Protein 9FVL (pdb70)

Structure (mmCIF, N/CA/C/O backbone):
data_9FVL
#
_entry.id   9FVL
#
_cell.length_a   74.310
_cell.length_b   69.108
_cell.length_c   82.619
_cell.angle_alpha   90.00
_cell.angle_beta   112.09
_cell.angle_gamma   90.00
#
_symmetry.space_group_name_H-M   'P 1 21 1'
#
loop_
_entity.id
_entity.type
_entity.pdbx_description
1 polymer '14-3-3 protein zeta/delta'
2 polymer 'Isoform 3 of Microtubule-associated protein 2'
3 non-polymer 'CADMIUM ION'
4 water water
#
loop_
_atom_site.group_PDB
_atom_site.id
_atom_site.type_symbol
_atom_site.label_atom_id
_atom_site.label_alt_id
_atom_site.label_comp_id
_atom_site.label_asym_id
_atom_site.label_entity_id
_atom_site.label_seq_id
_atom_site.pdbx_PDB_ins_code
_atom_site.Cartn_x
_atom_site.Cartn_y
_atom_site.Cartn_z
_atom_site.occupancy
_atom_site.B_iso_or_equiv
_atom_site.auth_seq_id
_atom_site.auth_comp_id
_atom_site.auth_asym_id
_atom_site.auth_atom_id
_atom_site.pdbx_PDB_model_num
ATOM 1 N N . ASP A 1 5 ? -68.289 -12.188 18.363 1.00 60.64 5 ASP A N 1
ATOM 2 C CA . ASP A 1 5 ? -67.513 -13.408 18.002 1.00 59.58 5 ASP A CA 1
ATOM 3 C C . ASP A 1 5 ? -66.025 -13.044 18.059 1.00 53.47 5 ASP A C 1
ATOM 4 O O . ASP A 1 5 ? -65.607 -11.967 17.655 1.00 42.92 5 ASP A O 1
ATOM 9 N N . LYS A 1 6 ? -65.211 -13.960 18.557 1.00 46.81 6 LYS A N 1
ATOM 10 C CA . LYS A 1 6 ? -63.833 -13.635 18.836 1.00 44.48 6 LYS A CA 1
ATOM 11 C C . LYS A 1 6 ? -63.117 -13.462 17.503 1.00 43.99 6 LYS A C 1
ATOM 12 O O . LYS A 1 6 ? -62.411 -12.481 17.302 1.00 38.84 6 LYS A O 1
ATOM 18 N N . ASN A 1 7 ? -63.305 -14.426 16.600 1.00 42.34 7 ASN A N 1
ATOM 19 C CA . ASN A 1 7 ? -62.742 -14.358 15.257 1.00 49.30 7 ASN A CA 1
ATOM 20 C C . ASN A 1 7 ? -63.007 -12.993 14.616 1.00 39.73 7 ASN A C 1
ATOM 21 O O . ASN A 1 7 ? -62.126 -12.398 14.001 1.00 42.46 7 ASN A O 1
ATOM 26 N N . GLU A 1 8 ? -64.248 -12.527 14.735 1.00 38.78 8 GLU A N 1
ATOM 27 C CA . GLU A 1 8 ? -64.706 -11.313 14.076 1.00 42.96 8 GLU A CA 1
ATOM 28 C C . GLU A 1 8 ? -64.040 -10.078 14.708 1.00 45.63 8 GLU A C 1
ATOM 29 O O . GLU A 1 8 ? -63.611 -9.176 13.991 1.00 42.10 8 GLU A O 1
ATOM 35 N N . LEU A 1 9 ? -63.934 -10.049 16.042 1.00 37.51 9 LEU A N 1
ATOM 36 C CA . LEU A 1 9 ? -63.390 -8.894 16.739 1.00 36.73 9 LEU A CA 1
ATOM 37 C C . LEU A 1 9 ? -61.946 -8.758 16.299 1.00 33.48 9 LEU A C 1
ATOM 38 O O . LEU A 1 9 ? -61.487 -7.639 16.037 1.00 30.44 9 LEU A O 1
ATOM 43 N N . VAL A 1 10 ? -61.306 -9.905 16.079 1.00 35.06 10 VAL A N 1
ATOM 44 C CA . VAL A 1 10 ? -59.871 -9.929 15.786 1.00 32.83 10 VAL A CA 1
ATOM 45 C C . VAL A 1 10 ? -59.608 -9.439 14.371 1.00 32.18 10 VAL A C 1
ATOM 46 O O . VAL A 1 10 ? -58.640 -8.720 14.147 1.00 33.16 10 VAL A O 1
ATOM 50 N N . GLN A 1 11 ? -60.454 -9.860 13.413 1.00 32.25 11 GLN A N 1
ATOM 51 C CA . GLN A 1 11 ? -60.459 -9.354 12.045 1.00 28.31 11 GLN A CA 1
ATOM 52 C C . GLN A 1 11 ? -60.674 -7.838 11.961 1.00 27.98 11 GLN A C 1
ATOM 53 O O . GLN A 1 11 ? -59.914 -7.164 11.262 1.00 32.65 11 GLN A O 1
ATOM 59 N N . LYS A 1 12 ? -61.744 -7.318 12.583 1.00 23.98 12 LYS A N 1
ATOM 60 C CA . LYS A 1 12 ? -61.941 -5.884 12.777 1.00 28.17 12 LYS A CA 1
ATOM 61 C C . LYS A 1 12 ? -60.701 -5.126 13.285 1.00 26.89 12 LYS A C 1
ATOM 62 O O . LYS A 1 12 ? -60.352 -4.059 12.768 1.00 22.46 12 LYS A O 1
ATOM 68 N N . ALA A 1 13 ? -60.085 -5.637 14.372 1.00 30.19 13 ALA A N 1
ATOM 69 C CA . ALA A 1 13 ? -58.852 -5.075 14.923 1.00 27.34 13 ALA A CA 1
ATOM 70 C C . ALA A 1 13 ? -57.802 -4.964 13.830 1.00 26.71 13 ALA A C 1
ATOM 71 O O . ALA A 1 13 ? -57.146 -3.939 13.695 1.00 26.57 13 ALA A O 1
ATOM 73 N N . LYS A 1 14 ? -57.695 -6.003 12.992 1.00 29.64 14 LYS A N 1
ATOM 74 C CA . LYS A 1 14 ? -56.691 -6.011 11.933 1.00 29.78 14 LYS A CA 1
ATOM 75 C C . LYS A 1 14 ? -57.042 -4.991 10.849 1.00 27.58 14 LYS A C 1
ATOM 76 O O . LYS A 1 14 ? -56.163 -4.358 10.271 1.00 23.72 14 LYS A O 1
ATOM 82 N N . LEU A 1 15 ? -58.332 -4.846 10.552 1.00 27.47 15 LEU A N 1
ATOM 83 C CA . LEU A 1 15 ? -58.748 -3.922 9.505 1.00 25.60 15 LEU A CA 1
ATOM 84 C C . LEU A 1 15 ? -58.470 -2.502 10.013 1.00 24.89 15 LEU A C 1
ATOM 85 O O . LEU A 1 15 ? -57.984 -1.631 9.302 1.00 23.35 15 LEU A O 1
ATOM 90 N N . ALA A 1 16 ? -58.852 -2.271 11.274 1.00 28.19 16 ALA A N 1
ATOM 91 C CA . ALA A 1 16 ? -58.683 -0.985 11.920 1.00 23.86 16 ALA A CA 1
ATOM 92 C C . ALA A 1 16 ? -57.226 -0.642 11.937 1.00 23.76 16 ALA A C 1
ATOM 93 O O . ALA A 1 16 ? -56.889 0.528 11.717 1.00 28.13 16 ALA A O 1
ATOM 95 N N . GLU A 1 17 ? -56.382 -1.649 12.228 1.00 27.98 17 GLU A N 1
ATOM 96 C CA . GLU A 1 17 ? -54.940 -1.443 12.177 1.00 26.29 17 GLU A CA 1
ATOM 97 C C . GLU A 1 17 ? -54.537 -0.997 10.779 1.00 28.44 17 GLU A C 1
ATOM 98 O O . GLU A 1 17 ? -53.800 -0.027 10.632 1.00 27.27 17 GLU A O 1
ATOM 104 N N . GLN A 1 18 ? -55.002 -1.700 9.741 1.00 31.20 18 GLN A N 1
ATOM 105 C CA . GLN A 1 18 ? -54.644 -1.297 8.381 1.00 31.77 18 GLN A CA 1
ATOM 106 C C . GLN A 1 18 ? -55.125 0.125 8.067 1.00 29.28 18 GLN A C 1
ATOM 107 O O . GLN A 1 18 ? -54.387 0.894 7.448 1.00 26.54 18 GLN A O 1
ATOM 113 N N . ALA A 1 19 ? -56.322 0.491 8.554 1.00 25.45 19 ALA A N 1
ATOM 114 C CA . ALA A 1 19 ? -56.895 1.807 8.335 1.00 25.59 19 ALA A CA 1
ATOM 115 C C . ALA A 1 19 ? -56.300 2.891 9.242 1.00 27.38 19 ALA A C 1
ATOM 116 O O . ALA A 1 19 ? -56.724 4.043 9.192 1.00 22.03 19 ALA A O 1
ATOM 118 N N . GLU A 1 20 ? -55.397 2.519 10.162 1.00 28.45 20 GLU A N 1
ATOM 119 C CA . GLU A 1 20 ? -54.813 3.443 11.129 1.00 27.46 20 GLU A CA 1
ATOM 120 C C . GLU A 1 20 ? -55.871 4.139 11.982 1.00 25.30 20 GLU A C 1
ATOM 121 O O . GLU A 1 20 ? -55.761 5.330 12.226 1.00 24.62 20 GLU A O 1
ATOM 127 N N . ARG A 1 21 ? -56.862 3.365 12.456 1.00 26.02 21 ARG A N 1
ATOM 128 C CA . ARG A 1 21 ? -57.932 3.780 13.355 1.00 25.27 21 ARG A CA 1
ATOM 129 C C . ARG A 1 21 ? -57.792 2.993 14.668 1.00 25.35 21 ARG A C 1
ATOM 130 O O . ARG A 1 21 ? -58.350 1.901 14.854 1.00 23.36 21 ARG A O 1
ATOM 138 N N . TYR A 1 22 ? -56.874 3.481 15.499 1.00 26.02 22 TYR A N 1
ATOM 139 C CA . TYR A 1 22 ? -56.378 2.745 16.657 1.00 28.40 22 TYR A CA 1
ATOM 140 C C . TYR A 1 22 ? -57.406 2.713 17.789 1.00 29.00 22 TYR A C 1
ATOM 141 O O . TYR A 1 22 ? -57.423 1.741 18.536 1.00 25.11 22 TYR A O 1
ATOM 150 N N . ASP A 1 23 ? -58.279 3.729 17.875 1.00 27.02 23 ASP A N 1
ATOM 151 C CA . ASP A 1 23 ? -59.357 3.703 18.854 1.00 29.86 23 ASP A CA 1
ATOM 152 C C . ASP A 1 23 ? -60.243 2.504 18.574 1.00 26.86 23 ASP A C 1
ATOM 153 O O . ASP A 1 23 ? -60.618 1.813 19.505 1.00 30.30 23 ASP A O 1
ATOM 158 N N . ASP A 1 24 ? -60.605 2.265 17.302 1.00 28.23 24 ASP A N 1
ATOM 159 C CA . ASP A 1 24 ? -61.423 1.104 16.963 1.00 28.62 24 ASP A CA 1
ATOM 160 C C . ASP A 1 24 ? -60.656 -0.187 17.231 1.00 27.78 24 ASP A C 1
ATOM 161 O O . ASP A 1 24 ? -61.268 -1.215 17.582 1.00 25.71 24 ASP A O 1
ATOM 166 N N . MET A 1 25 ? -59.342 -0.151 16.941 1.00 24.68 25 MET A N 1
ATOM 167 C CA . MET A 1 25 ? -58.561 -1.367 17.055 1.00 27.73 25 MET A CA 1
ATOM 168 C C . MET A 1 25 ? -58.589 -1.816 18.524 1.00 25.01 25 MET A C 1
ATOM 169 O O . MET A 1 25 ? -58.761 -2.996 18.796 1.00 20.22 25 MET A O 1
ATOM 174 N N . ALA A 1 26 ? -58.440 -0.836 19.432 1.00 25.43 26 ALA A N 1
ATOM 175 C CA . ALA A 1 26 ? -58.411 -1.025 20.881 1.00 31.31 26 ALA A CA 1
ATOM 176 C C . ALA A 1 26 ? -59.741 -1.504 21.455 1.00 28.58 26 ALA A C 1
ATOM 177 O O . ALA A 1 26 ? -59.785 -2.429 22.276 1.00 25.30 26 ALA A O 1
ATOM 179 N N . ALA A 1 27 ? -60.823 -0.821 21.061 1.00 29.17 27 ALA A N 1
ATOM 180 C CA . ALA A 1 27 ? -62.172 -1.223 21.401 1.00 27.21 27 ALA A CA 1
ATOM 181 C C . ALA A 1 27 ? -62.429 -2.701 21.065 1.00 29.83 27 ALA A C 1
ATOM 182 O O . ALA A 1 27 ? -62.970 -3.470 21.871 1.00 21.23 27 ALA A O 1
ATOM 184 N N . CYS A 1 28 ? -62.060 -3.184 19.886 1.00 31.69 28 CYS A N 1
ATOM 185 C CA . CYS A 1 28 ? -62.454 -4.571 19.662 1.00 40.65 28 CYS A CA 1
ATOM 186 C C . CYS A 1 28 ? -61.556 -5.555 20.425 1.00 32.03 28 CYS A C 1
ATOM 187 O O . CYS A 1 28 ? -62.011 -6.608 20.866 1.00 27.50 28 CYS A O 1
ATOM 190 N N . MET A 1 29 ? -60.294 -5.186 20.633 1.00 34.03 29 MET A N 1
ATOM 191 C CA . MET A 1 29 ? -59.413 -6.024 21.440 1.00 28.85 29 MET A CA 1
ATOM 192 C C . MET A 1 29 ? -59.803 -5.940 22.923 1.00 29.83 29 MET A C 1
ATOM 193 O O . MET A 1 29 ? -59.647 -6.929 23.658 1.00 28.16 29 MET A O 1
ATOM 198 N N . LYS A 1 30 ? -60.346 -4.787 23.348 1.00 27.80 30 LYS A N 1
ATOM 199 C CA . LYS A 1 30 ? -60.966 -4.666 24.660 1.00 30.97 30 LYS A CA 1
ATOM 200 C C . LYS A 1 30 ? -62.083 -5.715 24.789 1.00 31.68 30 LYS A C 1
ATOM 201 O O . LYS A 1 30 ? -62.036 -6.521 25.720 1.00 27.94 30 LYS A O 1
ATOM 207 N N . SER A 1 31 ? -63.035 -5.755 23.831 1.00 28.81 31 SER A N 1
ATOM 208 C CA . SER A 1 31 ? -64.143 -6.701 23.826 1.00 26.80 31 SER A CA 1
ATOM 209 C C . SER A 1 31 ? -63.653 -8.131 23.852 1.00 25.32 31 SER 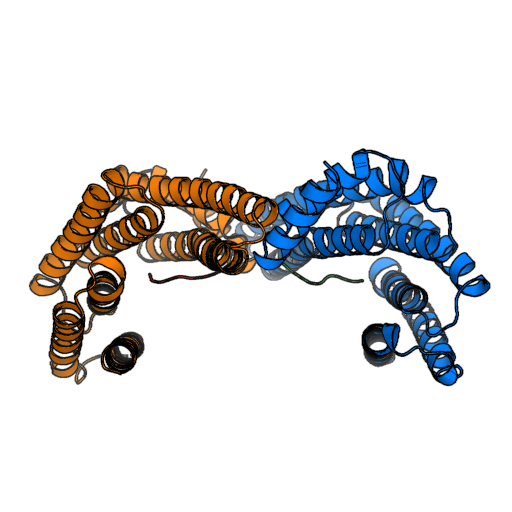A C 1
ATOM 210 O O . SER A 1 31 ? -64.245 -8.897 24.590 1.00 22.95 31 SER A O 1
ATOM 213 N N . VAL A 1 32 ? -62.681 -8.470 22.975 1.00 24.92 32 VAL A N 1
ATOM 214 C CA . VAL A 1 32 ? -62.028 -9.774 22.969 1.00 26.92 32 VAL A CA 1
ATOM 215 C C . VAL A 1 32 ? -61.545 -10.109 24.384 1.00 28.99 32 VAL A C 1
ATOM 216 O O . VAL A 1 32 ? -61.698 -11.249 24.822 1.00 35.31 32 VAL A O 1
ATOM 220 N N . THR A 1 33 ? -60.984 -9.142 25.106 1.00 26.09 33 THR A N 1
ATOM 221 C CA . THR A 1 33 ? -60.433 -9.409 26.434 1.00 30.82 33 THR A CA 1
ATOM 222 C C . THR A 1 33 ? -61.551 -9.673 27.453 1.00 28.99 33 THR A C 1
ATOM 223 O O . THR A 1 33 ? -61.459 -10.561 28.285 1.00 28.75 33 THR A O 1
ATOM 227 N N . GLU A 1 34 ? -62.628 -8.910 27.372 1.00 28.27 34 GLU A N 1
ATOM 228 C CA . GLU A 1 34 ? -63.697 -8.977 28.355 1.00 28.91 34 GLU A CA 1
ATOM 229 C C . GLU A 1 34 ? -64.527 -10.254 28.196 1.00 33.41 34 GLU A C 1
ATOM 230 O O . GLU A 1 34 ? -65.371 -10.537 29.043 1.00 38.52 34 GLU A O 1
ATOM 236 N N . GLN A 1 35 ? -64.272 -11.037 27.136 1.00 34.29 35 GLN A N 1
ATOM 237 C CA . GLN A 1 35 ? -64.842 -12.373 27.027 1.00 35.62 35 GLN A CA 1
ATOM 238 C C . GLN A 1 35 ? -64.207 -13.359 28.000 1.00 41.10 35 GLN A C 1
ATOM 239 O O . GLN A 1 35 ? -64.822 -14.390 28.277 1.00 37.60 35 GLN A O 1
ATOM 245 N N . GLY A 1 36 ? -62.987 -13.057 28.492 1.00 37.54 36 GLY A N 1
ATOM 246 C CA . GLY A 1 36 ? -62.519 -13.639 29.741 1.00 33.88 36 GLY A CA 1
ATOM 247 C C . GLY A 1 36 ? -61.561 -14.801 29.519 1.00 37.85 36 GLY A C 1
ATOM 248 O O . GLY A 1 36 ? -61.051 -15.370 30.469 1.00 42.56 36 GLY A O 1
ATOM 249 N N . ALA A 1 37 ? -61.293 -15.163 28.267 1.00 38.51 37 ALA A N 1
ATOM 250 C CA . ALA A 1 37 ? -60.403 -16.279 28.018 1.00 39.77 37 ALA A CA 1
ATOM 251 C C . ALA A 1 37 ? -58.993 -15.759 27.751 1.00 40.11 37 ALA A C 1
ATOM 252 O O . ALA A 1 37 ? -58.826 -14.635 27.289 1.00 40.37 37 ALA A O 1
ATOM 254 N N . GLU A 1 38 ? -57.990 -16.598 28.036 1.00 40.78 38 GLU A N 1
ATOM 255 C CA . GLU A 1 38 ? -56.593 -16.254 27.817 1.00 35.31 38 GLU A CA 1
ATOM 256 C C . GLU A 1 38 ? -56.340 -15.909 26.350 1.00 31.10 38 GLU A C 1
ATOM 257 O O . GLU A 1 38 ? -56.668 -16.662 25.439 1.00 29.45 38 GLU A O 1
ATOM 263 N N . LEU A 1 39 ? -55.775 -14.726 26.120 1.00 32.03 39 LEU A N 1
ATOM 264 C CA . LEU A 1 39 ? -55.430 -14.290 24.776 1.00 28.88 39 LEU A CA 1
ATOM 265 C C . LEU A 1 39 ? -54.289 -15.143 24.222 1.00 28.42 39 LEU A C 1
ATOM 266 O O . LEU A 1 39 ? -53.366 -15.497 24.953 1.00 25.20 39 LEU A O 1
ATOM 271 N N . SER A 1 40 ? -54.409 -15.484 22.933 1.00 30.09 40 SER A N 1
ATOM 272 C CA . SER A 1 40 ? -53.314 -15.981 22.116 1.00 28.99 40 SER A CA 1
ATOM 273 C C . SER A 1 40 ? -52.275 -14.884 21.936 1.00 30.46 40 SER A C 1
ATOM 274 O O . SER A 1 40 ? -52.540 -13.684 22.155 1.00 24.98 40 SER A O 1
ATOM 277 N N . ASN A 1 41 ? -51.123 -15.311 21.428 1.00 29.58 41 ASN A N 1
ATOM 278 C CA . ASN A 1 41 ? -49.998 -14.426 21.218 1.00 34.06 41 ASN A CA 1
ATOM 279 C C . ASN A 1 41 ? -50.367 -13.349 20.208 1.00 34.22 41 ASN A C 1
ATOM 280 O O . ASN A 1 41 ? -49.955 -12.184 20.339 1.00 27.16 41 ASN A O 1
ATOM 285 N N . GLU A 1 42 ? -51.131 -13.758 1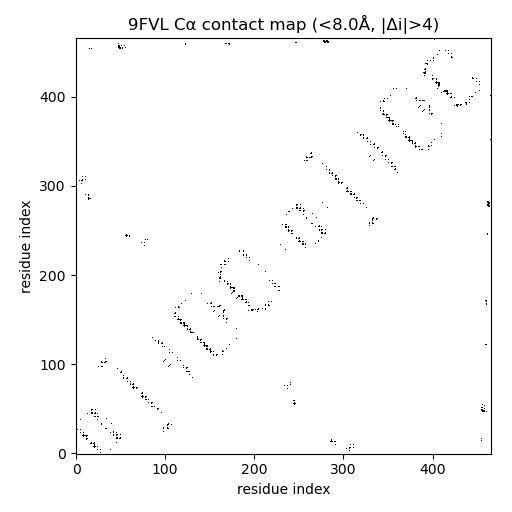9.183 1.00 32.68 42 GLU A N 1
ATOM 286 C CA . GLU A 1 42 ? -51.513 -12.811 18.152 1.00 32.85 42 GLU A CA 1
ATOM 287 C C . GLU A 1 42 ? -52.403 -11.755 18.799 1.00 29.21 42 GLU A C 1
ATOM 288 O O . GLU A 1 42 ? -52.153 -10.561 18.623 1.00 25.61 42 GLU A O 1
ATOM 294 N N . GLU A 1 43 ? -53.430 -12.203 19.523 1.00 24.60 43 GLU A N 1
ATOM 295 C CA . GLU A 1 43 ? -54.404 -11.288 20.163 1.00 27.08 43 GLU A CA 1
ATOM 296 C C . GLU A 1 43 ? -53.705 -10.338 21.145 1.00 26.01 43 GLU A C 1
ATOM 297 O O . GLU A 1 43 ? -53.927 -9.132 21.024 1.00 31.48 43 GLU A O 1
ATOM 303 N N . ARG A 1 44 ? -52.954 -10.869 22.092 1.00 25.26 44 ARG A N 1
ATOM 304 C CA . ARG A 1 44 ? -52.149 -10.031 23.006 1.00 28.55 44 ARG A CA 1
ATOM 305 C C . ARG A 1 44 ? -51.389 -8.941 22.241 1.00 27.35 44 ARG A C 1
ATOM 306 O O . ARG A 1 44 ? -51.443 -7.793 22.668 1.00 28.53 44 ARG A O 1
ATOM 314 N N . ASN A 1 45 ? -50.707 -9.308 21.158 1.00 31.41 45 ASN A N 1
ATOM 315 C CA . ASN A 1 45 ? -49.906 -8.359 20.409 1.00 28.84 45 ASN A CA 1
ATOM 316 C C . ASN A 1 45 ? -50.798 -7.342 19.718 1.00 28.43 45 ASN A C 1
ATOM 317 O O . ASN A 1 45 ? -50.483 -6.143 19.644 1.00 26.63 45 ASN A O 1
ATOM 322 N N . LEU A 1 46 ? -51.936 -7.800 19.203 1.00 25.19 46 LEU A N 1
ATOM 323 C CA . LEU A 1 46 ? -52.854 -6.819 18.656 1.00 25.68 46 LEU A CA 1
ATOM 324 C C . LEU A 1 46 ? -53.241 -5.804 19.734 1.00 25.34 46 LEU A C 1
ATOM 325 O O . LEU A 1 46 ? -53.369 -4.614 19.434 1.00 24.60 46 LEU A O 1
ATOM 330 N N . LEU A 1 47 ? -53.564 -6.302 20.929 1.00 25.56 47 LEU A N 1
ATOM 331 C CA . LEU A 1 47 ? -54.164 -5.464 21.949 1.00 26.38 47 LEU A CA 1
ATOM 332 C C . LEU A 1 47 ? -53.145 -4.405 22.319 1.00 25.03 47 LEU A C 1
ATOM 333 O O . LEU A 1 47 ? -53.450 -3.222 22.443 1.00 25.66 47 LEU A O 1
ATOM 338 N N . SER A 1 48 ? -51.910 -4.867 22.477 1.00 25.75 48 SER A N 1
ATOM 339 C CA . SER A 1 48 ? -50.858 -4.017 22.987 1.00 28.57 48 SER A CA 1
ATOM 340 C C . SER A 1 48 ? -50.488 -2.952 21.942 1.00 27.44 48 SER A C 1
ATOM 341 O O . SER A 1 48 ? -50.303 -1.777 22.265 1.00 21.93 48 SER A O 1
ATOM 344 N N . VAL A 1 49 ? -50.425 -3.355 20.674 1.00 26.27 49 VAL A N 1
ATOM 345 C CA . VAL A 1 49 ? -50.152 -2.434 19.580 1.00 31.44 49 VAL A CA 1
ATOM 346 C C . VAL A 1 49 ? -51.268 -1.386 19.529 1.00 30.20 49 VAL A C 1
ATOM 347 O O . VAL A 1 49 ? -51.002 -0.195 19.358 1.00 33.45 49 VAL A O 1
ATOM 351 N N . ALA A 1 50 ? -52.520 -1.811 19.715 1.00 30.16 50 ALA A N 1
ATOM 352 C CA . ALA A 1 50 ? -53.619 -0.863 19.650 1.00 29.43 50 ALA A CA 1
ATOM 353 C C . ALA A 1 50 ? -53.456 0.196 20.741 1.00 28.64 50 ALA A C 1
ATOM 354 O O . ALA A 1 50 ? -53.478 1.381 20.495 1.00 27.37 50 ALA A O 1
ATOM 356 N N . TYR A 1 51 ? -53.262 -0.212 21.978 1.00 30.74 51 TYR A N 1
ATOM 357 C CA . TYR A 1 51 ? -53.257 0.773 23.037 1.00 31.28 51 TYR A CA 1
ATOM 358 C C . TYR A 1 51 ? -51.947 1.564 23.074 1.00 26.81 51 TYR A C 1
ATOM 359 O O . TYR A 1 51 ? -51.923 2.675 23.590 1.00 25.31 51 TYR A O 1
ATOM 368 N N . LYS A 1 52 ? -50.874 0.980 22.527 1.00 27.31 52 LYS A N 1
ATOM 369 C CA . LYS A 1 52 ? -49.613 1.669 22.324 1.00 27.39 52 LYS A CA 1
ATOM 370 C C . LYS A 1 52 ? -49.881 2.940 21.536 1.00 27.32 52 LYS A C 1
ATOM 371 O O . LYS A 1 52 ? -49.479 4.030 21.959 1.00 22.02 52 LYS A O 1
ATOM 377 N N . ASN A 1 53 ? -50.633 2.782 20.434 1.00 23.71 53 ASN A N 1
ATOM 378 C CA . ASN A 1 53 ? -50.950 3.883 19.531 1.00 24.40 53 ASN A CA 1
ATOM 379 C C . ASN A 1 53 ? -51.911 4.836 20.217 1.00 22.30 53 ASN A C 1
ATOM 380 O O . ASN A 1 53 ? -51.714 6.021 20.154 1.00 26.75 53 ASN A O 1
ATOM 385 N N . VAL A 1 54 ? -52.977 4.328 20.851 1.00 24.87 54 VAL A N 1
ATOM 386 C CA . VAL A 1 54 ? -53.959 5.190 21.492 1.00 24.87 54 VAL A CA 1
ATOM 387 C C . VAL A 1 54 ? -53.293 6.102 22.540 1.00 25.40 54 VAL A C 1
ATOM 388 O O . VAL A 1 54 ? -53.478 7.337 22.556 1.00 20.26 54 VAL A O 1
ATOM 392 N N . VAL A 1 55 ? -52.521 5.465 23.442 1.00 25.55 55 VAL A N 1
ATOM 393 C CA . VAL A 1 55 ? -51.894 6.168 24.544 1.00 23.97 55 VAL A CA 1
ATOM 394 C C . VAL A 1 55 ? -50.788 7.057 23.960 1.00 24.49 55 VAL A C 1
ATOM 395 O O . VAL A 1 55 ? -50.570 8.173 24.452 1.00 25.10 55 VAL A O 1
ATOM 399 N N . GLY A 1 56 ? -50.078 6.543 22.931 1.00 24.56 56 GLY A N 1
ATOM 400 C CA . GLY A 1 56 ? -48.906 7.231 22.374 1.00 23.49 56 GLY A CA 1
ATOM 401 C C . GLY A 1 56 ? -49.289 8.591 21.815 1.00 24.69 56 GLY A C 1
ATOM 402 O O . GLY A 1 56 ? -48.631 9.585 22.077 1.00 27.56 56 GLY A O 1
ATOM 403 N N . ALA A 1 57 ? -50.397 8.645 21.066 1.00 26.59 57 ALA A N 1
ATOM 404 C CA . ALA A 1 57 ? -50.868 9.894 20.490 1.00 25.76 57 ALA A CA 1
ATOM 405 C C . ALA A 1 57 ? -51.054 10.959 21.568 1.00 24.43 57 ALA A C 1
ATOM 406 O O . ALA A 1 57 ? -50.778 12.131 21.340 1.00 29.09 57 ALA A O 1
ATOM 408 N N . ARG A 1 58 ? -51.640 10.563 22.696 1.00 23.62 58 ARG A N 1
ATOM 409 C CA . ARG A 1 58 ? -52.004 11.481 23.747 1.00 26.32 58 ARG A CA 1
ATOM 410 C C . ARG A 1 58 ? -50.743 11.950 24.469 1.00 26.42 58 ARG A C 1
ATOM 411 O O . ARG A 1 58 ? -50.646 13.136 24.802 1.00 27.74 58 ARG A O 1
ATOM 419 N N . ARG A 1 59 ? -49.796 11.018 24.661 1.00 25.71 59 ARG A N 1
ATOM 420 C CA . ARG A 1 59 ? -48.535 11.339 25.311 1.00 28.18 59 ARG A CA 1
ATOM 421 C C . ARG A 1 59 ? -47.767 12.343 24.461 1.00 27.02 59 ARG A C 1
ATOM 422 O O . ARG A 1 59 ? -47.151 13.245 24.992 1.00 26.43 59 ARG A O 1
ATOM 430 N N . SER A 1 60 ? -47.799 12.157 23.143 1.00 26.41 60 SER A N 1
ATOM 431 C CA . SER A 1 60 ? -47.194 13.091 22.204 1.00 29.18 60 SER A CA 1
ATOM 432 C C . SER A 1 60 ? -47.895 14.461 22.287 1.00 26.94 60 SER A C 1
ATOM 433 O O . SER A 1 60 ? -47.268 15.507 22.438 1.00 24.77 60 SER A O 1
ATOM 436 N N . SER A 1 61 ? -49.232 14.468 22.226 1.00 27.86 61 SER A N 1
ATOM 437 C CA . SER A 1 61 ? -49.951 15.735 22.290 1.00 29.95 61 SER A CA 1
ATOM 438 C C . SER A 1 61 ? -49.650 16.429 23.618 1.00 30.61 61 SER A C 1
ATOM 439 O O . SER A 1 61 ? -49.365 17.624 23.622 1.00 28.83 61 SER A O 1
ATOM 442 N N . TRP A 1 62 ? -49.682 15.667 24.719 1.00 26.38 62 TRP A N 1
ATOM 443 C CA . TRP A 1 62 ? -49.368 16.237 26.020 1.00 25.80 62 TRP A CA 1
ATOM 444 C C . TRP A 1 62 ? -48.035 16.989 25.977 1.00 24.38 62 TRP A C 1
ATOM 445 O O . TRP A 1 62 ? -47.937 18.067 26.523 1.00 28.87 62 TRP A O 1
ATOM 456 N N . ARG A 1 63 ? -46.997 16.400 25.391 1.00 27.07 63 ARG A N 1
ATOM 457 C CA . ARG A 1 63 ? -45.647 16.949 25.468 1.00 31.90 63 ARG A CA 1
ATOM 458 C C . ARG A 1 63 ? -45.580 18.270 24.717 1.00 26.04 63 ARG A C 1
ATOM 459 O O . ARG A 1 63 ? -44.945 19.223 25.148 1.00 28.34 63 ARG A O 1
ATOM 467 N N . VAL A 1 64 ? -46.186 18.290 23.543 1.00 27.03 64 VAL A N 1
ATOM 468 C CA . VAL A 1 64 ? -46.244 19.490 22.736 1.00 27.45 64 VAL A CA 1
ATOM 469 C C . VAL A 1 64 ? -46.895 20.623 23.526 1.00 27.54 64 VAL A C 1
ATOM 470 O O . VAL A 1 64 ? -46.384 21.739 23.591 1.00 28.39 64 VAL A O 1
ATOM 474 N N . VAL A 1 65 ? -48.057 20.334 24.113 1.00 29.22 65 VAL A N 1
ATOM 475 C CA . VAL A 1 65 ? -48.842 21.348 24.788 1.00 28.71 65 VAL A CA 1
ATOM 476 C C . VAL A 1 65 ? -48.149 21.783 26.084 1.00 30.57 65 VAL A C 1
ATOM 477 O O . VAL A 1 65 ? -48.157 22.968 26.406 1.00 25.02 65 VAL A O 1
ATOM 481 N N . SER A 1 66 ? -47.542 20.829 26.814 1.00 25.33 66 SER A N 1
ATOM 482 C CA . SER A 1 66 ? -46.782 21.130 28.020 1.00 28.08 66 SER A CA 1
ATOM 483 C C . SER A 1 66 ? -45.612 22.049 27.690 1.00 30.39 66 SER A C 1
ATOM 484 O O . SER A 1 66 ? -45.390 23.033 28.376 1.00 30.34 66 SER A O 1
ATOM 487 N N . SER A 1 67 ? -44.914 21.748 26.591 1.00 30.63 67 SER A N 1
ATOM 488 C CA . SER A 1 67 ? -43.845 22.589 26.103 1.00 32.27 67 SER A CA 1
ATOM 489 C C . SER A 1 67 ? -44.338 24.006 25.784 1.00 29.70 67 SER A C 1
ATOM 490 O O . SER A 1 67 ? -43.722 25.007 26.138 1.00 27.90 67 SER A O 1
ATOM 493 N N . ILE A 1 68 ? -45.430 24.133 25.070 1.00 26.92 68 ILE A N 1
ATOM 494 C CA . ILE A 1 68 ? -45.993 25.460 24.847 1.00 31.51 68 ILE A CA 1
ATOM 495 C C . ILE A 1 68 ? -46.356 26.160 26.166 1.00 30.77 68 ILE A C 1
ATOM 496 O O . ILE A 1 68 ? -46.080 27.348 26.315 1.00 35.54 68 ILE A O 1
ATOM 501 N N . GLU A 1 69 ? -46.978 25.457 27.117 1.00 30.62 69 GLU A N 1
ATOM 502 C CA . GLU A 1 69 ? -47.347 26.046 28.397 1.00 33.69 69 GLU A CA 1
ATOM 503 C C . GLU A 1 69 ? -46.105 26.633 29.090 1.00 36.44 69 GLU A C 1
ATOM 504 O O . GLU A 1 69 ? -46.129 27.770 29.586 1.00 34.93 69 GLU A O 1
ATOM 510 N N . GLN A 1 70 ? -45.013 25.859 29.105 1.00 35.53 70 GLN A N 1
ATOM 511 C CA . GLN A 1 70 ? -43.720 26.331 29.588 1.00 44.00 70 GLN A CA 1
ATOM 512 C C . GLN A 1 70 ? -43.295 27.629 28.898 1.00 43.44 70 GLN A C 1
ATOM 513 O O . GLN A 1 70 ? -43.067 28.628 29.559 1.00 38.52 70 GLN A O 1
ATOM 519 N N . LYS A 1 71 ? -43.193 27.609 27.562 1.00 41.87 71 LYS A N 1
ATOM 520 C CA . LYS A 1 71 ? -42.576 28.695 26.822 1.00 38.17 71 LYS A CA 1
ATOM 521 C C . LYS A 1 71 ? -43.415 29.966 26.846 1.00 34.62 71 LYS A C 1
ATOM 522 O O . LYS A 1 71 ? -42.951 31.001 26.383 1.00 36.53 71 LYS A O 1
ATOM 528 N N . THR A 1 72 ? -44.664 29.880 27.306 1.00 35.57 72 THR A N 1
ATOM 529 C CA . THR A 1 72 ? -45.574 31.026 27.340 1.00 33.14 72 THR A CA 1
ATOM 530 C C . THR A 1 72 ? -45.617 31.661 28.731 1.00 30.02 72 THR A C 1
ATOM 531 O O . THR A 1 72 ? -46.479 32.481 29.017 1.00 34.30 72 THR A O 1
ATOM 535 N N . GLU A 1 73 ? -44.718 31.251 29.630 1.00 31.34 73 GLU A N 1
ATOM 536 C CA . GLU A 1 73 ? -44.586 31.912 30.915 1.00 35.97 73 GLU A CA 1
ATOM 537 C C . GLU A 1 73 ? -44.296 33.394 30.669 1.00 38.64 73 GLU A C 1
ATOM 538 O O . GLU A 1 73 ? -43.382 33.742 29.918 1.00 36.78 73 GLU A O 1
ATOM 544 N N . GLY A 1 74 ? -45.075 34.249 31.325 1.00 34.92 74 GLY A N 1
ATOM 545 C CA . GLY A 1 74 ? -45.020 35.674 31.079 1.00 36.78 74 GLY A CA 1
ATOM 546 C C . GLY A 1 74 ? -46.258 36.137 30.314 1.00 40.00 74 GLY A C 1
ATOM 547 O O . GLY A 1 74 ? -46.682 37.262 30.514 1.00 40.01 74 GLY A O 1
ATOM 548 N N . ALA A 1 75 ? -46.807 35.288 29.423 1.00 33.15 75 ALA A N 1
ATOM 549 C CA . ALA A 1 75 ? -48.051 35.596 28.747 1.00 31.79 75 ALA A CA 1
ATOM 550 C C . ALA A 1 75 ? -49.173 34.762 29.375 1.00 36.94 75 ALA A C 1
ATOM 551 O O . ALA A 1 75 ? -49.532 33.679 28.886 1.00 33.14 75 ALA A O 1
ATOM 553 N N . GLU A 1 76 ? -49.760 35.304 30.444 1.00 30.30 76 GLU A N 1
ATOM 554 C CA . GLU A 1 76 ? -50.357 34.471 31.463 1.00 32.26 76 GLU A CA 1
ATOM 555 C C . GLU A 1 76 ? -51.672 33.906 30.899 1.00 34.49 76 GLU A C 1
ATOM 556 O O . GLU A 1 76 ? -52.024 32.755 31.171 1.00 34.67 76 GLU A O 1
ATOM 562 N N . LYS A 1 77 ? -52.319 34.627 29.975 1.00 33.89 77 LYS A N 1
ATOM 563 C CA . LYS A 1 77 ? -53.591 34.174 29.413 1.00 41.93 77 LYS A CA 1
ATOM 564 C C . LYS A 1 77 ? -53.349 33.072 28.382 1.00 38.31 77 LYS A C 1
ATOM 565 O O . LYS A 1 77 ? -54.137 32.125 28.289 1.00 36.68 77 LYS A O 1
ATOM 571 N N . LYS A 1 78 ? -52.281 33.212 27.601 1.00 34.48 78 LYS A N 1
ATOM 572 C CA . LYS A 1 78 ? -51.945 32.186 26.637 1.00 36.48 78 LYS A CA 1
ATOM 573 C C . LYS A 1 78 ? -51.614 30.904 27.389 1.00 32.69 78 LYS A C 1
ATOM 574 O O . LYS A 1 78 ? -51.954 29.816 26.929 1.00 29.16 78 LYS A O 1
ATOM 580 N N . GLN A 1 79 ? -50.911 31.047 28.517 1.00 30.78 79 GLN A N 1
ATOM 581 C CA . GLN A 1 79 ? -50.426 29.898 29.249 1.00 27.50 79 GLN A CA 1
ATOM 582 C C . GLN A 1 79 ? -51.594 29.154 29.869 1.00 29.57 79 GLN A C 1
ATOM 583 O O . GLN A 1 79 ? -51.652 27.926 29.820 1.00 32.44 79 GLN A O 1
ATOM 589 N N . GLN A 1 80 ? -52.521 29.916 30.454 1.00 33.90 80 GLN A N 1
ATOM 590 C CA . GLN A 1 80 ? -53.759 29.367 30.998 1.00 35.05 80 GLN A CA 1
ATOM 591 C C . GLN A 1 80 ? -54.503 28.514 29.960 1.00 31.41 80 GLN A C 1
ATOM 592 O O . GLN A 1 80 ? -55.062 27.476 30.304 1.00 24.39 80 GLN A O 1
ATOM 598 N N . MET A 1 81 ? -54.571 28.982 28.713 1.00 27.91 81 MET A N 1
ATOM 599 C CA . MET A 1 81 ? -55.326 28.262 27.695 1.00 33.28 81 MET A CA 1
ATOM 600 C C . MET A 1 81 ? -54.619 26.955 27.351 1.00 29.33 81 MET A C 1
ATOM 601 O O . MET A 1 81 ? -55.279 25.950 27.103 1.00 23.49 81 MET A O 1
ATOM 606 N N . ALA A 1 82 ? -53.287 26.992 27.319 1.00 26.07 82 ALA A N 1
ATOM 607 C CA . ALA A 1 82 ? -52.483 25.789 27.167 1.00 28.12 82 ALA A CA 1
ATOM 608 C C . ALA A 1 82 ? -52.695 24.818 28.330 1.00 28.31 82 ALA A C 1
ATOM 609 O O . ALA A 1 82 ? -52.788 23.596 28.151 1.00 24.84 82 ALA A O 1
ATOM 611 N N . ARG A 1 83 ? -52.714 25.370 29.542 1.00 29.76 83 ARG A N 1
ATOM 612 C CA . ARG A 1 83 ? -52.881 24.593 30.755 1.00 29.71 83 ARG A CA 1
ATOM 613 C C . ARG A 1 83 ? -54.195 23.827 30.769 1.00 28.33 83 ARG A C 1
ATOM 614 O O . ARG A 1 83 ? -54.249 22.626 31.075 1.00 29.16 83 ARG A O 1
ATOM 622 N N . GLU A 1 84 ? -55.259 24.524 30.443 1.00 25.28 84 GLU A N 1
ATOM 623 C CA . GLU A 1 84 ? -56.557 23.873 30.371 1.00 29.83 84 GLU A CA 1
ATOM 624 C C . GLU A 1 84 ? -56.595 22.785 29.285 1.00 28.40 84 GLU A C 1
ATOM 625 O O . GLU A 1 84 ? -57.206 21.725 29.464 1.00 28.50 84 GLU A O 1
ATOM 631 N N . TYR A 1 85 ? -56.013 23.081 28.119 1.00 27.71 85 TYR A N 1
ATOM 632 C CA . TYR A 1 85 ? -55.934 22.108 27.048 1.00 29.12 85 TYR A CA 1
ATOM 633 C C . TYR A 1 85 ? -55.120 20.898 27.516 1.00 27.06 85 TYR A C 1
ATOM 634 O O . TYR A 1 85 ? -55.506 19.767 27.259 1.00 25.62 85 TYR A O 1
ATOM 643 N N . ARG A 1 86 ? -53.981 21.118 28.188 1.00 27.94 86 ARG A N 1
ATOM 644 C CA . ARG A 1 86 ? -53.189 19.989 28.697 1.00 29.47 86 ARG A CA 1
ATOM 645 C C . ARG A 1 86 ? -54.018 19.093 29.643 1.00 29.12 86 ARG A C 1
ATOM 646 O O . ARG A 1 86 ? -53.885 17.879 29.614 1.00 27.45 86 ARG A O 1
ATOM 654 N N . GLU A 1 87 ? -54.884 19.688 30.472 1.00 29.50 87 GLU A N 1
ATOM 655 C CA . GLU A 1 87 ? -55.712 18.955 31.425 1.00 27.52 87 GLU A CA 1
ATOM 656 C C . GLU A 1 87 ? -56.769 18.129 30.711 1.00 25.94 87 GLU A C 1
ATOM 657 O O . GLU A 1 87 ? -57.079 17.018 31.148 1.00 24.82 87 GLU A O 1
ATOM 663 N N . LYS A 1 88 ? -57.301 18.672 29.617 1.00 27.36 88 LYS A N 1
ATOM 664 C CA . LYS A 1 88 ? -58.185 17.907 28.754 1.00 28.83 88 LYS A CA 1
ATOM 665 C C . LYS A 1 88 ? -57.512 16.609 28.302 1.00 31.73 88 LYS A C 1
ATOM 666 O O . LYS A 1 88 ? -58.108 15.522 28.385 1.00 29.19 88 LYS A O 1
ATOM 672 N N . ILE A 1 89 ? -56.286 16.757 27.771 1.00 28.48 89 ILE A N 1
ATOM 673 C CA . ILE A 1 89 ? -55.497 15.655 27.247 1.00 25.62 89 ILE A CA 1
ATOM 674 C C . ILE A 1 89 ? -55.151 14.685 28.376 1.00 28.17 89 ILE A C 1
ATOM 675 O O . ILE A 1 89 ? -55.171 13.460 28.193 1.00 23.83 89 ILE A O 1
ATOM 680 N N . GLU A 1 90 ? -54.864 15.241 29.550 1.00 24.30 90 GLU A N 1
ATOM 681 C CA . GLU A 1 90 ? -54.574 14.413 30.708 1.00 30.85 90 GLU A CA 1
ATOM 682 C C . GLU A 1 90 ? -55.773 13.560 31.122 1.00 29.32 90 GLU A C 1
ATOM 683 O O . GLU A 1 90 ? -55.579 12.400 31.477 1.00 29.76 90 GLU A O 1
ATOM 689 N N . THR A 1 91 ? -56.985 14.134 31.076 1.00 29.36 91 THR A N 1
ATOM 690 C CA . THR A 1 91 ? -58.206 13.399 31.371 1.00 33.61 91 THR A CA 1
ATOM 691 C C . THR A 1 91 ? -58.332 12.197 30.424 1.00 31.66 91 THR A C 1
ATOM 692 O O . THR A 1 91 ? -58.636 11.077 30.860 1.00 30.61 91 THR A O 1
ATOM 696 N N . GLU A 1 92 ? -58.041 12.382 29.131 1.00 28.71 92 GLU A N 1
ATOM 697 C CA . GLU A 1 92 ? -58.091 11.244 28.219 1.00 29.17 92 GLU A CA 1
ATOM 698 C C . GLU A 1 92 ? -57.025 10.201 28.583 1.00 27.91 92 GLU A C 1
ATOM 699 O O . GLU A 1 92 ? -57.291 8.986 28.573 1.00 22.10 92 GLU A O 1
ATOM 705 N N . LEU A 1 93 ? -55.823 10.689 28.909 1.00 27.11 93 LEU A N 1
ATOM 706 C CA . LEU A 1 93 ? -54.712 9.817 29.286 1.00 32.30 93 LEU A CA 1
ATOM 707 C C . LEU A 1 93 ? -55.092 8.890 30.442 1.00 27.63 93 LEU A C 1
ATOM 708 O O . LEU A 1 93 ? -54.934 7.685 30.363 1.00 27.42 93 LEU A O 1
ATOM 713 N N . ARG A 1 94 ? -55.546 9.484 31.544 1.00 30.95 94 ARG A N 1
ATOM 714 C CA . ARG A 1 94 ? -55.978 8.759 32.722 1.00 27.64 94 ARG A CA 1
ATOM 715 C C . ARG A 1 94 ? -56.973 7.672 32.367 1.00 27.64 94 ARG A C 1
ATOM 716 O O . ARG A 1 94 ? -56.802 6.535 32.785 1.00 25.45 94 ARG A O 1
ATOM 724 N N . ASP A 1 95 ? -58.007 8.031 31.591 1.00 27.33 95 ASP A N 1
ATOM 725 C CA . ASP A 1 95 ? -59.045 7.102 31.181 1.00 27.40 95 ASP A CA 1
ATOM 726 C C . ASP A 1 95 ? -58.471 5.894 30.435 1.00 27.71 95 ASP A C 1
ATOM 727 O O . ASP A 1 95 ? -58.939 4.760 30.617 1.00 22.76 95 ASP A O 1
ATOM 732 N N . ILE A 1 96 ? -57.582 6.155 29.461 1.00 25.62 96 ILE A N 1
ATOM 733 C CA . ILE A 1 96 ? -56.965 5.091 28.683 1.00 23.28 96 ILE A CA 1
ATOM 734 C C . ILE A 1 96 ? -56.153 4.207 29.636 1.00 25.69 96 ILE A C 1
ATOM 735 O O . ILE A 1 96 ? -56.286 2.987 29.646 1.00 23.81 96 ILE A O 1
ATOM 740 N N . CYS A 1 97 ? -55.298 4.823 30.460 1.00 21.42 97 CYS A N 1
ATOM 741 C CA . CYS A 1 97 ? -54.504 4.028 31.378 1.00 21.15 97 CYS A CA 1
ATOM 742 C C . CYS A 1 97 ? -55.369 3.160 32.296 1.00 22.51 97 CYS A C 1
ATOM 743 O O . CYS A 1 97 ? -55.116 1.953 32.462 1.00 26.54 97 CYS A O 1
ATOM 746 N N . ASN A 1 98 ? -56.346 3.801 32.937 1.00 21.36 98 ASN A N 1
ATOM 747 C CA . ASN A 1 98 ? -57.290 3.129 33.812 1.00 22.25 98 ASN A CA 1
ATOM 748 C C . ASN A 1 98 ? -58.005 2.001 33.085 1.00 22.02 98 ASN A C 1
ATOM 749 O O . ASN A 1 98 ? -58.218 0.965 33.683 1.00 25.36 98 ASN A O 1
ATOM 754 N N . ASP A 1 99 ? -58.347 2.176 31.807 1.00 24.10 99 ASP A N 1
ATOM 755 C CA . ASP A 1 99 ? -58.954 1.107 31.019 1.00 23.43 99 ASP A CA 1
ATOM 756 C C . ASP A 1 99 ? -57.989 -0.067 30.905 1.00 21.93 99 ASP A C 1
ATOM 757 O O . ASP A 1 99 ? -58.316 -1.195 31.199 1.00 19.28 99 ASP A O 1
ATOM 762 N N . VAL A 1 100 ? -56.750 0.192 30.483 1.00 22.73 100 VAL A N 1
ATOM 763 C CA . VAL A 1 100 ? -55.820 -0.912 30.307 1.00 23.60 100 VAL A CA 1
ATOM 764 C C . VAL A 1 100 ? -55.453 -1.616 31.616 1.00 21.32 100 VAL A C 1
ATOM 765 O O . VAL A 1 100 ? -55.286 -2.830 31.637 1.00 19.83 100 VAL A O 1
ATOM 769 N N . LEU A 1 101 ? -55.265 -0.841 32.701 1.00 23.36 101 LEU A N 1
ATOM 770 C CA . LEU A 1 101 ? -54.903 -1.391 34.005 1.00 22.56 101 LEU A CA 1
ATOM 771 C C . LEU A 1 101 ? -56.024 -2.275 34.591 1.00 26.39 101 LEU A C 1
ATOM 772 O O . LEU A 1 101 ? -55.776 -3.363 35.165 1.00 18.40 101 LEU A O 1
ATOM 777 N N . SER A 1 102 ? -57.276 -1.838 34.371 1.00 23.75 102 SER A N 1
ATOM 778 C CA . SER A 1 102 ? -58.429 -2.653 34.723 1.00 27.53 102 SER A CA 1
ATOM 779 C C . SER A 1 102 ? -58.444 -3.972 33.922 1.00 24.76 102 SER A C 1
ATOM 780 O O . SER A 1 102 ? -58.616 -5.067 34.489 1.00 24.83 102 SER A O 1
ATOM 783 N N . LEU A 1 103 ? -58.250 -3.888 32.599 1.00 25.57 103 LEU A N 1
ATOM 784 C CA . LEU A 1 103 ? -58.095 -5.074 31.768 1.00 25.53 103 LEU A CA 1
ATOM 785 C C . LEU A 1 103 ? -57.012 -5.987 32.339 1.00 27.36 103 LEU A C 1
ATOM 786 O O . LEU A 1 103 ? -57.215 -7.196 32.502 1.00 22.94 103 LEU A O 1
ATOM 791 N N . LEU A 1 104 ? -55.843 -5.407 32.641 1.00 28.61 104 LEU A N 1
ATOM 792 C CA . LEU A 1 104 ? -54.725 -6.166 33.187 1.00 23.65 104 LEU A CA 1
ATOM 793 C C . LEU A 1 104 ? -55.121 -6.813 34.523 1.00 26.37 104 LEU A C 1
ATOM 794 O O . LEU A 1 104 ? -55.048 -8.017 34.676 1.00 30.81 104 LEU A O 1
ATOM 799 N N . GLU A 1 105 ? -55.627 -6.037 35.477 1.00 29.10 105 GLU A N 1
ATOM 800 C CA . GLU A 1 105 ? -56.054 -6.563 36.767 1.00 27.40 105 GLU A CA 1
ATOM 801 C C . GLU A 1 105 ? -57.128 -7.657 36.654 1.00 26.61 105 GLU A C 1
ATOM 802 O O . GLU A 1 105 ? -57.048 -8.640 37.367 1.00 21.16 105 GLU A O 1
ATOM 808 N N . LYS A 1 106 ? -58.162 -7.484 35.820 1.00 29.61 106 LYS A N 1
ATOM 809 C CA . LYS A 1 106 ? -59.318 -8.378 35.853 1.00 32.47 106 LYS A CA 1
ATOM 810 C C . LYS A 1 106 ? -59.156 -9.606 34.957 1.00 30.26 106 LYS A C 1
ATOM 811 O O . LYS A 1 106 ? -59.679 -10.681 35.294 1.00 26.96 106 LYS A O 1
ATOM 817 N N . PHE A 1 107 ? -58.480 -9.440 33.807 1.00 25.77 107 PHE A N 1
ATOM 818 C CA . PHE A 1 107 ? -58.419 -10.475 32.802 1.00 25.38 107 PHE A CA 1
ATOM 819 C C . PHE A 1 107 ? -57.003 -10.960 32.560 1.00 24.73 107 PHE A C 1
ATOM 820 O O . PHE A 1 107 ? -56.743 -12.162 32.663 1.00 25.20 107 PHE A O 1
ATOM 828 N N . LEU A 1 108 ? -56.094 -10.059 32.163 1.00 25.65 108 LEU A N 1
ATOM 829 C CA . LEU A 1 108 ? -54.878 -10.524 31.508 1.00 23.14 108 LEU A CA 1
ATOM 830 C C . LEU A 1 108 ? -53.887 -11.108 32.516 1.00 25.19 108 LEU A C 1
ATOM 831 O O . LEU A 1 108 ? -53.307 -12.181 32.283 1.00 22.22 108 LEU A O 1
ATOM 836 N N . ILE A 1 109 ? -53.709 -10.435 33.643 1.00 23.62 109 ILE A N 1
ATOM 837 C CA . ILE A 1 109 ? -52.757 -10.983 34.602 1.00 26.67 109 ILE A CA 1
ATOM 838 C C . ILE A 1 109 ? -53.311 -12.272 35.222 1.00 28.98 109 ILE A C 1
ATOM 839 O O . ILE A 1 109 ? -52.632 -13.302 35.168 1.00 30.19 109 ILE A O 1
ATOM 844 N N . PRO A 1 110 ? -54.572 -12.341 35.720 1.00 29.51 110 PRO A N 1
ATOM 845 C CA . PRO A 1 110 ? -55.111 -13.621 36.204 1.00 29.77 110 PRO A CA 1
ATOM 846 C C . PRO A 1 110 ? -55.032 -14.808 35.243 1.00 29.40 110 PRO A C 1
ATOM 847 O O . PRO A 1 110 ? -54.787 -15.930 35.667 1.00 27.99 110 PRO A O 1
ATOM 851 N N . ASN A 1 111 ? -55.250 -14.569 33.942 1.00 27.62 111 ASN A N 1
ATOM 852 C CA . ASN A 1 111 ? -55.339 -15.638 32.963 1.00 31.39 111 ASN A CA 1
ATOM 853 C C . ASN A 1 111 ? -53.975 -16.012 32.352 1.00 31.56 111 ASN A C 1
ATOM 854 O O . ASN A 1 111 ? -53.897 -16.961 31.566 1.00 29.93 111 ASN A O 1
ATOM 859 N N . ALA A 1 112 ? -52.891 -15.332 32.745 1.00 26.74 112 ALA A N 1
ATOM 860 C CA . ALA A 1 112 ? -51.583 -15.604 32.176 1.00 30.06 112 ALA A CA 1
ATOM 861 C C . ALA A 1 112 ? -50.998 -16.896 32.751 1.00 36.36 112 ALA A C 1
ATOM 862 O O . ALA A 1 112 ? -50.521 -16.892 33.879 1.00 32.38 112 ALA A O 1
ATOM 864 N N . SER A 1 113 ? -50.912 -17.945 31.912 1.00 38.12 113 SER A N 1
ATOM 865 C CA . SER A 1 113 ? -50.558 -19.287 32.362 1.00 40.42 113 SER A CA 1
ATOM 866 C C . SER A 1 113 ? -49.129 -19.696 31.982 1.00 40.83 113 SER A C 1
ATOM 867 O O . SER A 1 113 ? -48.717 -20.792 32.342 1.00 47.80 113 SER A O 1
ATOM 870 N N . GLN A 1 114 ? -48.391 -18.880 31.217 1.00 39.23 114 GLN A N 1
ATOM 871 C CA . GLN A 1 114 ? -46.972 -19.134 30.963 1.00 36.58 114 GLN A CA 1
ATOM 872 C C . GLN A 1 114 ? -46.153 -17.917 31.379 1.00 33.35 114 GLN A C 1
ATOM 873 O O . GLN A 1 114 ? -46.633 -16.805 31.266 1.00 31.08 114 GLN A O 1
ATOM 879 N N . ALA A 1 115 ? -44.889 -18.150 31.736 1.00 34.94 115 ALA A N 1
ATOM 880 C CA . ALA A 1 115 ? -43.993 -17.135 32.270 1.00 36.46 115 ALA A CA 1
ATOM 881 C C . ALA A 1 115 ? -43.859 -15.951 31.314 1.00 36.17 115 ALA A C 1
ATOM 882 O O . ALA A 1 115 ? -43.869 -14.806 31.751 1.00 34.26 115 ALA A O 1
ATOM 884 N N . GLU A 1 116 ? -43.823 -16.241 30.011 1.00 35.60 116 GLU A N 1
ATOM 885 C CA . GLU A 1 116 ? -43.600 -15.236 28.998 1.00 40.10 116 GLU A CA 1
ATOM 886 C C . GLU A 1 116 ? -44.711 -14.198 29.047 1.00 37.36 116 GLU A C 1
ATOM 887 O O . GLU A 1 116 ? -44.467 -13.001 28.944 1.00 34.72 116 GLU A O 1
ATOM 893 N N . SER A 1 117 ? -45.940 -14.676 29.159 1.00 38.17 117 SER A N 1
ATOM 894 C CA . SER A 1 117 ? -47.094 -13.813 29.028 1.00 38.22 117 SER A CA 1
ATOM 895 C C . SER A 1 117 ? -47.325 -13.098 30.355 1.00 33.63 117 SER A C 1
ATOM 896 O O . SER A 1 117 ? -47.783 -11.972 30.362 1.00 29.90 117 SER A O 1
ATOM 899 N N . LYS A 1 118 ? -46.933 -13.720 31.471 1.00 34.04 118 LYS A N 1
ATOM 900 C CA . LYS A 1 118 ? -46.953 -13.055 32.766 1.00 32.45 118 LYS A CA 1
ATOM 901 C C . LYS A 1 118 ? -46.033 -11.834 32.763 1.00 26.22 118 LYS A C 1
ATOM 902 O O . LYS A 1 118 ? -46.308 -10.802 33.369 1.00 22.80 118 LYS A O 1
ATOM 908 N N . VAL A 1 119 ? -44.870 -11.996 32.155 1.00 27.89 119 VAL A N 1
ATOM 909 C CA . VAL A 1 119 ? -43.884 -10.940 32.151 1.00 25.96 119 VAL A CA 1
ATOM 910 C C . VAL A 1 119 ? -44.358 -9.842 31.216 1.00 24.84 119 VAL A C 1
ATOM 911 O O . VAL A 1 119 ? -44.281 -8.660 31.562 1.00 23.42 119 VAL A O 1
ATOM 915 N N . PHE A 1 120 ? -44.881 -10.256 30.053 1.00 24.76 120 PHE A N 1
ATOM 916 C CA . PHE A 1 120 ? -45.448 -9.317 29.094 1.00 27.24 120 PHE A CA 1
ATOM 917 C C . PHE A 1 120 ? -46.490 -8.431 29.786 1.00 24.36 120 PHE A C 1
ATOM 918 O O . PHE A 1 120 ? -46.468 -7.216 29.673 1.00 24.41 120 PHE A O 1
ATOM 926 N N . TYR A 1 121 ? -47.419 -9.042 30.514 1.00 23.01 121 TYR A N 1
ATOM 927 C CA . TYR A 1 121 ? -48.497 -8.275 31.118 1.00 22.91 121 TYR A CA 1
ATOM 928 C C . TYR A 1 121 ? -48.006 -7.482 32.333 1.00 22.29 121 TYR A C 1
ATOM 929 O O . TYR A 1 121 ? -48.445 -6.352 32.543 1.00 22.53 121 TYR A O 1
ATOM 938 N N . LEU A 1 122 ? -47.116 -8.030 33.169 1.00 23.20 122 LEU A N 1
ATOM 939 C CA . LEU A 1 122 ? -46.622 -7.196 34.260 1.00 24.38 122 LEU A CA 1
ATOM 940 C C . LEU A 1 122 ? -45.870 -5.984 33.732 1.00 23.35 122 LEU A C 1
ATOM 941 O O . LEU A 1 122 ? -45.928 -4.920 34.343 1.00 24.23 122 LEU A O 1
ATOM 946 N N . LYS A 1 123 ? -45.082 -6.180 32.662 1.00 25.94 123 LYS A N 1
ATOM 947 C CA . LYS A 1 123 ? -44.393 -5.078 31.998 1.00 26.40 123 LYS A CA 1
ATOM 948 C C . LYS A 1 123 ? -45.383 -4.009 31.545 1.00 24.40 123 LYS A C 1
ATOM 949 O O . LYS A 1 123 ? -45.168 -2.825 31.792 1.00 24.89 123 LYS A O 1
ATOM 955 N N . MET A 1 124 ? -46.449 -4.440 30.860 1.00 26.61 124 MET A N 1
ATOM 956 C CA . MET A 1 124 ? -47.514 -3.561 30.372 1.00 27.57 124 MET A CA 1
ATOM 957 C C . MET A 1 124 ? -48.121 -2.774 31.550 1.00 23.38 124 MET A C 1
ATOM 958 O O . MET A 1 124 ? -48.348 -1.569 31.472 1.00 22.17 124 MET A O 1
ATOM 963 N N . LYS A 1 125 ? -48.316 -3.441 32.689 1.00 24.90 125 LYS A N 1
ATOM 964 C CA . LYS A 1 125 ? -48.841 -2.798 33.895 1.00 29.00 125 LYS A CA 1
ATOM 965 C C . LYS A 1 125 ? -47.874 -1.714 34.383 1.00 25.65 125 LYS A C 1
ATOM 966 O O . LYS A 1 125 ? -48.282 -0.596 34.687 1.00 19.72 125 LYS A O 1
ATOM 972 N N . GLY A 1 126 ? -46.591 -2.075 34.541 1.00 22.92 126 GLY A N 1
ATOM 973 C CA . GLY A 1 126 ? -45.595 -1.046 34.836 1.00 23.96 126 GLY A CA 1
ATOM 974 C C . GLY A 1 126 ? -45.694 0.151 33.872 1.00 23.89 126 GLY A C 1
ATOM 975 O O . GLY A 1 126 ? -45.633 1.297 34.292 1.00 26.52 126 GLY A O 1
ATOM 976 N N . ASP A 1 127 ? -45.812 -0.121 32.561 1.00 24.22 127 ASP A N 1
ATOM 977 C CA . ASP A 1 127 ? -45.884 0.929 31.552 1.00 22.53 127 ASP A CA 1
ATOM 978 C C . ASP A 1 127 ? -47.032 1.905 31.830 1.00 20.97 127 ASP A C 1
ATOM 979 O O . ASP A 1 127 ? -46.830 3.119 31.851 1.00 21.85 127 ASP A O 1
ATOM 984 N N . TYR A 1 128 ? -48.254 1.379 31.980 1.00 23.31 128 TYR A N 1
ATOM 985 C CA . TYR A 1 128 ? -49.450 2.201 32.042 1.00 23.97 128 TYR A CA 1
ATOM 986 C C . TYR A 1 128 ? -49.481 2.920 33.386 1.00 22.84 128 TYR A C 1
ATOM 987 O O . TYR A 1 128 ? -49.966 4.029 33.465 1.00 26.25 128 TYR A O 1
ATOM 996 N N . TYR A 1 129 ? -48.953 2.311 34.435 1.00 22.57 129 TYR A N 1
ATOM 997 C CA . TYR A 1 129 ? -48.778 2.994 35.703 1.00 23.71 129 TYR A CA 1
ATOM 998 C C . TYR A 1 129 ? -47.790 4.146 35.578 1.00 21.36 129 TYR A C 1
ATOM 999 O O . TYR A 1 129 ? -48.005 5.173 36.222 1.00 21.56 129 TYR A O 1
ATOM 1008 N N . ARG A 1 130 ? -46.749 3.967 34.753 1.00 21.50 130 ARG A N 1
ATOM 1009 C CA . ARG A 1 130 ? -45.733 4.983 34.517 1.00 23.05 130 ARG A CA 1
ATOM 1010 C C . ARG A 1 130 ? -46.353 6.198 33.847 1.00 26.74 130 ARG A C 1
ATOM 1011 O O . ARG A 1 130 ? -46.141 7.330 34.304 1.00 23.24 130 ARG A O 1
ATOM 1019 N N . TYR A 1 131 ? -47.168 5.923 32.813 1.00 27.01 131 TYR A N 1
ATOM 1020 C CA . TYR A 1 131 ? -47.858 6.955 32.055 1.00 25.32 131 TYR A CA 1
ATOM 1021 C C . TYR A 1 131 ? -48.803 7.704 32.992 1.00 25.90 131 TYR A C 1
ATOM 1022 O O . TYR A 1 131 ? -48.844 8.932 33.001 1.00 25.48 131 TYR A O 1
ATOM 1031 N N . LEU A 1 132 ? -49.556 6.959 33.798 1.00 28.17 132 LEU A N 1
ATOM 1032 C CA . LEU A 1 132 ? -50.407 7.567 34.810 1.00 32.99 132 LEU A CA 1
ATOM 1033 C C . LEU A 1 132 ? -49.595 8.481 35.715 1.00 34.04 132 LEU A C 1
ATOM 1034 O O . LEU A 1 132 ? -50.029 9.568 36.051 1.00 38.31 132 LEU A O 1
ATOM 1039 N N . ALA A 1 133 ? -48.454 7.998 36.185 1.00 37.65 133 ALA A N 1
ATOM 1040 C CA . ALA A 1 133 ? -47.697 8.739 37.179 1.00 36.23 133 ALA A CA 1
ATOM 1041 C C . ALA A 1 133 ? -47.228 10.057 36.563 1.00 38.27 133 ALA A C 1
ATOM 1042 O O . ALA A 1 133 ? -47.029 11.061 37.260 1.00 37.40 133 ALA A O 1
ATOM 1044 N N . GLU A 1 134 ? -47.088 10.055 35.235 1.00 33.99 134 GLU A N 1
ATOM 1045 C CA . GLU A 1 134 ? -46.429 11.154 34.547 1.00 37.99 134 GLU A CA 1
ATOM 1046 C C . GLU A 1 134 ? -47.305 12.397 34.604 1.00 36.33 134 GLU A C 1
ATOM 1047 O O . GLU A 1 134 ? -46.788 13.489 34.399 1.00 30.98 134 GLU A O 1
ATOM 1053 N N . VAL A 1 135 ? -48.607 12.162 34.843 1.00 34.54 135 VAL A N 1
ATOM 1054 C CA . VAL A 1 135 ? -49.644 13.173 34.862 1.00 34.97 135 VAL A CA 1
ATOM 1055 C C . VAL A 1 135 ? -50.464 13.128 36.156 1.00 30.67 135 VAL A C 1
ATOM 1056 O O . VAL A 1 135 ? -51.552 13.682 36.196 1.00 33.49 135 VAL A O 1
ATOM 1060 N N . ALA A 1 136 ? -49.948 12.547 37.236 1.00 27.62 136 ALA A N 1
ATOM 1061 C CA . ALA A 1 136 ? -50.696 12.540 38.491 1.00 35.20 136 ALA A CA 1
ATOM 1062 C C . ALA A 1 136 ? -50.168 13.641 39.401 1.00 31.26 136 ALA A C 1
ATOM 1063 O O . ALA A 1 136 ? -49.093 14.170 39.178 1.00 30.97 136 ALA A O 1
ATOM 1065 N N . ALA A 1 137 ? -50.950 13.951 40.431 1.00 28.93 137 ALA A N 1
ATOM 1066 C CA . ALA A 1 137 ? -50.723 15.104 41.293 1.00 31.05 137 ALA A CA 1
ATOM 1067 C C . ALA A 1 137 ? -50.280 14.636 42.679 1.00 31.47 137 ALA A C 1
ATOM 1068 O O . ALA A 1 137 ? -50.813 13.660 43.203 1.00 33.55 137 ALA A O 1
ATOM 1070 N N . GLY A 1 138 ? -49.296 15.346 43.230 1.00 33.25 138 GLY A N 1
ATOM 1071 C CA . GLY A 1 138 ? -48.914 15.285 44.630 1.00 38.02 138 GLY A CA 1
ATOM 1072 C C . GLY A 1 138 ? -48.871 13.868 45.186 1.00 35.55 138 GLY A C 1
ATOM 1073 O O . GLY A 1 138 ? -48.169 13.003 44.652 1.00 35.54 138 GLY A O 1
ATOM 1074 N N . ASP A 1 139 ? -49.631 13.656 46.269 1.00 32.78 139 ASP A N 1
ATOM 1075 C CA . ASP A 1 139 ? -49.564 12.420 47.040 1.00 32.97 139 ASP A CA 1
ATOM 1076 C C . ASP A 1 139 ? -50.027 11.212 46.224 1.00 31.51 139 ASP A C 1
ATOM 1077 O O . ASP A 1 139 ? -49.538 10.106 46.441 1.00 34.73 139 ASP A O 1
ATOM 1082 N N . ASP A 1 140 ? -50.933 11.425 45.263 1.00 32.55 140 ASP A N 1
ATOM 1083 C CA . ASP A 1 140 ? -51.404 10.375 44.364 1.00 33.26 140 ASP A CA 1
ATOM 1084 C C . ASP A 1 140 ? -50.275 9.863 43.469 1.00 39.55 140 ASP A C 1
ATOM 1085 O O . ASP A 1 140 ? -50.290 8.687 43.079 1.00 36.78 140 ASP A O 1
ATOM 1090 N N . LYS A 1 141 ? -49.296 10.744 43.167 1.00 44.24 141 LYS A N 1
ATOM 1091 C CA . LYS A 1 141 ? -48.219 10.440 42.229 1.00 38.99 141 LYS A CA 1
ATOM 1092 C C . LYS A 1 141 ? -47.281 9.403 42.848 1.00 39.60 141 LYS A C 1
ATOM 1093 O O . LYS A 1 141 ? -47.032 8.354 42.251 1.00 31.48 141 LYS A O 1
ATOM 1099 N N . LYS A 1 142 ? -46.876 9.652 44.100 1.00 43.15 142 LYS A N 1
ATOM 1100 C CA . LYS A 1 142 ? -45.968 8.786 44.833 1.00 39.67 142 LYS A CA 1
ATOM 1101 C C . LYS A 1 142 ? -46.452 7.325 44.802 1.00 35.96 142 LYS A C 1
ATOM 1102 O O . LYS A 1 142 ? -45.688 6.362 44.551 1.00 26.80 142 LYS A O 1
ATOM 1108 N N . GLY A 1 143 ? -47.748 7.161 45.120 1.00 33.00 143 GLY A N 1
ATOM 1109 C CA . GLY A 1 143 ? -48.351 5.841 45.180 1.00 32.18 143 GLY A CA 1
ATOM 1110 C C . GLY A 1 143 ? -48.328 5.164 43.802 1.00 29.36 143 GLY A C 1
ATOM 1111 O O . GLY A 1 143 ? -48.160 3.968 43.684 1.00 25.83 143 GLY A O 1
ATOM 1112 N N . ILE A 1 144 ? -48.522 5.934 42.736 1.00 27.71 144 ILE A N 1
ATOM 1113 C CA . ILE A 1 144 ? -48.635 5.338 41.413 1.00 26.44 144 ILE A CA 1
ATOM 1114 C C . ILE A 1 144 ? -47.239 4.963 40.894 1.00 24.37 144 ILE A C 1
ATOM 1115 O O . ILE A 1 144 ? -47.083 3.935 40.260 1.00 21.88 144 ILE A O 1
ATOM 1120 N N . VAL A 1 145 ? -46.220 5.759 41.217 1.00 23.31 145 VAL A N 1
ATOM 1121 C CA . VAL A 1 145 ? -44.834 5.470 40.871 1.00 31.49 145 VAL A CA 1
ATOM 1122 C C . VAL A 1 145 ? -44.398 4.118 41.469 1.00 31.97 145 VAL A C 1
ATOM 1123 O O . VAL A 1 145 ? -43.767 3.240 40.826 1.00 24.58 145 VAL A O 1
ATOM 1127 N N . ASP A 1 146 ? -44.771 3.961 42.735 1.00 33.16 146 ASP A N 1
ATOM 1128 C CA . ASP A 1 146 ? -44.554 2.719 43.449 1.00 30.25 146 ASP A CA 1
ATOM 1129 C C . ASP A 1 146 ? -45.276 1.546 42.789 1.00 28.75 146 ASP A C 1
ATOM 1130 O O . ASP A 1 146 ? -44.711 0.447 42.653 1.00 25.89 146 ASP A O 1
ATOM 1135 N N . GLN A 1 147 ? -46.516 1.740 42.335 1.00 29.48 147 GLN A N 1
ATOM 1136 C CA . GLN A 1 147 ? -47.158 0.621 41.638 1.00 27.03 147 GLN A CA 1
ATOM 1137 C C . GLN A 1 147 ? -46.395 0.309 40.347 1.00 24.24 147 GLN A C 1
ATOM 1138 O O . GLN A 1 147 ? -46.239 -0.835 39.960 1.00 26.56 147 GLN A O 1
ATOM 1144 N N . SER A 1 148 ? -45.913 1.324 39.640 1.00 25.85 148 SER A N 1
ATOM 1145 C CA . SER A 1 148 ? -45.153 1.076 38.431 1.00 24.10 148 SER A CA 1
ATOM 1146 C C . SER A 1 148 ? -43.943 0.227 38.790 1.00 24.25 148 SER A C 1
ATOM 1147 O O . SER A 1 148 ? -43.724 -0.857 38.224 1.00 24.54 148 SER A O 1
ATOM 1150 N N . GLN A 1 149 ? -43.232 0.672 39.833 1.00 26.18 149 GLN A N 1
ATOM 1151 C CA . GLN A 1 149 ? -41.990 0.020 40.208 1.00 26.15 149 GLN A CA 1
ATOM 1152 C C . GLN A 1 149 ? -42.207 -1.450 40.564 1.00 26.37 149 GLN A C 1
ATOM 1153 O O . GLN A 1 149 ? -41.398 -2.285 40.181 1.00 28.01 149 GLN A O 1
ATOM 1159 N N . GLN A 1 150 ? -43.247 -1.759 41.345 1.00 28.02 150 GLN A N 1
ATOM 1160 C CA . GLN A 1 150 ? -43.512 -3.116 41.794 1.00 29.15 150 GLN A CA 1
ATOM 1161 C C . GLN A 1 150 ? -43.834 -4.024 40.612 1.00 26.65 150 GLN A C 1
ATOM 1162 O O . GLN A 1 150 ? -43.434 -5.186 40.630 1.00 21.13 150 GLN A O 1
ATOM 1168 N N . ALA A 1 151 ? -44.630 -3.522 39.639 1.00 26.52 151 ALA A N 1
ATOM 1169 C CA . ALA A 1 151 ? -45.009 -4.349 38.505 1.00 23.82 151 ALA A CA 1
ATOM 1170 C C . ALA A 1 151 ? -43.771 -4.657 37.644 1.00 24.69 151 ALA A C 1
ATOM 1171 O O . ALA A 1 151 ? -43.554 -5.810 37.293 1.00 24.96 151 ALA A O 1
ATOM 1173 N N . TYR A 1 152 ? -42.907 -3.668 37.381 1.00 23.34 152 TYR A N 1
ATOM 1174 C CA . TYR A 1 152 ? -41.650 -3.887 36.655 1.00 22.94 152 TYR A CA 1
ATOM 1175 C C . TYR A 1 152 ? -40.706 -4.833 37.416 1.00 26.02 152 TYR A C 1
ATOM 1176 O O . TYR A 1 152 ? -40.032 -5.671 36.814 1.00 26.74 152 TYR A O 1
ATOM 1185 N N . GLN A 1 153 ? -40.604 -4.703 38.740 1.00 27.23 153 GLN A N 1
ATOM 1186 C CA . GLN A 1 153 ? -39.659 -5.529 39.502 1.00 31.18 153 GLN A CA 1
ATOM 1187 C C . GLN A 1 153 ? -40.089 -7.001 39.447 1.00 33.80 153 GLN A C 1
ATOM 1188 O O . GLN A 1 153 ? -39.291 -7.907 39.235 1.00 36.68 153 GLN A O 1
ATOM 1194 N N . GLU A 1 154 ? -41.387 -7.243 39.652 1.00 32.36 154 GLU A N 1
ATOM 1195 C CA . GLU A 1 154 ? -41.918 -8.585 39.593 1.00 30.97 154 GLU A CA 1
ATOM 1196 C C . GLU A 1 154 ? -41.699 -9.155 38.194 1.00 31.58 154 GLU A C 1
ATOM 1197 O O . GLU A 1 154 ? -41.325 -10.319 38.055 1.00 31.42 154 GLU A O 1
ATOM 1203 N N . ALA A 1 155 ? -41.939 -8.337 37.167 1.00 27.43 155 ALA A N 1
ATOM 1204 C CA . ALA A 1 155 ? -41.686 -8.773 35.799 1.00 30.62 155 ALA A CA 1
ATOM 1205 C C . ALA A 1 155 ? -40.222 -9.155 35.646 1.00 29.61 155 ALA A C 1
ATOM 1206 O O . ALA A 1 155 ? -39.892 -10.121 34.976 1.00 31.33 155 ALA A O 1
ATOM 1208 N N . PHE A 1 156 ? -39.363 -8.305 36.201 1.00 32.64 156 PHE A N 1
ATOM 1209 C CA . PHE A 1 156 ? -37.926 -8.388 36.001 1.00 33.88 156 PHE A CA 1
ATOM 1210 C C . PHE A 1 156 ? -37.420 -9.686 36.620 1.00 32.41 156 PHE A C 1
ATOM 1211 O O . PHE A 1 156 ? -36.652 -10.407 36.000 1.00 32.69 156 PHE A O 1
ATOM 1219 N N . GLU A 1 157 ? -37.899 -9.997 37.825 1.00 36.18 157 GLU A N 1
ATOM 1220 C CA . GLU A 1 157 ? -37.517 -11.227 38.509 1.00 39.12 157 GLU A CA 1
ATOM 1221 C C . GLU A 1 157 ? -37.976 -12.465 37.734 1.00 35.44 157 GLU A C 1
ATOM 1222 O O . GLU A 1 157 ? -37.200 -13.410 37.568 1.00 35.73 157 GLU A O 1
ATOM 1228 N N . ILE A 1 158 ? -39.225 -12.487 37.245 1.00 34.68 158 ILE A N 1
ATOM 1229 C CA . ILE A 1 158 ? -39.697 -13.663 36.529 1.00 32.29 158 ILE A CA 1
ATOM 1230 C C . ILE A 1 158 ? -38.824 -13.834 35.282 1.00 38.90 158 ILE A C 1
ATOM 1231 O O . ILE A 1 158 ? -38.328 -14.931 35.032 1.00 37.04 158 ILE A O 1
ATOM 1236 N N . SER A 1 159 ? -38.558 -12.733 34.553 1.00 40.77 159 SER A N 1
ATOM 1237 C CA . SER A 1 159 ? -37.816 -12.785 33.295 1.00 39.00 159 SER A CA 1
ATOM 1238 C C . SER A 1 159 ? -36.385 -13.286 33.502 1.00 38.02 159 SER A C 1
ATOM 1239 O O . SER A 1 159 ? -35.854 -14.029 32.666 1.00 35.53 159 SER A O 1
ATOM 1242 N N . LYS A 1 160 ? -35.764 -12.866 34.608 1.00 39.47 160 LYS A N 1
ATOM 1243 C CA . LYS A 1 160 ? -34.414 -13.298 34.931 1.00 44.09 160 LYS A CA 1
ATOM 1244 C C . LYS A 1 160 ? -34.358 -14.819 35.075 1.00 47.10 160 LYS A C 1
ATOM 1245 O O . LYS A 1 160 ? -33.351 -15.420 34.728 1.00 43.05 160 LYS A O 1
ATOM 1251 N N . LYS A 1 161 ? -35.448 -15.442 35.529 1.00 44.28 161 LYS A N 1
ATOM 1252 C CA . LYS A 1 161 ? -35.441 -16.857 35.840 1.00 48.51 161 LYS A CA 1
ATOM 1253 C C . LYS A 1 161 ? -35.917 -17.704 34.655 1.00 48.28 161 LYS A C 1
ATOM 1254 O O . LYS A 1 161 ? -35.527 -18.860 34.545 1.00 51.77 161 LYS A O 1
ATOM 1260 N N . GLU A 1 162 ? -36.744 -17.151 33.759 1.00 43.36 162 GLU A N 1
ATOM 1261 C CA . GLU A 1 162 ? -37.535 -17.971 32.855 1.00 42.85 162 GLU A CA 1
ATOM 1262 C C . GLU A 1 162 ? -37.222 -17.666 31.397 1.00 41.03 162 GLU A C 1
ATOM 1263 O O . GLU A 1 162 ? -37.747 -18.338 30.515 1.00 44.36 162 GLU A O 1
ATOM 1269 N N . MET A 1 163 ? -36.428 -16.631 31.134 1.00 39.29 163 MET A N 1
ATOM 1270 C CA . MET A 1 163 ? -36.250 -16.153 29.771 1.00 41.46 163 MET A CA 1
ATOM 1271 C C . MET A 1 163 ? -34.778 -15.868 29.492 1.00 40.44 163 MET A C 1
ATOM 1272 O O . MET A 1 163 ? -34.053 -15.382 30.359 1.00 39.61 163 MET A O 1
ATOM 1277 N N . GLN A 1 164 ? -34.357 -16.124 28.253 1.00 45.27 164 GLN A N 1
ATOM 1278 C CA . GLN A 1 164 ? -32.994 -15.858 27.832 1.00 43.73 164 GLN A CA 1
ATOM 1279 C C . GLN A 1 164 ? -32.801 -14.344 27.762 1.00 44.83 164 GLN A C 1
ATOM 1280 O O . GLN A 1 164 ? -33.759 -13.612 27.535 1.00 45.15 164 GLN A O 1
ATOM 1286 N N . PRO A 1 165 ? -31.559 -13.834 27.938 1.00 45.90 165 PRO A N 1
ATOM 1287 C CA . PRO A 1 165 ? -31.290 -12.402 27.843 1.00 41.04 165 PRO A CA 1
ATOM 1288 C C . PRO A 1 165 ? -31.567 -11.793 26.476 1.00 37.59 165 PRO A C 1
ATOM 1289 O O . PRO A 1 165 ? -31.622 -10.559 26.371 1.00 37.00 165 PRO A O 1
ATOM 1293 N N . THR A 1 166 ? -31.711 -12.649 25.447 1.00 35.97 166 THR A N 1
ATOM 1294 C CA . THR A 1 166 ? -31.996 -12.219 24.078 1.00 38.39 166 THR A CA 1
ATOM 1295 C C . THR A 1 166 ? -33.489 -12.156 23.770 1.00 35.52 166 THR A C 1
ATOM 1296 O O . THR A 1 166 ? -33.868 -11.741 22.657 1.00 32.47 166 THR A O 1
ATOM 1300 N N . HIS A 1 167 ? -34.325 -12.571 24.730 1.00 34.53 167 HIS A N 1
ATOM 1301 C CA . HIS A 1 167 ? -35.763 -12.635 24.499 1.00 33.10 167 HIS A CA 1
ATOM 1302 C C . HIS A 1 167 ? -36.277 -11.201 24.399 1.00 32.53 167 HIS A C 1
ATOM 1303 O O . HIS A 1 167 ? -36.006 -10.389 25.289 1.00 34.43 167 HIS A O 1
ATOM 1310 N N . PRO A 1 168 ? -36.996 -10.809 23.313 1.00 29.55 168 PRO A N 1
ATOM 1311 C CA . PRO A 1 168 ? -37.439 -9.425 23.157 1.00 30.80 168 PRO A CA 1
ATOM 1312 C C . PRO A 1 168 ? -38.305 -8.871 24.294 1.00 31.96 168 PRO A C 1
ATOM 1313 O O . PRO A 1 168 ? -38.245 -7.681 24.591 1.00 34.01 168 PRO A O 1
ATOM 1317 N N . ILE A 1 169 ? -39.084 -9.725 24.963 1.00 33.04 169 ILE A N 1
ATOM 1318 C CA . ILE A 1 169 ? -39.888 -9.255 26.080 1.00 32.54 169 ILE A CA 1
ATOM 1319 C C . ILE A 1 169 ? -38.983 -8.891 27.253 1.00 31.34 169 ILE A C 1
ATOM 1320 O O . ILE A 1 169 ? -39.145 -7.827 27.841 1.00 33.73 169 ILE A O 1
ATOM 1325 N N . ARG A 1 170 ? -38.023 -9.758 27.586 1.00 31.86 170 ARG A N 1
ATOM 1326 C CA . ARG A 1 170 ? -37.092 -9.465 28.674 1.00 31.62 170 ARG A CA 1
ATOM 1327 C C . ARG A 1 170 ? -36.255 -8.222 28.360 1.00 33.19 170 ARG A C 1
ATOM 1328 O O . ARG A 1 170 ? -36.114 -7.359 29.214 1.00 32.61 170 ARG A O 1
ATOM 1336 N N . LEU A 1 171 ? -35.735 -8.101 27.128 1.00 32.37 171 LEU A N 1
ATOM 1337 C CA . LEU A 1 171 ? -35.069 -6.875 26.711 1.00 33.80 171 LEU A CA 1
ATOM 1338 C C . LEU A 1 171 ? -35.995 -5.654 26.765 1.00 30.56 171 LEU A C 1
ATOM 1339 O O . LEU A 1 171 ? -35.581 -4.601 27.223 1.00 27.68 171 LEU A O 1
ATOM 1344 N N . GLY A 1 172 ? -37.208 -5.750 26.209 1.00 28.87 172 GLY A N 1
ATOM 1345 C CA . GLY A 1 172 ? -38.116 -4.611 26.241 1.00 31.31 172 GLY A CA 1
ATOM 1346 C C . GLY A 1 172 ? -38.410 -4.173 27.683 1.00 29.62 172 GLY A C 1
ATOM 1347 O O . GLY A 1 172 ? -38.495 -2.984 27.976 1.00 30.32 172 GLY A O 1
ATOM 1348 N N . LEU A 1 173 ? -38.585 -5.158 28.572 1.00 30.02 173 LEU A N 1
ATOM 1349 C CA . LEU A 1 173 ? -38.746 -4.905 29.995 1.00 32.13 173 LEU A CA 1
ATOM 1350 C C . LEU A 1 173 ? -37.524 -4.173 30.554 1.00 32.72 173 LEU A C 1
ATOM 1351 O O . LEU A 1 173 ? -37.689 -3.209 31.290 1.00 29.42 173 LEU A O 1
ATOM 1356 N N . ALA A 1 174 ? -36.301 -4.628 30.222 1.00 31.04 174 ALA A N 1
ATOM 1357 C CA . ALA A 1 174 ? -35.109 -3.954 30.717 1.00 30.62 174 ALA A CA 1
ATOM 1358 C C . ALA A 1 174 ? -35.062 -2.519 30.209 1.00 29.63 174 ALA A C 1
ATOM 1359 O O . ALA A 1 174 ? -34.746 -1.616 30.968 1.00 33.30 174 ALA A O 1
ATOM 1361 N N . LEU A 1 175 ? -35.427 -2.290 28.946 1.00 26.82 175 LEU A N 1
ATOM 1362 C CA . LEU A 1 175 ? -35.399 -0.943 28.397 1.00 27.81 175 LEU A CA 1
ATOM 1363 C C . LEU A 1 175 ? -36.344 -0.028 29.184 1.00 29.38 175 LEU A C 1
ATOM 1364 O O . LEU A 1 175 ? -35.946 1.045 29.632 1.00 29.20 175 LEU A O 1
ATOM 1369 N N . ASN A 1 176 ? -37.615 -0.439 29.317 1.00 29.83 176 ASN A N 1
ATOM 1370 C CA . ASN A 1 176 ? -38.637 0.416 29.911 1.00 29.01 176 ASN A CA 1
ATOM 1371 C C . ASN A 1 176 ? -38.412 0.595 31.410 1.00 25.85 176 ASN A C 1
ATOM 1372 O O . ASN A 1 176 ? -38.614 1.690 31.921 1.00 25.13 176 ASN A O 1
ATOM 1377 N N . PHE A 1 177 ? -37.975 -0.456 32.112 1.00 26.90 177 PHE A N 1
ATOM 1378 C CA . PHE A 1 177 ? -37.654 -0.305 33.534 1.00 30.19 177 PHE A CA 1
ATOM 1379 C C . PHE A 1 177 ? -36.486 0.677 33.703 1.00 30.66 177 PHE A C 1
ATOM 1380 O O . PHE A 1 177 ? -36.524 1.536 34.588 1.00 30.97 177 PHE A O 1
ATOM 1388 N N . SER A 1 178 ? -35.472 0.603 32.828 1.00 31.56 178 SER A N 1
ATOM 1389 C CA . SER A 1 178 ? -34.347 1.528 32.905 1.00 31.33 178 SER A CA 1
ATOM 1390 C C . SER A 1 178 ? -34.836 2.951 32.662 1.00 30.27 178 SER A C 1
ATOM 1391 O O . SER A 1 178 ? -34.442 3.871 33.369 1.00 33.44 178 SER A O 1
ATOM 1394 N N . VAL A 1 179 ? -35.720 3.137 31.673 1.00 31.28 179 VAL A N 1
ATOM 1395 C CA . VAL A 1 179 ? -36.337 4.429 31.421 1.00 30.37 179 VAL A CA 1
ATOM 1396 C C . VAL A 1 179 ? -37.135 4.914 32.643 1.00 30.39 179 VAL A C 1
ATOM 1397 O O . VAL A 1 179 ? -37.129 6.104 32.967 1.00 28.48 179 VAL A O 1
ATOM 1401 N N . PHE A 1 180 ? -37.839 4.014 33.333 1.00 27.48 180 PHE A N 1
ATOM 1402 C CA . PHE A 1 180 ? -38.546 4.433 34.532 1.00 29.22 180 PHE A CA 1
ATOM 1403 C C . PHE A 1 180 ? -37.527 5.002 35.530 1.00 31.03 180 PHE A C 1
ATOM 1404 O O . PHE A 1 180 ? -37.716 6.076 36.083 1.00 31.07 180 PHE A O 1
ATOM 1412 N N . TYR A 1 181 ? -36.454 4.262 35.800 1.00 30.90 181 TYR A N 1
ATOM 1413 C CA . TYR A 1 181 ? -35.464 4.703 36.766 1.00 34.31 181 TYR A CA 1
ATOM 1414 C C . TYR A 1 181 ? -34.967 6.100 36.403 1.00 38.58 181 TYR A C 1
ATOM 1415 O O . TYR A 1 181 ? -34.852 6.958 37.285 1.00 35.20 181 TYR A O 1
ATOM 1424 N N . TYR A 1 182 ? -34.741 6.331 35.100 1.00 37.55 182 TYR A N 1
ATOM 1425 C CA . TYR A 1 182 ? -34.124 7.570 34.659 1.00 38.95 182 TYR A CA 1
ATOM 1426 C C . TYR A 1 182 ? -35.146 8.706 34.733 1.00 38.79 182 TYR A C 1
ATOM 1427 O O . TYR A 1 182 ? -34.923 9.716 35.395 1.00 38.28 182 TYR A O 1
ATOM 1436 N N . GLU A 1 183 ? -36.270 8.547 34.044 1.00 35.66 183 GLU A N 1
ATOM 1437 C CA . GLU A 1 183 ? -37.194 9.644 33.838 1.00 37.62 183 GLU A CA 1
ATOM 1438 C C . GLU A 1 183 ? -38.138 9.856 35.015 1.00 36.05 183 GLU A C 1
ATOM 1439 O O . GLU A 1 183 ? -38.681 10.959 35.145 1.00 33.36 183 GLU A O 1
ATOM 1445 N N . ILE A 1 184 ? -38.416 8.803 35.802 1.00 32.80 184 ILE A N 1
A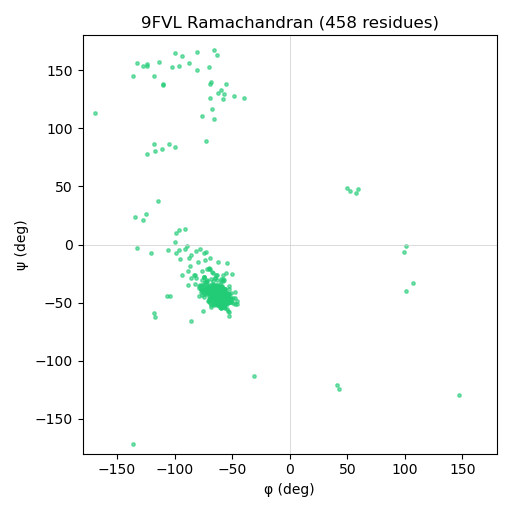TOM 1446 C CA . ILE A 1 184 ? -39.432 8.916 36.844 1.00 35.81 184 ILE A CA 1
ATOM 1447 C C . ILE A 1 184 ? -38.748 9.038 38.203 1.00 36.54 184 ILE A C 1
ATOM 1448 O O . ILE A 1 184 ? -39.158 9.870 38.993 1.00 36.65 184 ILE A O 1
ATOM 1453 N N . LEU A 1 185 ? -37.719 8.225 38.480 1.00 37.12 185 LEU A N 1
ATOM 1454 C CA . LEU A 1 185 ? -37.074 8.276 39.781 1.00 39.37 185 LEU A CA 1
ATOM 1455 C C . LEU A 1 185 ? -35.780 9.100 39.737 1.00 41.46 185 LEU A C 1
ATOM 1456 O O . LEU A 1 185 ? -35.094 9.204 40.744 1.00 42.45 185 LEU A O 1
ATOM 1461 N N . ASN A 1 186 ? -35.430 9.689 38.589 1.00 47.42 186 ASN A N 1
ATOM 1462 C CA . ASN A 1 186 ? -34.224 10.506 38.504 1.00 56.41 186 ASN A CA 1
ATOM 1463 C C . ASN A 1 186 ? -33.023 9.745 39.088 1.00 58.27 186 ASN A C 1
ATOM 1464 O O . ASN A 1 186 ? -32.295 10.270 39.930 1.00 62.52 186 ASN A O 1
ATOM 1469 N N . SER A 1 187 ? -32.834 8.486 38.667 1.00 51.39 187 SER A N 1
ATOM 1470 C CA . SER A 1 187 ? -31.629 7.730 38.971 1.00 46.91 187 SER A CA 1
ATOM 1471 C C . SER A 1 187 ? -30.926 7.380 37.668 1.00 52.08 187 SER A C 1
ATOM 1472 O O . SER A 1 187 ? -31.154 6.294 37.141 1.00 62.51 187 SER A O 1
ATOM 1475 N N . PRO A 1 188 ? -30.053 8.258 37.120 1.00 52.24 188 PRO A N 1
ATOM 1476 C CA . PRO A 1 188 ? -29.301 7.923 35.917 1.00 51.39 188 PRO A CA 1
ATOM 1477 C C . PRO A 1 188 ? -28.401 6.721 36.181 1.00 51.91 188 PRO A C 1
ATOM 1478 O O . PRO A 1 188 ? -28.253 5.868 35.306 1.00 51.10 188 PRO A O 1
ATOM 1482 N N . GLU A 1 189 ? -27.818 6.650 37.390 1.00 51.42 189 GLU A N 1
ATOM 1483 C CA . GLU A 1 189 ? -26.893 5.579 37.725 1.00 53.76 189 GLU A CA 1
ATOM 1484 C C . GLU A 1 189 ? -27.629 4.256 37.584 1.00 51.62 189 GLU A C 1
ATOM 1485 O O . GLU A 1 189 ? -27.167 3.369 36.870 1.00 52.58 189 GLU A O 1
ATOM 1491 N N . LYS A 1 190 ? -28.769 4.138 38.280 1.00 46.48 190 LYS A N 1
ATOM 1492 C CA . LYS A 1 190 ? -29.494 2.881 38.312 1.00 47.62 190 LYS A CA 1
ATOM 1493 C C . LYS A 1 190 ? -30.044 2.581 36.918 1.00 40.09 190 LYS A C 1
ATOM 1494 O O . LYS A 1 190 ? -30.009 1.439 36.483 1.00 43.26 190 LYS A O 1
ATOM 1500 N N . ALA A 1 191 ? -30.506 3.604 36.201 1.00 37.86 191 ALA A N 1
ATOM 1501 C CA . ALA A 1 191 ? -31.013 3.410 34.850 1.00 39.45 191 ALA A CA 1
ATOM 1502 C C . ALA A 1 191 ? -29.928 2.822 33.945 1.00 46.63 191 ALA A C 1
ATOM 1503 O O . ALA A 1 191 ? -30.164 1.831 33.246 1.00 39.15 191 ALA A O 1
ATOM 1505 N N . CYS A 1 192 ? -28.725 3.421 34.018 1.00 50.68 192 CYS A N 1
ATOM 1506 C CA . CYS A 1 192 ? -27.606 3.099 33.140 1.00 51.53 192 CYS A CA 1
ATOM 1507 C C . CYS A 1 192 ? -27.077 1.687 33.393 1.00 44.65 192 CYS A C 1
ATOM 1508 O O . CYS A 1 192 ? -26.647 0.992 32.474 1.00 41.91 192 CYS A O 1
ATOM 1511 N N . SER A 1 193 ? -27.128 1.257 34.647 1.00 42.90 193 SER A N 1
ATOM 1512 C CA . SER A 1 193 ? -26.573 -0.029 35.031 1.00 41.95 193 SER A CA 1
ATOM 1513 C C . SER A 1 193 ? -27.500 -1.167 34.600 1.00 42.77 193 SER A C 1
ATOM 1514 O O . SER A 1 193 ? -27.037 -2.233 34.160 1.00 44.36 193 SER A O 1
ATOM 1517 N N . LEU A 1 194 ? -28.813 -0.940 34.750 1.00 39.19 194 LEU A N 1
ATOM 1518 C CA . LEU A 1 194 ? -29.830 -1.865 34.252 1.00 40.18 194 LEU A CA 1
ATOM 1519 C C . LEU A 1 194 ? -29.720 -2.013 32.729 1.00 33.14 194 LEU A C 1
ATOM 1520 O O . LEU A 1 194 ? -29.760 -3.120 32.202 1.00 41.01 194 LEU A O 1
ATOM 1525 N N . ALA A 1 195 ? -29.626 -0.896 32.025 1.00 31.33 195 ALA A N 1
ATOM 1526 C CA . ALA A 1 195 ? -29.535 -0.908 30.571 1.00 34.28 195 ALA A CA 1
ATOM 1527 C C . ALA A 1 195 ? -28.256 -1.610 30.108 1.00 37.26 195 ALA A C 1
ATOM 1528 O O . ALA A 1 195 ? -28.300 -2.465 29.222 1.00 37.93 195 ALA A O 1
ATOM 1530 N N . LYS A 1 196 ? -27.129 -1.252 30.736 1.00 37.42 196 LYS A N 1
ATOM 1531 C CA . LYS A 1 196 ? -25.833 -1.850 30.442 1.00 41.20 196 LYS A CA 1
ATOM 1532 C C . LYS A 1 196 ? -25.869 -3.367 30.636 1.00 38.77 196 LYS A C 1
ATOM 1533 O O . LYS A 1 196 ? -25.411 -4.128 29.776 1.00 37.05 196 LYS A O 1
ATOM 1539 N N . THR A 1 197 ? -26.402 -3.809 31.777 1.00 35.87 197 THR A N 1
ATOM 1540 C CA . THR A 1 197 ? -26.406 -5.232 32.083 1.00 39.26 197 THR A CA 1
ATOM 1541 C C . THR A 1 197 ? -27.256 -5.986 31.062 1.00 40.52 197 THR A C 1
ATOM 1542 O O . THR A 1 197 ? -26.861 -7.046 30.592 1.00 36.97 197 THR A O 1
ATOM 1546 N N . ALA A 1 198 ? -28.446 -5.462 30.734 1.00 40.35 198 ALA A N 1
ATOM 1547 C CA . ALA A 1 198 ? -29.317 -6.173 29.807 1.00 37.87 198 ALA A CA 1
ATOM 1548 C C . ALA A 1 198 ? -28.626 -6.244 28.450 1.00 32.52 198 ALA A C 1
ATOM 1549 O O . ALA A 1 198 ? -28.594 -7.283 27.814 1.00 34.51 198 ALA A O 1
ATOM 1551 N N . PHE A 1 199 ? -28.060 -5.124 28.015 1.00 38.40 199 PHE A N 1
ATOM 1552 C CA . PHE A 1 199 ? -27.388 -5.089 26.725 1.00 37.71 199 PHE A CA 1
ATOM 1553 C C . PHE A 1 199 ? -26.235 -6.095 26.665 1.00 36.44 199 PHE A C 1
ATOM 1554 O O . PHE A 1 199 ? -26.133 -6.858 25.708 1.00 35.14 199 PHE A O 1
ATOM 1562 N N . ASP A 1 200 ? -25.367 -6.081 27.683 1.00 40.53 200 ASP A N 1
ATOM 1563 C CA . ASP A 1 200 ? -24.167 -6.913 27.708 1.00 40.78 200 ASP A CA 1
ATOM 1564 C C . ASP A 1 200 ? -24.531 -8.388 27.792 1.00 44.07 200 ASP A C 1
ATOM 1565 O O . ASP A 1 200 ? -23.842 -9.243 27.225 1.00 43.10 200 ASP A O 1
ATOM 1570 N N . GLU A 1 201 ? -25.611 -8.695 28.514 1.00 42.10 201 GLU A N 1
ATOM 1571 C CA . GLU A 1 201 ? -25.994 -10.083 28.675 1.00 39.76 201 GLU A CA 1
ATOM 1572 C C . GLU A 1 201 ? -26.564 -10.613 27.362 1.00 36.69 201 GLU A C 1
ATOM 1573 O O . GLU A 1 201 ? -26.328 -11.782 27.021 1.00 36.42 201 GLU A O 1
ATOM 1579 N N . ALA A 1 202 ? -27.293 -9.762 26.620 1.00 33.94 202 ALA A N 1
ATOM 1580 C CA . ALA A 1 202 ? -27.828 -10.176 25.329 1.00 33.98 202 ALA A CA 1
ATOM 1581 C C . ALA A 1 202 ? -26.671 -10.473 24.356 1.00 38.70 202 ALA A C 1
ATOM 1582 O O . ALA A 1 202 ? -26.697 -11.481 23.646 1.00 38.48 202 ALA A O 1
ATOM 1584 N N . ILE A 1 203 ? -25.647 -9.605 24.345 1.00 37.65 203 ILE A N 1
ATOM 1585 C CA . ILE A 1 203 ? -24.493 -9.785 23.477 1.00 41.49 203 ILE A CA 1
ATOM 1586 C C . ILE A 1 203 ? -23.800 -11.093 23.854 1.00 41.67 203 ILE A C 1
ATOM 1587 O O . ILE A 1 203 ? -23.526 -11.929 22.997 1.00 43.99 203 ILE A O 1
ATOM 1592 N N . ALA A 1 204 ? -23.556 -11.281 25.148 1.00 40.19 204 ALA A N 1
ATOM 1593 C CA . ALA A 1 204 ? -22.825 -12.442 25.620 1.00 42.24 204 ALA A CA 1
ATOM 1594 C C . ALA A 1 204 ? -23.585 -13.739 25.296 1.00 44.70 204 ALA A C 1
ATOM 1595 O O . ALA A 1 204 ? -22.956 -14.774 25.109 1.00 45.43 204 ALA A O 1
ATOM 1597 N N . GLU A 1 205 ? -24.916 -13.699 25.155 1.00 41.66 205 GLU A N 1
ATOM 1598 C CA . GLU A 1 205 ? -25.657 -14.892 24.756 1.00 45.77 205 GLU A CA 1
ATOM 1599 C C . GLU A 1 205 ? -26.297 -14.716 23.374 1.00 45.01 205 GLU A C 1
ATOM 1600 O O . GLU A 1 205 ? -27.364 -15.279 23.101 1.00 41.76 205 GLU A O 1
ATOM 1606 N N . LEU A 1 206 ? -25.582 -14.034 22.465 1.00 39.83 206 LEU A N 1
ATOM 1607 C CA . LEU A 1 206 ? -26.120 -13.703 21.152 1.00 39.03 206 LEU A CA 1
ATOM 1608 C C . LEU A 1 206 ? -26.498 -14.973 20.389 1.00 38.10 206 LEU A C 1
ATOM 1609 O O . LEU A 1 206 ? -27.394 -14.955 19.539 1.00 42.66 206 LEU A O 1
ATOM 1614 N N . ASP A 1 207 ? -25.782 -16.065 20.685 1.00 38.26 207 ASP A N 1
ATOM 1615 C CA . ASP A 1 207 ? -26.023 -17.383 20.117 1.00 45.72 207 ASP A CA 1
ATOM 1616 C C . ASP A 1 207 ? -27.455 -17.882 20.327 1.00 45.56 207 ASP A C 1
ATOM 1617 O O . ASP A 1 207 ? -27.880 -18.743 19.559 1.00 46.31 207 ASP A O 1
ATOM 1622 N N . THR A 1 208 ? -28.154 -17.384 21.372 1.00 44.65 208 THR A N 1
ATOM 1623 C CA . THR A 1 208 ? -29.523 -17.776 21.693 1.00 47.01 208 THR A CA 1
ATOM 1624 C C . THR A 1 208 ? -30.555 -16.929 20.940 1.00 46.19 208 THR A C 1
ATOM 1625 O O . THR A 1 208 ? -31.725 -17.264 20.951 1.00 45.05 208 THR A O 1
ATOM 1629 N N . LEU A 1 209 ? -30.164 -15.822 20.300 1.00 44.92 209 LEU A N 1
ATOM 1630 C CA . LEU A 1 209 ? -31.137 -14.969 19.621 1.00 44.74 209 LEU A CA 1
ATOM 1631 C C . LEU A 1 209 ? -31.721 -15.719 18.426 1.00 47.85 209 LEU A C 1
ATOM 1632 O O . LEU A 1 209 ? -30.997 -16.042 17.489 1.00 46.85 209 LEU A O 1
ATOM 1637 N N . SER A 1 210 ? -33.034 -15.978 18.459 1.00 47.12 210 SER A N 1
ATOM 1638 C CA . SER A 1 210 ? -33.686 -16.800 17.447 1.00 45.98 210 SER A CA 1
ATOM 1639 C C . SER A 1 210 ? -33.956 -15.964 16.204 1.00 41.18 210 SER A C 1
ATOM 1640 O O . SER A 1 210 ? -33.964 -14.738 16.286 1.00 39.69 210 SER A O 1
ATOM 1643 N N . GLU A 1 211 ? -34.272 -16.641 15.091 1.00 42.74 211 GLU A N 1
ATOM 1644 C CA . GLU A 1 211 ? -34.520 -15.993 13.813 1.00 51.24 211 GLU A CA 1
ATOM 1645 C C . GLU A 1 211 ? -35.758 -15.100 13.906 1.00 53.13 211 GLU A C 1
ATOM 1646 O O . GLU A 1 211 ? -35.730 -13.957 13.454 1.00 53.97 211 GLU A O 1
ATOM 1652 N N . GLU A 1 212 ? -36.826 -15.623 14.528 1.00 54.79 212 GLU A N 1
ATOM 1653 C CA . GLU A 1 212 ? -38.101 -14.930 14.633 1.00 57.53 212 GLU A CA 1
ATOM 1654 C C . GLU A 1 212 ? -37.995 -13.677 15.507 1.00 51.43 212 GLU A C 1
ATOM 1655 O O . GLU A 1 212 ? -38.692 -12.706 15.252 1.00 47.66 212 GLU A O 1
ATOM 1661 N N . SER A 1 213 ? -37.113 -13.674 16.514 1.00 52.98 213 SER A N 1
ATOM 1662 C CA . SER A 1 213 ? -37.038 -12.553 17.443 1.00 56.82 213 SER A CA 1
ATOM 1663 C C . SER A 1 213 ? -35.952 -11.550 17.054 1.00 53.78 213 SER A C 1
ATOM 1664 O O . SER A 1 213 ? -35.889 -10.473 17.652 1.00 48.59 213 SER A O 1
ATOM 1667 N N . TYR A 1 214 ? -35.167 -11.868 16.008 1.00 47.93 214 TYR A N 1
ATOM 1668 C CA . TYR A 1 214 ? -33.966 -11.120 15.665 1.00 42.49 214 TYR A CA 1
ATOM 1669 C C . TYR A 1 214 ? -34.248 -9.627 15.526 1.00 42.99 214 TYR A C 1
ATOM 1670 O O . TYR A 1 214 ? -33.507 -8.796 16.061 1.00 43.15 214 TYR A O 1
ATOM 1679 N N . LYS A 1 215 ? -35.286 -9.280 14.758 1.00 46.44 215 LYS A N 1
ATOM 1680 C CA . LYS A 1 215 ? -35.572 -7.881 14.445 1.00 51.79 215 LYS A CA 1
ATOM 1681 C C . LYS A 1 215 ? -35.953 -7.096 15.695 1.00 43.07 215 LYS A C 1
ATOM 1682 O O . LYS A 1 215 ? -35.428 -6.014 15.882 1.00 44.62 215 LYS A O 1
ATOM 1688 N N . ASP A 1 216 ? -36.854 -7.637 16.531 1.00 47.69 216 ASP A N 1
ATOM 1689 C CA . ASP A 1 216 ? -37.357 -6.922 17.704 1.00 48.45 216 ASP A CA 1
ATOM 1690 C C . ASP A 1 216 ? -36.259 -6.771 18.763 1.00 40.82 216 ASP A C 1
ATOM 1691 O O . ASP A 1 216 ? -36.116 -5.711 19.363 1.00 41.55 216 ASP A O 1
ATOM 1696 N N . SER A 1 217 ? -35.474 -7.827 18.990 1.00 39.10 217 SER A N 1
ATOM 1697 C CA . SER A 1 217 ? -34.442 -7.784 20.012 1.00 37.78 217 SER A CA 1
ATOM 1698 C C . SER A 1 217 ? -33.405 -6.716 19.660 1.00 42.91 217 SER A C 1
ATOM 1699 O O . SER A 1 217 ? -33.051 -5.897 20.518 1.00 36.93 217 SER A O 1
ATOM 1702 N N . THR A 1 218 ? -33.001 -6.670 18.373 1.00 38.55 218 THR A N 1
ATOM 1703 C CA . THR A 1 218 ? -31.888 -5.830 17.952 1.00 36.22 218 THR A CA 1
ATOM 1704 C C . THR A 1 218 ? -32.320 -4.371 17.999 1.00 35.45 218 THR A C 1
ATOM 1705 O O . THR A 1 218 ? -31.554 -3.518 18.425 1.00 39.41 218 THR A O 1
ATOM 1709 N N . LEU A 1 219 ? -33.559 -4.091 17.603 1.00 39.57 219 LEU A N 1
ATOM 1710 C CA . LEU A 1 219 ? -34.118 -2.752 17.750 1.00 44.23 219 LEU A CA 1
ATOM 1711 C C . LEU A 1 219 ? -34.070 -2.311 19.219 1.00 38.74 219 LEU A C 1
ATOM 1712 O O . LEU A 1 219 ? -33.672 -1.184 19.522 1.00 36.81 219 LEU A O 1
ATOM 1717 N N . ILE A 1 220 ? -34.463 -3.202 20.142 1.00 36.85 220 ILE A N 1
ATOM 1718 C CA . ILE A 1 220 ? -34.476 -2.845 21.558 1.00 34.75 220 ILE A CA 1
ATOM 1719 C C . ILE A 1 220 ? -33.041 -2.652 22.033 1.00 36.98 220 ILE A C 1
ATOM 1720 O O . ILE A 1 220 ? -32.767 -1.732 22.811 1.00 39.01 220 ILE A O 1
ATOM 1725 N N . MET A 1 221 ? -32.126 -3.499 21.534 1.00 42.38 221 MET A N 1
ATOM 1726 C CA . MET A 1 221 ? -30.725 -3.450 21.944 1.00 41.08 221 MET A CA 1
ATOM 1727 C C . MET A 1 221 ? -30.135 -2.125 21.478 1.00 36.74 221 MET A C 1
ATOM 1728 O O . MET A 1 221 ? -29.446 -1.439 22.214 1.00 41.22 221 MET A O 1
ATOM 1733 N N . GLN A 1 222 ? -30.529 -1.710 20.289 1.00 38.32 222 GLN A N 1
ATOM 1734 C CA . GLN A 1 222 ? -30.179 -0.394 19.788 1.00 46.18 222 GLN A CA 1
ATOM 1735 C C . GLN A 1 222 ? -30.708 0.708 20.728 1.00 47.74 222 GLN A C 1
ATOM 1736 O O . GLN A 1 222 ? -29.961 1.626 21.087 1.00 46.00 222 GLN A O 1
ATOM 1742 N N . LEU A 1 223 ? -31.983 0.618 21.157 1.00 46.10 223 LEU A N 1
ATOM 1743 C CA . LEU A 1 223 ? -32.581 1.644 22.015 1.00 44.41 223 LEU A CA 1
ATOM 1744 C C . LEU A 1 223 ? -31.859 1.666 23.362 1.00 36.86 223 LEU A C 1
ATOM 1745 O O . LEU A 1 223 ? -31.551 2.729 23.863 1.00 42.10 223 LEU A O 1
ATOM 1750 N N . LEU A 1 224 ? -31.511 0.490 23.897 1.00 38.69 224 LEU A N 1
ATOM 1751 C CA . LEU A 1 224 ? -30.730 0.378 25.123 1.00 36.65 224 LEU A CA 1
ATOM 1752 C C . LEU A 1 224 ? -29.380 1.083 24.987 1.00 42.32 224 LEU A C 1
ATOM 1753 O O . LEU A 1 224 ? -28.973 1.819 25.885 1.00 43.03 224 LEU A O 1
ATOM 1758 N N . ARG A 1 225 ? -28.647 0.824 23.895 1.00 46.03 225 ARG A N 1
ATOM 1759 C CA . ARG A 1 225 ? -27.273 1.294 23.833 1.00 48.42 225 ARG A CA 1
ATOM 1760 C C . ARG A 1 225 ? -27.272 2.798 23.575 1.00 40.24 225 ARG A C 1
ATOM 1761 O O . ARG A 1 225 ? -26.453 3.493 24.157 1.00 38.82 225 ARG A O 1
ATOM 1769 N N . ASP A 1 226 ? -28.235 3.296 22.787 1.00 42.33 226 ASP A N 1
ATOM 1770 C CA . ASP A 1 226 ? -28.444 4.728 22.604 1.00 44.89 226 ASP A CA 1
ATOM 1771 C C . ASP A 1 226 ? -28.782 5.422 23.918 1.00 51.16 226 ASP A C 1
ATOM 1772 O O . ASP A 1 226 ? -28.241 6.480 24.195 1.00 55.32 226 ASP A O 1
ATOM 1777 N N . ASN A 1 227 ? -29.707 4.843 24.701 1.00 50.54 227 ASN A N 1
ATOM 1778 C CA . ASN A 1 227 ? -30.098 5.421 25.978 1.00 49.43 227 ASN A CA 1
ATOM 1779 C C . ASN A 1 227 ? -28.866 5.543 26.863 1.00 47.27 227 ASN A C 1
ATOM 1780 O O . ASN A 1 227 ? -28.626 6.592 27.450 1.00 49.09 227 ASN A O 1
ATOM 1785 N N . LEU A 1 228 ? -28.096 4.460 26.908 1.00 48.32 228 LEU A N 1
ATOM 1786 C CA . LEU A 1 228 ? -26.865 4.369 27.677 1.00 55.80 228 LEU A CA 1
ATOM 1787 C C . LEU A 1 228 ? -25.842 5.432 27.252 1.00 57.68 228 LEU A C 1
ATOM 1788 O O . LEU A 1 228 ? -25.129 5.966 28.103 1.00 57.40 228 LEU A O 1
ATOM 1793 N N . THR A 1 229 ? -25.773 5.762 25.955 1.00 55.67 229 THR A N 1
ATOM 1794 C CA . THR A 1 229 ? -24.841 6.782 25.489 1.00 61.59 229 THR A CA 1
ATOM 1795 C C . THR A 1 229 ? -25.285 8.142 26.018 1.00 67.37 229 THR A C 1
ATOM 1796 O O . THR A 1 229 ? -24.490 8.863 26.614 1.00 69.40 229 THR A O 1
ATOM 1800 N N . LEU A 1 230 ? -26.563 8.469 25.788 1.00 75.58 230 LEU A N 1
ATOM 1801 C CA . LEU A 1 230 ? -27.161 9.732 26.204 1.00 74.82 230 LEU A CA 1
ATOM 1802 C C . LEU A 1 230 ? -26.967 9.974 27.703 1.00 68.09 230 LEU A C 1
ATOM 1803 O O . LEU A 1 230 ? -26.688 11.093 28.123 1.00 75.08 230 LEU A O 1
ATOM 1808 N N . TRP A 1 231 ? -27.140 8.933 28.518 1.00 64.94 231 TRP A N 1
ATOM 1809 C CA . TRP A 1 231 ? -27.196 9.120 29.957 1.00 67.37 231 TRP A CA 1
ATOM 1810 C C . TRP A 1 231 ? -25.798 9.362 30.527 1.00 76.35 231 TRP A C 1
ATOM 1811 O O . TRP A 1 231 ? -25.639 10.211 31.400 1.00 76.24 231 TRP A O 1
ATOM 1822 N N . THR A 1 232 ? -24.786 8.649 30.008 1.00 86.44 232 THR A N 1
ATOM 1823 C CA . THR A 1 232 ? -23.440 8.691 30.569 1.00 90.72 232 THR A CA 1
ATOM 1824 C C . THR A 1 232 ? -22.607 9.789 29.904 1.00 93.48 232 THR A C 1
ATOM 1825 O O . THR A 1 232 ? -21.387 9.818 30.064 1.00 94.17 232 THR A O 1
ATOM 1829 N N . SER A 1 233 ? -23.267 10.688 29.161 1.00 86.75 233 SER A N 1
ATOM 1830 C CA . SER A 1 233 ? -22.610 11.839 28.565 1.00 79.83 233 SER A CA 1
ATOM 1831 C C . SER A 1 233 ? -22.907 13.100 29.392 1.00 78.76 233 SER A C 1
ATOM 1832 O O . SER A 1 233 ? -23.088 12.959 30.621 1.00 75.30 233 SER A O 1
ATOM 1835 N N . MET B 1 4 ? -66.270 30.341 25.803 1.00 55.00 4 MET B N 1
ATOM 1836 C CA . MET B 1 4 ? -66.994 30.461 24.514 1.00 63.00 4 MET B CA 1
ATOM 1837 C C . MET B 1 4 ? -66.718 31.832 23.899 1.00 68.33 4 MET B C 1
ATOM 1838 O O . MET B 1 4 ? -67.652 32.546 23.528 1.00 83.39 4 MET B O 1
ATOM 1840 N N . ASP B 1 5 ? -65.426 32.181 23.795 1.00 60.22 5 ASP B N 1
ATOM 1841 C CA . ASP B 1 5 ? -64.982 33.482 23.317 1.00 59.84 5 ASP B CA 1
ATOM 1842 C C . ASP B 1 5 ? -64.158 33.293 22.033 1.00 56.17 5 ASP B C 1
ATOM 1843 O O . ASP B 1 5 ? -63.409 32.327 21.886 1.00 41.24 5 ASP B O 1
ATOM 1848 N N . LYS B 1 6 ? -64.264 34.235 21.095 1.00 46.69 6 LYS B N 1
ATOM 1849 C CA . LYS B 1 6 ? -63.728 33.976 19.769 1.00 50.75 6 LYS B CA 1
ATOM 1850 C C . LYS B 1 6 ? -62.206 33.898 19.842 1.00 44.66 6 LYS B C 1
ATOM 1851 O O . LYS B 1 6 ? -61.587 33.029 19.249 1.00 33.60 6 LYS B O 1
ATOM 1857 N N . ASN B 1 7 ? -61.600 34.823 20.576 1.00 48.28 7 ASN B N 1
ATOM 1858 C CA . ASN B 1 7 ? -60.158 34.843 20.750 1.00 51.05 7 ASN B CA 1
ATOM 1859 C C . ASN B 1 7 ? -59.659 33.519 21.339 1.00 41.34 7 ASN B C 1
ATOM 1860 O O . ASN B 1 7 ? -58.586 33.036 20.969 1.00 36.98 7 ASN B O 1
ATOM 1865 N N . GLU B 1 8 ? -60.447 32.961 22.265 1.00 40.27 8 GLU B N 1
ATOM 1866 C CA . GLU B 1 8 ? -60.074 31.780 23.028 1.00 40.69 8 GLU B CA 1
ATOM 1867 C C . GLU B 1 8 ? -60.282 30.525 22.168 1.00 38.73 8 GLU B C 1
ATOM 1868 O O . GLU B 1 8 ? -59.509 29.579 22.237 1.00 32.73 8 GLU B O 1
ATOM 1874 N N . LEU B 1 9 ? -61.318 30.533 21.329 1.00 37.74 9 LEU B N 1
ATOM 1875 C CA . LEU B 1 9 ? -61.604 29.418 20.449 1.00 36.42 9 LEU B CA 1
ATOM 1876 C C . LEU B 1 9 ? -60.487 29.324 19.421 1.00 35.86 9 LEU B C 1
ATOM 1877 O O . LEU B 1 9 ? -59.990 28.219 19.164 1.00 30.93 9 LEU B O 1
ATOM 1882 N N . VAL B 1 10 ? -60.011 30.483 18.948 1.00 35.70 10 VAL B N 1
ATOM 1883 C CA . VAL B 1 10 ? -58.980 30.518 17.906 1.00 34.09 10 VAL B CA 1
ATOM 1884 C C . VAL B 1 10 ? -57.620 30.039 18.412 1.00 34.72 10 VAL B C 1
ATOM 1885 O O . VAL B 1 10 ? -56.877 29.399 17.662 1.00 30.67 10 VAL B O 1
ATOM 1889 N N . GLN B 1 11 ? -57.274 30.375 19.669 1.00 36.14 11 GLN B N 1
ATOM 1890 C CA . GLN B 1 11 ? -56.005 29.982 20.284 1.00 33.82 11 GLN B CA 1
ATOM 1891 C C . GLN B 1 11 ? -56.040 28.466 20.554 1.00 29.59 11 GLN B C 1
ATOM 1892 O O . GLN B 1 11 ? -55.076 27.750 20.311 1.00 30.16 11 GLN B O 1
ATOM 1898 N N . LYS B 1 12 ? -57.182 27.952 21.009 1.00 25.09 12 LYS B N 1
ATOM 1899 C CA . LYS B 1 12 ? -57.404 26.535 21.180 1.00 29.81 12 LYS B CA 1
ATOM 1900 C C . LYS B 1 12 ? -57.187 25.774 19.862 1.00 30.66 12 LYS B C 1
ATOM 1901 O O . LYS B 1 12 ? -56.533 24.713 19.834 1.00 25.91 12 LYS B O 1
ATOM 1907 N N . ALA B 1 13 ? -57.753 26.339 18.779 1.00 28.00 13 ALA B N 1
ATOM 1908 C CA . ALA B 1 13 ? -57.647 25.757 17.448 1.00 28.55 13 ALA B CA 1
ATOM 1909 C C . ALA B 1 13 ? -56.184 25.611 17.092 1.00 25.75 13 ALA B C 1
ATOM 1910 O O . ALA B 1 13 ? -55.769 24.564 16.597 1.00 28.78 13 ALA B O 1
ATOM 1912 N N . LYS B 1 14 ? -55.396 26.638 17.429 1.00 27.38 14 LYS B N 1
ATOM 1913 C CA . LYS B 1 14 ? -53.957 26.654 17.156 1.00 26.75 14 LYS B CA 1
ATOM 1914 C C . LYS B 1 14 ? -53.180 25.650 18.013 1.00 24.46 14 LYS B C 1
ATOM 1915 O O . LYS B 1 14 ? -52.279 25.003 17.511 1.00 22.57 14 LYS B O 1
ATOM 1921 N N . LEU B 1 15 ? -53.526 25.540 19.293 1.00 26.80 15 LEU B N 1
ATOM 1922 C CA . LEU B 1 15 ? -52.950 24.558 20.211 1.00 29.06 15 LEU B CA 1
ATOM 1923 C C . LEU B 1 15 ? -53.268 23.125 19.711 1.00 32.07 15 LEU B C 1
ATOM 1924 O O . LEU B 1 15 ? -52.388 22.264 19.616 1.00 25.39 15 LEU B O 1
ATOM 1929 N N . ALA B 1 16 ? -54.543 22.879 19.340 1.00 27.33 16 ALA B N 1
ATOM 1930 C CA . ALA B 1 16 ? -54.977 21.594 18.835 1.00 26.14 16 ALA B CA 1
ATOM 1931 C C . ALA B 1 16 ? -54.190 21.224 17.585 1.00 24.07 16 ALA B C 1
ATOM 1932 O O . ALA B 1 16 ? -53.786 20.072 17.412 1.00 24.75 16 ALA B O 1
ATOM 1934 N N . GLU B 1 17 ? -54.015 22.200 16.693 1.00 25.27 17 GLU B N 1
ATOM 1935 C CA . GLU B 1 17 ? -53.225 21.990 15.491 1.00 26.00 17 GLU B CA 1
ATOM 1936 C C . GLU B 1 17 ? -51.809 21.579 15.862 1.00 28.11 17 GLU B C 1
ATOM 1937 O O . GLU B 1 17 ? -51.306 20.617 15.299 1.00 29.28 17 GLU B O 1
ATOM 1943 N N . GLN B 1 18 ? -51.166 22.287 16.800 1.00 30.61 18 GLN B N 1
ATOM 1944 C CA . GLN B 1 18 ? -49.821 21.899 17.217 1.00 31.38 18 GLN B CA 1
ATOM 1945 C C . GLN B 1 18 ? -49.798 20.470 17.777 1.00 30.23 18 GLN B C 1
ATOM 1946 O O . GLN B 1 18 ? -48.850 19.718 17.510 1.00 27.09 18 GLN B O 1
ATOM 1952 N N . ALA B 1 19 ? -50.866 20.110 18.504 1.00 26.59 19 ALA B N 1
ATOM 1953 C CA . ALA B 1 19 ? -50.994 18.832 19.178 1.00 29.73 19 ALA B CA 1
ATOM 1954 C C . ALA B 1 19 ? -51.444 17.730 18.214 1.00 29.75 19 ALA B C 1
ATOM 1955 O O . ALA B 1 19 ? -51.573 16.565 18.599 1.00 28.35 19 ALA B O 1
ATOM 1957 N N . GLU B 1 20 ? -51.748 18.118 16.967 1.00 30.25 20 GLU B N 1
ATOM 1958 C CA . GLU B 1 20 ? -52.335 17.247 15.949 1.00 31.09 20 GLU B CA 1
ATOM 1959 C C . GLU B 1 20 ? -53.598 16.518 16.435 1.00 26.30 20 GLU B C 1
ATOM 1960 O O . GLU B 1 20 ? -53.758 15.341 16.213 1.00 26.00 20 GLU B O 1
ATOM 1966 N N . ARG B 1 21 ? -54.498 17.242 17.087 1.00 25.25 21 ARG B N 1
ATOM 1967 C CA . ARG B 1 21 ? -55.832 16.802 17.453 1.00 27.00 21 ARG B CA 1
ATOM 1968 C C . ARG B 1 21 ? -56.840 17.589 16.598 1.00 25.92 21 ARG B C 1
ATOM 1969 O O . ARG B 1 21 ? -57.318 18.674 16.978 1.00 23.05 21 ARG B O 1
ATOM 1977 N N . TYR B 1 22 ? -57.040 17.096 15.369 1.00 27.21 22 TYR B N 1
ATOM 1978 C CA . TYR B 1 22 ? -57.724 17.852 14.322 1.00 28.19 22 TYR B CA 1
ATOM 1979 C C . TYR B 1 22 ? -59.221 17.913 14.599 1.00 29.56 22 TYR B C 1
ATOM 1980 O O . TYR B 1 22 ? -59.847 18.924 14.287 1.00 25.34 22 TYR B O 1
ATOM 1989 N N . ASP B 1 23 ? -59.760 16.851 15.227 1.00 29.46 23 ASP B N 1
ATOM 1990 C CA . ASP B 1 23 ? -61.152 16.850 15.648 1.00 31.48 23 ASP B CA 1
ATOM 1991 C C . ASP B 1 23 ? -61.394 18.022 16.596 1.00 26.86 23 ASP B C 1
ATOM 1992 O O . ASP B 1 23 ? -62.368 18.732 16.442 1.00 29.85 23 ASP B O 1
ATOM 1997 N N . ASP B 1 24 ? -60.526 18.236 17.591 1.00 30.36 24 ASP B N 1
ATOM 1998 C CA . ASP B 1 24 ? -60.672 19.378 18.483 1.00 27.75 24 ASP B CA 1
ATOM 1999 C C . ASP B 1 24 ? -60.492 20.666 17.691 1.00 26.19 24 ASP B C 1
ATOM 2000 O O . ASP B 1 24 ? -61.096 21.673 18.049 1.00 26.20 24 ASP B O 1
ATOM 2005 N N . MET B 1 25 ? -59.588 20.629 16.701 1.00 23.41 25 MET B N 1
ATOM 2006 C CA . MET B 1 25 ? -59.274 21.826 15.952 1.00 29.24 25 MET B CA 1
ATOM 2007 C C . MET B 1 25 ? -60.514 22.248 15.167 1.00 26.74 25 MET B C 1
ATOM 2008 O O . MET B 1 25 ? -60.813 23.435 15.141 1.00 23.78 25 MET B O 1
ATOM 2013 N N . ALA B 1 26 ? -61.235 21.265 14.598 1.00 26.66 26 ALA B N 1
ATOM 2014 C CA . ALA B 1 26 ? -62.446 21.513 13.819 1.00 28.45 26 ALA B CA 1
ATOM 2015 C C . ALA B 1 26 ? -63.587 22.017 14.699 1.00 29.34 26 ALA B C 1
ATOM 2016 O O . ALA B 1 26 ? -64.298 22.965 14.345 1.00 28.47 26 ALA B O 1
ATOM 2018 N N . ALA B 1 27 ? -63.789 21.341 15.830 1.00 28.79 27 ALA B N 1
ATOM 2019 C CA . ALA B 1 27 ? -64.885 21.678 16.715 1.00 31.17 27 ALA B CA 1
ATOM 2020 C C . ALA B 1 27 ? -64.724 23.120 17.205 1.00 34.65 27 ALA B C 1
ATOM 2021 O O . ALA B 1 27 ? -65.709 23.864 17.410 1.00 25.89 27 ALA B O 1
ATOM 2023 N N . CYS B 1 28 ? -63.463 23.532 17.390 1.00 29.48 28 CYS B N 1
ATOM 2024 C CA . CYS B 1 28 ? -63.243 24.869 17.906 1.00 33.52 28 CYS B CA 1
ATOM 2025 C C . CYS B 1 28 ? -63.671 25.875 16.832 1.00 30.09 28 CYS B C 1
ATOM 2026 O O . CYS B 1 28 ? -64.345 26.878 17.078 1.00 26.31 28 CYS B O 1
ATOM 2029 N N . MET B 1 29 ? -63.225 25.589 15.608 1.00 30.36 29 MET B N 1
ATOM 2030 C CA . MET B 1 29 ? -63.415 26.502 14.506 1.00 25.86 29 MET B CA 1
ATOM 2031 C C . MET B 1 29 ? -64.877 26.441 14.081 1.00 26.36 29 MET B C 1
ATOM 2032 O O . MET B 1 29 ? -65.415 27.434 13.613 1.00 30.96 29 MET B O 1
ATOM 2037 N N . LYS B 1 30 ? -65.521 25.298 14.291 1.00 24.15 30 LYS B N 1
ATOM 2038 C CA . LYS B 1 30 ? -66.955 25.193 14.078 1.00 28.98 30 LYS B CA 1
ATOM 2039 C C . LYS B 1 30 ? -67.665 26.209 14.971 1.00 32.56 30 LYS B C 1
ATOM 2040 O O . LYS B 1 30 ? -68.457 27.019 14.474 1.00 33.35 30 LYS B O 1
ATOM 2046 N N . SER B 1 31 ? -67.353 26.174 16.284 1.00 32.94 31 SER B N 1
ATOM 2047 C CA . SER B 1 31 ? -67.919 27.097 17.254 1.00 30.49 31 SER B CA 1
ATOM 2048 C C . SER B 1 31 ? -67.653 28.536 16.850 1.00 28.08 31 SER B C 1
ATOM 2049 O O . SER B 1 31 ? -68.527 29.339 17.063 1.00 23.07 31 SER B O 1
ATOM 2052 N N . VAL B 1 32 ? -66.434 28.866 16.372 1.00 29.07 32 VAL B N 1
ATOM 2053 C CA . VAL B 1 32 ? -66.117 30.225 15.934 1.00 28.71 32 VAL B CA 1
ATOM 2054 C C . VAL B 1 32 ? -67.074 30.621 14.819 1.00 29.46 32 VAL B C 1
ATOM 2055 O O . VAL B 1 32 ? -67.619 31.731 14.858 1.00 33.14 32 VAL B O 1
ATOM 2059 N N . THR B 1 33 ? -67.305 29.699 13.873 1.00 29.73 33 THR B N 1
ATOM 2060 C CA . THR B 1 33 ? -68.198 29.961 12.745 1.00 28.68 33 THR B CA 1
ATOM 2061 C C . THR B 1 33 ? -69.628 30.194 13.265 1.00 26.32 33 THR B C 1
ATOM 2062 O O . THR B 1 33 ? -70.294 31.126 12.824 1.00 28.65 33 THR B O 1
ATOM 2066 N N . GLU B 1 34 ? -70.065 29.416 14.258 1.00 26.54 34 GLU B N 1
ATOM 2067 C CA . GLU B 1 34 ? -71.472 29.393 14.675 1.00 31.11 34 GLU B CA 1
ATOM 2068 C C . GLU B 1 34 ? -71.849 30.659 15.465 1.00 34.89 34 GLU B C 1
ATOM 2069 O O . GLU B 1 34 ? -73.032 30.874 15.761 1.00 40.13 34 GLU B O 1
ATOM 2075 N N . GLN B 1 35 ? -70.868 31.511 15.794 1.00 33.40 35 GLN B N 1
ATOM 2076 C CA . GLN B 1 35 ? -71.134 32.810 16.407 1.00 34.37 35 GLN B CA 1
ATOM 2077 C C . GLN B 1 35 ? -71.557 33.826 15.371 1.00 35.57 35 GLN B C 1
ATOM 2078 O O . GLN B 1 35 ? -72.052 34.869 15.742 1.00 38.29 35 GLN B O 1
ATOM 2084 N N . GLY B 1 36 ? -71.339 33.519 14.084 1.00 38.56 36 GLY B N 1
ATOM 2085 C CA . GLY B 1 36 ? -72.179 34.068 13.035 1.00 34.24 36 GLY B CA 1
ATOM 2086 C C . GLY B 1 36 ? -71.545 35.260 12.339 1.00 36.84 36 GLY B C 1
ATOM 2087 O O . GLY B 1 36 ? -72.095 35.736 11.358 1.00 45.08 36 GLY B O 1
ATOM 2088 N N . ALA B 1 37 ? -70.394 35.735 12.828 1.00 36.36 37 ALA B N 1
ATOM 2089 C CA . ALA B 1 37 ? -69.694 36.826 12.159 1.00 37.92 37 ALA B CA 1
ATOM 2090 C C . ALA B 1 37 ? -68.754 36.293 11.077 1.00 39.14 37 ALA B C 1
ATOM 2091 O O . ALA B 1 37 ? -68.294 35.159 11.151 1.00 30.99 37 ALA B O 1
ATOM 2093 N N . GLU B 1 38 ? -68.438 37.142 10.086 1.00 40.61 38 GLU B N 1
ATOM 2094 C CA . GLU B 1 38 ? -67.569 36.761 8.983 1.00 35.78 38 GLU B CA 1
ATOM 2095 C C . GLU B 1 38 ? -66.183 36.422 9.524 1.00 36.09 38 GLU B C 1
ATOM 2096 O O . GLU B 1 38 ? -65.621 37.179 10.311 1.00 37.30 38 GLU B O 1
ATOM 2102 N N . LEU B 1 39 ? -65.658 35.264 9.120 1.00 34.62 39 LEU B N 1
ATOM 2103 C CA . LEU B 1 39 ? -64.340 34.805 9.524 1.00 33.42 39 LEU B CA 1
ATOM 2104 C C . LEU B 1 39 ? -63.294 35.688 8.875 1.00 32.89 39 LEU B C 1
ATOM 2105 O O . LEU B 1 39 ? -63.438 36.052 7.709 1.00 28.62 39 LEU B O 1
ATOM 2110 N N . SER B 1 40 ? -62.279 36.034 9.677 1.00 33.09 40 SER B N 1
ATOM 2111 C CA . SER B 1 40 ? -61.014 36.584 9.203 1.00 34.70 40 SER B CA 1
ATOM 2112 C C . SER B 1 40 ? -60.293 35.553 8.336 1.00 34.85 40 SER B C 1
ATOM 2113 O O . SER B 1 40 ? -60.566 34.349 8.421 1.00 27.78 40 SER B O 1
ATOM 2116 N N . ASN B 1 41 ? -59.317 36.032 7.560 1.00 34.24 41 ASN B N 1
ATOM 2117 C CA . ASN B 1 41 ? -58.517 35.164 6.706 1.00 34.60 41 ASN B CA 1
ATOM 2118 C C . ASN B 1 41 ? -57.860 34.075 7.554 1.00 40.95 41 ASN B C 1
ATOM 2119 O O . ASN B 1 41 ? -57.822 32.888 7.185 1.00 35.24 41 ASN B O 1
ATOM 2124 N N . GLU B 1 42 ? -57.342 34.500 8.712 1.00 33.72 42 GLU B N 1
ATOM 2125 C CA . GLU B 1 42 ? -56.709 33.565 9.605 1.00 35.72 42 GLU B CA 1
ATOM 2126 C C . GLU B 1 42 ? -57.699 32.453 9.990 1.00 29.89 42 GLU B C 1
ATOM 2127 O O . GLU B 1 42 ? -57.348 31.279 9.934 1.00 33.12 42 GLU B O 1
ATOM 2133 N N . GLU B 1 43 ? -58.890 32.820 10.459 1.00 27.12 43 GLU B N 1
ATOM 2134 C CA . GLU B 1 43 ? -59.857 31.869 10.985 1.00 28.20 43 GLU B CA 1
ATOM 2135 C C . GLU B 1 43 ? -60.381 30.934 9.884 1.00 31.66 43 GLU B C 1
ATOM 2136 O O . GLU B 1 43 ? -60.514 29.715 10.088 1.00 34.66 43 GLU B O 1
ATOM 2142 N N . ARG B 1 44 ? -60.685 31.511 8.715 1.00 28.37 44 ARG B N 1
ATOM 2143 C CA . ARG B 1 44 ? -60.993 30.738 7.523 1.00 31.58 44 ARG B CA 1
ATOM 2144 C C . ARG B 1 44 ? -59.949 29.652 7.270 1.00 27.16 44 ARG B C 1
ATOM 2145 O O . ARG B 1 44 ? -60.318 28.536 6.996 1.00 28.45 44 ARG B O 1
ATOM 2153 N N . ASN B 1 45 ? -58.653 29.988 7.269 1.00 29.91 45 ASN B N 1
ATOM 2154 C CA . ASN B 1 45 ? -57.598 29.025 6.986 1.00 29.36 45 ASN B CA 1
ATOM 2155 C C . ASN B 1 45 ? -57.515 27.956 8.081 1.00 29.49 45 ASN B C 1
ATOM 2156 O O . ASN B 1 45 ? -57.318 26.767 7.810 1.00 27.95 45 ASN B O 1
ATOM 2161 N N . LEU B 1 46 ? -57.659 28.361 9.345 1.00 26.92 46 LEU B N 1
ATOM 2162 C CA . LEU B 1 46 ? -57.681 27.355 10.390 1.00 28.49 46 LEU B CA 1
ATOM 2163 C C . LEU B 1 46 ? -58.819 26.338 10.188 1.00 28.48 46 LEU B C 1
ATOM 2164 O O . LEU B 1 46 ? -58.627 25.124 10.400 1.00 25.65 46 LEU B O 1
ATOM 2169 N N . LEU B 1 47 ? -60.025 26.859 9.915 1.00 24.30 47 LEU B N 1
ATOM 2170 C CA . LEU B 1 47 ? -61.195 26.019 9.736 1.00 25.66 47 LEU B CA 1
ATOM 2171 C C . LEU B 1 47 ? -60.941 25.016 8.614 1.00 23.78 47 LEU B C 1
ATOM 2172 O O . LEU B 1 47 ? -61.231 23.823 8.748 1.00 25.64 47 LEU B O 1
ATOM 2177 N N . SER B 1 48 ? -60.385 25.523 7.515 1.00 22.3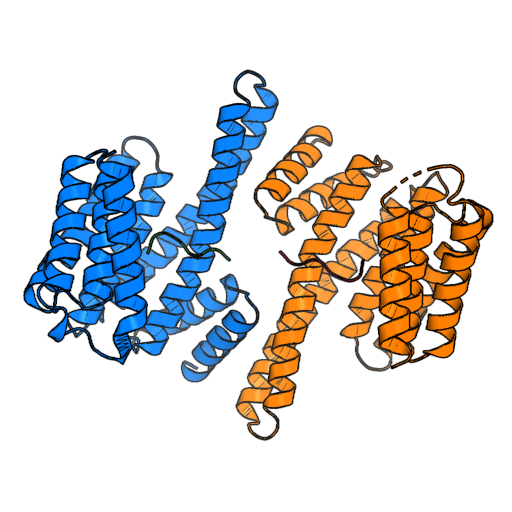2 48 SER B N 1
ATOM 2178 C CA . SER B 1 48 ? -60.168 24.749 6.309 1.00 23.47 48 SER B CA 1
ATOM 2179 C C . SER B 1 48 ? -59.141 23.626 6.543 1.00 25.75 48 SER B C 1
ATOM 2180 O O . SER B 1 48 ? -59.378 22.463 6.184 1.00 22.96 48 SER B O 1
ATOM 2183 N N . VAL B 1 49 ? -58.012 23.983 7.164 1.00 25.66 49 VAL B N 1
ATOM 2184 C CA . VAL B 1 49 ? -56.966 23.047 7.555 1.00 28.20 49 VAL B CA 1
ATOM 2185 C C . VAL B 1 49 ? -57.533 21.974 8.473 1.00 26.90 49 VAL B C 1
ATOM 2186 O O . VAL B 1 49 ? -57.306 20.781 8.250 1.00 27.41 49 VAL B O 1
ATOM 2190 N N . ALA B 1 50 ? -58.227 22.403 9.525 1.00 27.46 50 ALA B N 1
ATOM 2191 C CA . ALA B 1 50 ? -58.820 21.452 10.452 1.00 27.69 50 ALA B CA 1
ATOM 2192 C C . ALA B 1 50 ? -59.685 20.432 9.699 1.00 29.22 50 ALA B C 1
ATOM 2193 O O . ALA B 1 50 ? -59.443 19.246 9.748 1.00 27.85 50 ALA B O 1
ATOM 2195 N N . TYR B 1 51 ? -60.727 20.862 9.007 1.00 28.00 51 TYR B N 1
ATOM 2196 C CA . TYR B 1 51 ? -61.590 19.876 8.380 1.00 27.22 51 TYR B CA 1
ATOM 2197 C C . TYR B 1 51 ? -60.886 19.123 7.247 1.00 25.07 51 TYR B C 1
ATOM 2198 O O . TYR B 1 51 ? -61.302 18.026 6.932 1.00 28.66 51 TYR B O 1
ATOM 2207 N N . LYS B 1 52 ? -59.843 19.701 6.644 1.00 25.92 52 LYS B N 1
ATOM 2208 C CA . LYS B 1 52 ? -59.070 19.010 5.626 1.00 26.28 52 LYS B CA 1
ATOM 2209 C C . LYS B 1 52 ? -58.543 17.726 6.240 1.00 25.58 52 LYS B C 1
ATOM 2210 O O . LYS B 1 52 ? -58.634 16.651 5.633 1.00 22.03 52 LYS B O 1
ATOM 2216 N N . ASN B 1 53 ? -58.046 17.869 7.484 1.00 25.60 53 ASN B N 1
ATOM 2217 C CA . ASN B 1 53 ? -57.346 16.808 8.190 1.00 24.90 53 ASN B CA 1
ATOM 2218 C C . ASN B 1 53 ? -58.372 15.792 8.654 1.00 22.40 53 ASN B C 1
ATOM 2219 O O . ASN B 1 53 ? -58.143 14.607 8.506 1.00 26.48 53 ASN B O 1
ATOM 2224 N N . VAL B 1 54 ? -59.485 16.264 9.225 1.00 21.50 54 VAL B N 1
ATOM 2225 C CA . VAL B 1 54 ? -60.527 15.400 9.743 1.00 21.53 54 VAL B CA 1
ATOM 2226 C C . VAL B 1 54 ? -61.092 14.497 8.625 1.00 25.61 54 VAL B C 1
ATOM 2227 O O . VAL B 1 54 ? -61.145 13.265 8.730 1.00 22.39 54 VAL B O 1
ATOM 2231 N N . VAL B 1 55 ? -61.528 15.134 7.527 1.00 26.93 55 VAL B N 1
ATOM 2232 C CA . VAL B 1 55 ? -62.101 14.415 6.405 1.00 26.52 55 VAL B CA 1
ATOM 2233 C C . VAL B 1 55 ? -61.013 13.577 5.719 1.00 28.27 55 VAL B C 1
ATOM 2234 O O . VAL B 1 55 ? -61.300 12.459 5.262 1.00 27.63 55 VAL B O 1
ATOM 2238 N N . GLY B 1 56 ? -59.790 14.130 5.619 1.00 26.90 56 GLY B N 1
ATOM 2239 C CA . GLY B 1 56 ? -58.694 13.455 4.935 1.00 26.11 56 GLY B CA 1
ATOM 2240 C C . GLY B 1 56 ? -58.339 12.122 5.599 1.00 30.03 56 GLY B C 1
ATOM 2241 O O . GLY B 1 56 ? -58.039 11.161 4.892 1.00 28.74 56 GLY B O 1
ATOM 2242 N N . ALA B 1 57 ? -58.411 12.052 6.948 1.00 27.07 57 ALA B N 1
ATOM 2243 C CA . ALA B 1 57 ? -58.176 10.800 7.662 1.00 27.28 57 ALA B CA 1
ATOM 2244 C C . ALA B 1 57 ? -59.163 9.734 7.208 1.00 25.72 57 ALA B C 1
ATOM 2245 O O . ALA B 1 57 ? -58.774 8.594 7.011 1.00 27.40 57 ALA B O 1
ATOM 2247 N N . ARG B 1 58 ? -60.445 10.095 7.109 1.00 26.02 58 ARG B N 1
ATOM 2248 C CA . ARG B 1 58 ? -61.490 9.139 6.781 1.00 26.03 58 ARG B CA 1
ATOM 2249 C C . ARG B 1 58 ? -61.409 8.702 5.315 1.00 25.83 58 ARG B C 1
ATOM 2250 O O . ARG B 1 58 ? -61.583 7.514 5.031 1.00 25.16 58 ARG B O 1
ATOM 2258 N N . ARG B 1 59 ? -61.107 9.642 4.408 1.00 27.30 59 ARG B N 1
ATOM 2259 C CA . ARG B 1 59 ? -60.941 9.321 2.995 1.00 27.32 59 ARG B CA 1
ATOM 2260 C C . ARG B 1 59 ? -59.798 8.316 2.863 1.00 25.03 59 ARG B C 1
ATOM 2261 O O . ARG B 1 59 ? -59.903 7.311 2.185 1.00 25.26 59 ARG B O 1
ATOM 2269 N N . SER B 1 60 ? -58.716 8.572 3.566 1.00 25.57 60 SER B N 1
ATOM 2270 C CA . SER B 1 60 ? -57.547 7.717 3.464 1.00 28.87 60 SER B CA 1
ATOM 2271 C C . SER B 1 60 ? -57.855 6.329 4.035 1.00 31.82 60 SER B C 1
ATOM 2272 O O . SER B 1 60 ? -57.428 5.311 3.487 1.00 31.08 60 SER B O 1
ATOM 2275 N N . SER B 1 61 ? -58.600 6.287 5.158 1.00 28.70 61 SER B N 1
ATOM 2276 C CA . SER B 1 61 ? -58.966 5.013 5.748 1.00 27.66 61 SER B CA 1
ATOM 2277 C C . SER B 1 61 ? -59.878 4.243 4.798 1.00 28.16 61 SER B C 1
ATOM 2278 O O . SER B 1 61 ? -59.804 3.013 4.701 1.00 27.48 61 SER B O 1
ATOM 2281 N N . TRP B 1 62 ? -60.829 4.961 4.207 1.00 29.06 62 TRP B N 1
ATOM 2282 C CA . TRP B 1 62 ? -61.833 4.342 3.354 1.00 27.85 62 TRP B CA 1
ATOM 2283 C C . TRP B 1 62 ? -61.139 3.656 2.195 1.00 25.78 62 TRP B C 1
ATOM 2284 O O . TRP B 1 62 ? -61.580 2.599 1.802 1.00 31.76 62 TRP B O 1
ATOM 2295 N N . ARG B 1 63 ? -60.089 4.279 1.636 1.00 26.98 63 ARG B N 1
ATOM 2296 C CA . ARG B 1 63 ? -59.399 3.736 0.469 1.00 29.92 63 ARG B CA 1
ATOM 2297 C C . ARG B 1 63 ? -58.740 2.419 0.827 1.00 28.45 63 ARG B C 1
ATOM 2298 O O . ARG B 1 63 ? -58.808 1.482 0.061 1.00 28.48 63 ARG B O 1
ATOM 2306 N N . VAL B 1 64 ? -58.146 2.345 2.019 1.00 31.34 64 VAL B N 1
ATOM 2307 C CA . VAL B 1 64 ? -57.530 1.124 2.490 1.00 29.55 64 VAL B CA 1
ATOM 2308 C C . VAL B 1 64 ? -58.582 0.028 2.650 1.00 29.53 64 VAL B C 1
ATOM 2309 O O . VAL B 1 64 ? -58.383 -1.086 2.178 1.00 34.11 64 VAL B O 1
ATOM 2313 N N . VAL B 1 65 ? -59.678 0.319 3.362 1.00 26.42 65 VAL B N 1
ATOM 2314 C CA . VAL B 1 65 ? -60.604 -0.737 3.687 1.00 24.68 65 VAL B CA 1
ATOM 2315 C C . VAL B 1 65 ? -61.286 -1.134 2.380 1.00 29.29 65 VAL B C 1
ATOM 2316 O O . VAL B 1 65 ? -61.560 -2.300 2.171 1.00 26.63 65 VAL B O 1
ATOM 2320 N N . SER B 1 66 ? -61.521 -0.161 1.479 1.00 30.70 66 SER B N 1
ATOM 2321 C CA . SER B 1 66 ? -62.175 -0.446 0.212 1.00 35.00 66 SER B CA 1
ATOM 2322 C C . SER B 1 66 ? -61.301 -1.359 -0.636 1.00 30.82 66 SER B C 1
ATOM 2323 O O . SER B 1 66 ? -61.816 -2.274 -1.267 1.00 30.40 66 SER B O 1
ATOM 2326 N N . SER B 1 67 ? -59.987 -1.116 -0.622 1.00 31.66 67 SER B N 1
ATOM 2327 C CA . SER B 1 67 ? -59.058 -1.938 -1.373 1.00 32.89 67 SER B CA 1
ATOM 2328 C C . SER B 1 67 ? -59.074 -3.365 -0.825 1.00 31.11 67 SER B C 1
ATOM 2329 O O . SER B 1 67 ? -59.166 -4.333 -1.570 1.00 31.96 67 SER B O 1
ATOM 2332 N N . ILE B 1 68 ? -59.079 -3.509 0.493 1.00 27.28 68 ILE B N 1
ATOM 2333 C CA . ILE B 1 68 ? -59.181 -4.824 1.094 1.00 30.65 68 ILE B CA 1
ATOM 2334 C C . ILE B 1 68 ? -60.465 -5.572 0.715 1.00 34.48 68 ILE B C 1
ATOM 2335 O O . ILE B 1 68 ? -60.410 -6.785 0.448 1.00 34.60 68 ILE B O 1
ATOM 2340 N N . GLU B 1 69 ? -61.616 -4.889 0.762 1.00 30.10 69 GLU B N 1
ATOM 2341 C CA . GLU B 1 69 ? -62.888 -5.476 0.380 1.00 34.15 69 GLU B CA 1
ATOM 2342 C C . GLU B 1 69 ? -62.783 -6.069 -1.037 1.00 39.94 69 GLU B C 1
ATOM 2343 O O . GLU B 1 69 ? -63.184 -7.214 -1.282 1.00 36.01 69 GLU B O 1
ATOM 2349 N N . GLN B 1 70 ? -62.205 -5.298 -1.969 1.00 41.70 70 GLN B N 1
ATOM 2350 C CA . GLN B 1 70 ? -62.067 -5.735 -3.354 1.00 46.62 70 GLN B CA 1
ATOM 2351 C C . GLN B 1 70 ? -61.165 -6.972 -3.440 1.00 45.20 70 GLN B C 1
ATOM 2352 O O . GLN B 1 70 ? -61.505 -7.941 -4.105 1.00 44.42 70 GLN B O 1
ATOM 2358 N N . LYS B 1 71 ? -60.039 -6.957 -2.724 1.00 44.57 71 LYS B N 1
ATOM 2359 C CA . LYS B 1 71 ? -59.070 -8.039 -2.787 1.00 44.61 71 LYS B CA 1
ATOM 2360 C C . LYS B 1 71 ? -59.551 -9.291 -2.054 1.00 42.03 71 LYS B C 1
ATOM 2361 O O . LYS B 1 71 ? -58.976 -10.363 -2.236 1.00 41.09 71 LYS B O 1
ATOM 2367 N N . THR B 1 72 ? -60.605 -9.185 -1.237 1.00 39.63 72 THR B N 1
ATOM 2368 C CA . THR B 1 72 ? -61.147 -10.360 -0.569 1.00 37.12 72 THR B CA 1
ATOM 2369 C C . THR B 1 72 ? -62.334 -10.973 -1.324 1.00 32.59 72 THR B C 1
ATOM 2370 O O . THR B 1 72 ? -63.062 -11.759 -0.740 1.00 33.06 72 THR B O 1
ATOM 2374 N N . GLU B 1 73 ? -62.614 -10.595 -2.576 1.00 34.88 73 GLU B N 1
ATOM 2375 C CA . GLU B 1 73 ? -63.664 -11.308 -3.298 1.00 40.74 73 GLU B CA 1
ATOM 2376 C C . GLU B 1 73 ? -63.331 -12.808 -3.304 1.00 43.44 73 GLU B C 1
ATOM 2377 O O . GLU B 1 73 ? -62.176 -13.193 -3.445 1.00 43.47 73 GLU B O 1
ATOM 2383 N N . GLY B 1 74 ? -64.343 -13.658 -3.098 1.00 43.62 74 GLY B N 1
ATOM 2384 C CA . GLY B 1 74 ? -64.123 -15.089 -2.986 1.00 40.19 74 GLY B CA 1
ATOM 2385 C C . GLY B 1 74 ? -64.136 -15.533 -1.522 1.00 44.37 74 GLY B C 1
ATOM 2386 O O . GLY B 1 74 ? -64.676 -16.590 -1.204 1.00 45.41 74 GLY B O 1
ATOM 2387 N N . ALA B 1 75 ? -63.534 -14.728 -0.630 1.00 40.71 75 ALA B N 1
ATOM 2388 C CA . ALA B 1 75 ? -63.522 -15.034 0.789 1.00 39.11 75 ALA B CA 1
ATOM 2389 C C . ALA B 1 75 ? -64.606 -14.202 1.463 1.00 44.62 75 ALA B C 1
ATOM 2390 O O . ALA B 1 75 ? -64.317 -13.141 2.039 1.00 38.16 75 ALA B O 1
ATOM 2392 N N . GLU B 1 76 ? -65.840 -14.736 1.407 1.00 38.52 76 GLU B N 1
ATOM 2393 C CA . GLU B 1 76 ? -67.018 -13.895 1.337 1.00 37.39 76 GLU B CA 1
ATOM 2394 C C . GLU B 1 76 ? -67.265 -13.334 2.739 1.00 40.83 76 GLU B C 1
ATOM 2395 O O . GLU B 1 76 ? -67.617 -12.162 2.870 1.00 33.51 76 GLU B O 1
ATOM 2401 N N . LYS B 1 77 ? -66.979 -14.103 3.800 1.00 34.25 77 LYS B N 1
ATOM 2402 C CA . LYS B 1 77 ? -67.299 -13.628 5.138 1.00 39.34 77 LYS B CA 1
ATOM 2403 C C . LYS B 1 77 ? -66.340 -12.495 5.536 1.00 42.73 77 LYS B C 1
ATOM 2404 O O . LYS B 1 77 ? -66.711 -11.577 6.267 1.00 37.99 77 LYS B O 1
ATOM 2410 N N . LYS B 1 78 ? -65.113 -12.568 5.015 1.00 42.50 78 LYS B N 1
ATOM 2411 C CA . LYS B 1 78 ? -64.050 -11.638 5.322 1.00 41.05 78 LYS B CA 1
ATOM 2412 C C . LYS B 1 78 ? -64.308 -10.356 4.545 1.00 40.04 78 LYS B C 1
ATOM 2413 O O . LYS B 1 78 ? -64.088 -9.244 5.054 1.00 34.77 78 LYS B O 1
ATOM 2419 N N . GLN B 1 79 ? -64.798 -10.534 3.308 1.00 31.52 79 GLN B N 1
ATOM 2420 C CA . GLN B 1 79 ? -65.142 -9.374 2.524 1.00 28.08 79 GLN B CA 1
ATOM 2421 C C . GLN B 1 79 ? -66.217 -8.589 3.250 1.00 26.98 79 GLN B C 1
ATOM 2422 O O . GLN B 1 79 ? -66.155 -7.362 3.307 1.00 28.28 79 GLN B O 1
ATOM 2428 N N . GLN B 1 80 ? -67.180 -9.317 3.821 1.00 28.53 80 GLN B N 1
ATOM 2429 C CA . GLN B 1 80 ? -68.349 -8.719 4.468 1.00 34.39 80 GLN B CA 1
ATOM 2430 C C . GLN B 1 80 ? -67.972 -7.912 5.708 1.00 35.63 80 GLN B C 1
ATOM 2431 O O . GLN B 1 80 ? -68.667 -6.938 6.030 1.00 25.35 80 GLN B O 1
ATOM 2437 N N . MET B 1 81 ? -66.934 -8.406 6.419 1.00 32.00 81 MET B N 1
ATOM 2438 C CA . MET B 1 81 ? -66.362 -7.728 7.571 1.00 36.18 81 MET B CA 1
ATOM 2439 C C . MET B 1 81 ? -65.757 -6.391 7.116 1.00 29.48 81 MET B C 1
ATOM 2440 O O . MET B 1 81 ? -65.910 -5.381 7.792 1.00 20.70 81 MET B O 1
ATOM 2445 N N . ALA B 1 82 ? -65.003 -6.424 6.009 1.00 25.88 82 ALA B N 1
ATOM 2446 C CA . ALA B 1 82 ? -64.450 -5.212 5.413 1.00 28.02 82 ALA B CA 1
ATOM 2447 C C . ALA B 1 82 ? -65.570 -4.269 4.958 1.00 28.12 82 ALA B C 1
ATOM 2448 O O . ALA B 1 82 ? -65.506 -3.069 5.210 1.00 23.58 82 ALA B O 1
ATOM 2450 N N . ARG B 1 83 ? -66.616 -4.820 4.318 1.00 30.31 83 ARG B N 1
ATOM 2451 C CA . ARG B 1 83 ? -67.778 -4.051 3.860 1.00 30.08 83 ARG B CA 1
ATOM 2452 C C . ARG B 1 83 ? -68.469 -3.257 4.977 1.00 31.45 83 ARG B C 1
ATOM 2453 O O . ARG B 1 83 ? -68.760 -2.075 4.783 1.00 28.22 83 ARG B O 1
ATOM 2461 N N . GLU B 1 84 ? -68.723 -3.861 6.142 1.00 29.29 84 GLU B N 1
ATOM 2462 C CA . GLU B 1 84 ? -69.426 -3.158 7.205 1.00 30.93 84 GLU B CA 1
ATOM 2463 C C . GLU B 1 84 ? -68.533 -2.101 7.865 1.00 32.53 84 GLU B C 1
ATOM 2464 O O . GLU B 1 84 ? -69.012 -1.020 8.197 1.00 31.15 84 GLU B O 1
ATOM 2470 N N . TYR B 1 85 ? -67.248 -2.433 8.039 1.00 29.02 85 TYR B N 1
ATOM 2471 C CA . TYR B 1 85 ? -66.243 -1.498 8.497 1.00 31.09 85 TYR B CA 1
ATOM 2472 C C . TYR B 1 85 ? -66.130 -0.329 7.508 1.00 30.33 85 TYR B C 1
ATOM 2473 O O . TYR B 1 85 ? -66.028 0.811 7.948 1.00 27.78 85 TYR B O 1
ATOM 2482 N N . ARG B 1 86 ? -66.099 -0.583 6.184 1.00 30.20 86 ARG B N 1
ATOM 2483 C CA . ARG B 1 86 ? -66.169 0.530 5.214 1.00 32.14 86 ARG B CA 1
ATOM 2484 C C . ARG B 1 86 ? -67.389 1.444 5.453 1.00 29.35 86 ARG B C 1
ATOM 2485 O O . ARG B 1 86 ? -67.271 2.657 5.458 1.00 25.54 86 ARG B O 1
ATOM 2493 N N . GLU B 1 87 ? -68.556 0.853 5.706 1.00 29.02 87 GLU B N 1
ATOM 2494 C CA . GLU B 1 87 ? -69.795 1.558 6.008 1.00 27.96 87 GLU B CA 1
ATOM 2495 C C . GLU B 1 87 ? -69.718 2.386 7.281 1.00 28.25 87 GLU B C 1
ATOM 2496 O O . GLU B 1 87 ? -70.238 3.497 7.301 1.00 27.13 87 GLU B O 1
ATOM 2502 N N . LYS B 1 88 ? -69.047 1.865 8.314 1.00 30.76 88 LYS B N 1
ATOM 2503 C CA . LYS B 1 88 ? -68.777 2.637 9.518 1.00 27.71 88 LYS B CA 1
ATOM 2504 C C . LYS B 1 88 ? -68.049 3.934 9.162 1.00 29.67 88 LYS B C 1
ATOM 2505 O O . LYS B 1 88 ? -68.460 5.019 9.604 1.00 28.23 88 LYS B O 1
ATOM 2511 N N . ILE B 1 89 ? -66.966 3.807 8.369 1.00 26.05 89 ILE B N 1
ATOM 2512 C CA . ILE B 1 89 ? -66.115 4.930 7.960 1.00 26.02 89 ILE B CA 1
ATOM 2513 C C . ILE B 1 89 ? -66.899 5.891 7.055 1.00 24.69 89 ILE B C 1
ATOM 2514 O O . ILE B 1 89 ? -66.766 7.098 7.132 1.00 23.76 89 ILE B O 1
ATOM 2519 N N . GLU B 1 90 ? -67.724 5.353 6.177 1.00 23.11 90 GLU B N 1
ATOM 2520 C CA . GLU B 1 90 ? -68.596 6.163 5.342 1.00 29.83 90 GLU B CA 1
ATOM 2521 C C . GLU B 1 90 ? -69.554 7.049 6.148 1.00 29.13 90 GLU B C 1
ATOM 2522 O O . GLU B 1 90 ? -69.721 8.215 5.799 1.00 23.52 90 GLU B O 1
ATOM 2528 N N . THR B 1 91 ? -70.183 6.477 7.187 1.00 28.46 91 THR B N 1
ATOM 2529 C CA . THR B 1 91 ? -71.079 7.201 8.070 1.00 29.77 91 THR B CA 1
ATOM 2530 C C . THR B 1 91 ? -70.356 8.404 8.674 1.00 30.68 91 THR B C 1
ATOM 2531 O O . THR B 1 91 ? -70.896 9.523 8.693 1.00 27.74 91 THR B O 1
ATOM 2535 N N . GLU B 1 92 ? -69.131 8.179 9.150 1.00 29.57 92 GLU B N 1
ATOM 2536 C CA . GLU B 1 92 ? -68.348 9.267 9.705 1.0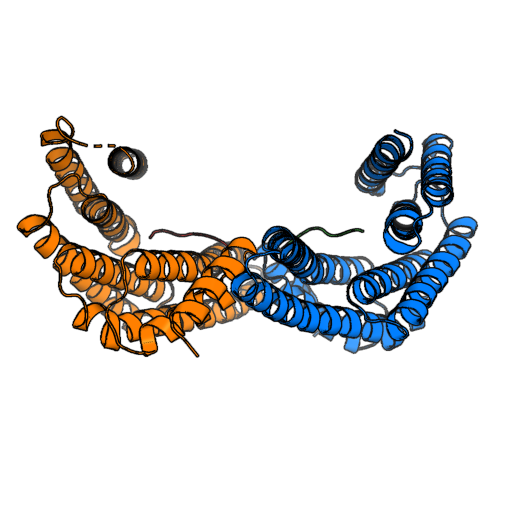0 32.28 92 GLU B CA 1
ATOM 2537 C C . GLU B 1 92 ? -68.124 10.327 8.624 1.00 30.38 92 GLU B C 1
ATOM 2538 O O . GLU B 1 92 ? -68.296 11.520 8.872 1.00 25.18 92 GLU B O 1
ATOM 2544 N N . LEU B 1 93 ? -67.777 9.867 7.425 1.00 29.12 93 LEU B N 1
ATOM 2545 C CA . LEU B 1 93 ? -67.467 10.749 6.303 1.00 37.36 93 LEU B CA 1
ATOM 2546 C C . LEU B 1 93 ? -68.661 11.633 5.907 1.00 34.33 93 LEU B C 1
ATOM 2547 O O . LEU B 1 93 ? -68.515 12.839 5.674 1.00 30.74 93 LEU B O 1
ATOM 2552 N N . ARG B 1 94 ? -69.856 11.031 5.868 1.00 32.53 94 ARG B N 1
ATOM 2553 C CA . ARG B 1 94 ? -71.091 11.744 5.602 1.00 32.04 94 ARG B CA 1
ATOM 2554 C C . ARG B 1 94 ? -71.344 12.787 6.688 1.00 32.45 94 ARG B C 1
ATOM 2555 O O . ARG B 1 94 ? -71.687 13.926 6.382 1.00 24.92 94 ARG B O 1
ATOM 2563 N N . ASP B 1 95 ? -71.143 12.405 7.955 1.00 32.58 95 ASP B N 1
ATOM 2564 C CA . ASP B 1 95 ? -71.342 13.331 9.054 1.00 31.16 95 ASP B CA 1
ATOM 2565 C C . ASP B 1 95 ? -70.422 14.540 8.906 1.00 27.67 95 ASP B C 1
ATOM 2566 O O . ASP B 1 95 ? -70.841 15.673 9.134 1.00 26.37 95 ASP B O 1
ATOM 2571 N N . ILE B 1 96 ? -69.138 14.303 8.600 1.00 27.22 96 ILE B N 1
ATOM 2572 C CA . ILE B 1 96 ? -68.175 15.392 8.504 1.00 24.78 96 ILE B CA 1
ATOM 2573 C C . ILE B 1 96 ? -68.612 16.315 7.365 1.00 26.70 96 ILE B C 1
ATOM 2574 O O . ILE B 1 96 ? -68.704 17.529 7.562 1.00 24.35 96 ILE B O 1
ATOM 2579 N N . CYS B 1 97 ? -68.937 15.724 6.201 1.00 22.51 97 CYS B N 1
ATOM 2580 C CA . CYS B 1 97 ? -69.329 16.477 5.023 1.00 22.04 97 CYS B CA 1
ATOM 2581 C C . CYS B 1 97 ? -70.602 17.285 5.305 1.00 26.23 97 CYS B C 1
ATOM 2582 O O . CYS B 1 97 ? -70.683 18.485 4.975 1.00 26.41 97 CYS B O 1
ATOM 2585 N N . ASN B 1 98 ? -71.588 16.645 5.944 1.00 22.76 98 ASN B N 1
ATOM 2586 C CA . ASN B 1 98 ? -72.817 17.348 6.297 1.00 24.23 98 ASN B CA 1
ATOM 2587 C C . ASN B 1 98 ? -72.556 18.504 7.244 1.00 23.00 98 ASN B C 1
ATOM 2588 O O . ASN B 1 98 ? -73.161 19.560 7.079 1.00 28.89 98 ASN B O 1
ATOM 2593 N N . ASP B 1 99 ? -71.659 18.326 8.225 1.00 25.54 99 ASP B N 1
ATOM 2594 C CA . ASP B 1 99 ? -71.305 19.396 9.148 1.00 24.09 99 ASP B CA 1
ATOM 2595 C C . ASP B 1 99 ? -70.778 20.616 8.384 1.00 23.41 99 ASP B C 1
ATOM 2596 O O . ASP B 1 99 ? -71.221 21.737 8.600 1.00 22.34 99 ASP B O 1
ATOM 2601 N N . VAL B 1 100 ? -69.792 20.391 7.496 1.00 22.40 100 VAL B N 1
ATOM 2602 C CA . VAL B 1 100 ? -69.131 21.456 6.769 1.00 21.98 100 VAL B CA 1
ATOM 2603 C C . VAL B 1 100 ? -70.078 22.156 5.803 1.00 21.85 100 VAL B C 1
ATOM 2604 O O . VAL B 1 100 ? -70.072 23.374 5.675 1.00 23.07 100 VAL B O 1
ATOM 2608 N N . LEU B 1 101 ? -70.869 21.362 5.070 1.00 24.77 101 LEU B N 1
ATOM 2609 C CA . LEU B 1 101 ? -71.833 21.889 4.115 1.00 22.94 101 LEU B CA 1
ATOM 2610 C C . LEU B 1 101 ? -72.917 22.717 4.817 1.00 24.72 101 LEU B C 1
ATOM 2611 O O . LEU B 1 101 ? -73.278 23.815 4.339 1.00 22.14 101 LEU B O 1
ATOM 2616 N N . SER B 1 102 ? -73.362 22.263 6.006 1.00 21.91 102 SER B N 1
ATOM 2617 C CA . SER B 1 102 ? -74.270 23.091 6.788 1.00 24.43 102 SER B CA 1
ATOM 2618 C C . SER B 1 102 ? -73.590 24.396 7.220 1.00 25.48 102 SER B C 1
ATOM 2619 O O . SER B 1 102 ? -74.141 25.471 7.001 1.00 28.25 102 SER B O 1
ATOM 2622 N N . LEU B 1 103 ? -72.374 24.351 7.766 1.00 25.72 103 LEU B N 1
ATOM 2623 C CA . LEU B 1 103 ? -71.684 25.584 8.064 1.00 27.76 103 LEU B CA 1
ATOM 2624 C C . LEU B 1 103 ? -71.644 26.487 6.832 1.00 29.02 103 LEU B C 1
ATOM 2625 O O . LEU B 1 103 ? -71.935 27.698 6.916 1.00 27.58 103 LEU B O 1
ATOM 2630 N N . LEU B 1 104 ? -71.280 25.895 5.692 1.00 30.03 104 LEU B N 1
ATOM 2631 C CA . LEU B 1 104 ? -71.135 26.639 4.443 1.00 27.81 104 LEU B CA 1
ATOM 2632 C C . LEU B 1 104 ? -72.443 27.321 4.067 1.00 28.74 104 LEU B C 1
ATOM 2633 O O . LEU B 1 104 ? -72.424 28.484 3.704 1.00 32.19 104 LEU B O 1
ATOM 2638 N N . GLU B 1 105 ? -73.565 26.599 4.180 1.00 30.85 105 GLU B N 1
ATOM 2639 C CA . GLU B 1 105 ? -74.873 27.105 3.809 1.00 30.03 105 GLU B CA 1
ATOM 2640 C C . GLU B 1 105 ? -75.354 28.207 4.774 1.00 27.67 105 GLU B C 1
ATOM 2641 O O . GLU B 1 105 ? -75.849 29.216 4.322 1.00 22.35 105 GLU B O 1
ATOM 2647 N N . LYS B 1 106 ? -75.305 27.983 6.086 1.00 25.96 106 LYS B N 1
ATOM 2648 C CA . LYS B 1 106 ? -75.899 28.895 7.056 1.00 33.08 106 LYS B CA 1
ATOM 2649 C C . LYS B 1 106 ? -75.038 30.138 7.323 1.00 26.99 106 LYS B C 1
ATOM 2650 O O . LYS B 1 106 ? -75.538 31.233 7.648 1.00 21.72 106 LYS B O 1
ATOM 2656 N N . PHE B 1 107 ? -73.727 29.935 7.342 1.00 25.44 107 PHE B N 1
ATOM 2657 C CA . PHE B 1 107 ? -72.823 30.966 7.819 1.00 25.25 107 PHE B CA 1
ATOM 2658 C C . PHE B 1 107 ? -71.877 31.435 6.726 1.00 23.83 107 PHE B C 1
ATOM 2659 O O . PHE B 1 107 ? -71.838 32.611 6.416 1.00 26.00 107 PHE B O 1
ATOM 2667 N N . LEU B 1 108 ? -71.028 30.561 6.202 1.00 24.84 108 LEU B N 1
ATOM 2668 C CA . LEU B 1 108 ? -69.838 31.082 5.530 1.00 24.05 108 LEU B CA 1
ATOM 2669 C C . LEU B 1 108 ? -70.191 31.667 4.166 1.00 26.65 108 LEU B C 1
ATOM 2670 O O . LEU B 1 108 ? -69.641 32.708 3.762 1.00 25.87 108 LEU B O 1
ATOM 2675 N N . ILE B 1 109 ? -71.045 30.979 3.410 1.00 22.90 109 ILE B N 1
ATOM 2676 C CA . ILE B 1 109 ? -71.390 31.564 2.122 1.00 24.39 109 ILE B CA 1
ATOM 2677 C C . ILE B 1 109 ? -72.188 32.858 2.314 1.00 26.49 109 ILE B C 1
ATOM 2678 O O . ILE B 1 109 ? -71.819 33.887 1.739 1.00 27.05 109 ILE B O 1
ATOM 2683 N N . PRO B 1 110 ? -73.284 32.907 3.115 1.00 26.73 110 PRO B N 1
ATOM 2684 C CA . PRO B 1 110 ? -74.006 34.166 3.300 1.00 27.61 110 PRO B CA 1
ATOM 2685 C C . PRO B 1 110 ? -73.158 35.312 3.860 1.00 29.23 110 PRO B C 1
ATOM 2686 O O . PRO B 1 110 ? -73.390 36.472 3.524 1.00 30.23 110 PRO B O 1
ATOM 2690 N N . ASN B 1 111 ? -72.147 35.001 4.693 1.00 25.44 111 ASN B N 1
ATOM 2691 C CA . ASN B 1 111 ? -71.372 36.065 5.311 1.00 26.99 111 ASN B CA 1
ATOM 2692 C C . ASN B 1 111 ? -70.214 36.543 4.414 1.00 33.62 111 ASN B C 1
ATOM 2693 O O . ASN B 1 111 ? -69.562 37.551 4.735 1.00 36.28 111 ASN B O 1
ATOM 2698 N N . ALA B 1 112 ? -69.931 35.843 3.302 1.00 25.82 112 ALA B N 1
ATOM 2699 C CA . ALA B 1 112 ? -68.811 36.198 2.456 1.00 26.62 112 ALA B CA 1
ATOM 2700 C C . ALA B 1 112 ? -68.997 37.573 1.792 1.00 33.25 112 ALA B C 1
ATOM 2701 O O . ALA B 1 112 ? -69.710 37.694 0.803 1.00 28.08 112 ALA B O 1
ATOM 2703 N N . SER B 1 113 ? -68.245 38.593 2.225 1.00 31.03 113 SER B N 1
ATOM 2704 C CA . SER B 1 113 ? -68.469 39.917 1.668 1.00 36.63 113 SER B CA 1
ATOM 2705 C C . SER B 1 113 ? -67.522 40.244 0.508 1.00 38.49 113 SER B C 1
ATOM 2706 O O . SER B 1 113 ? -67.772 41.217 -0.187 1.00 48.19 113 SER B O 1
ATOM 2709 N N . GLN B 1 114 ? -66.466 39.464 0.267 1.00 35.59 114 GLN B N 1
ATOM 2710 C CA . GLN B 1 114 ? -65.584 39.735 -0.866 1.00 39.80 114 GLN B CA 1
ATOM 2711 C C . GLN B 1 114 ? -65.464 38.510 -1.775 1.00 38.50 114 GLN B C 1
ATOM 2712 O O . GLN B 1 114 ? -65.571 37.383 -1.310 1.00 33.88 114 GLN B O 1
ATOM 2718 N N . ALA B 1 115 ? -65.144 38.777 -3.050 1.00 39.11 115 ALA B N 1
ATOM 2719 C CA . ALA B 1 115 ? -65.065 37.794 -4.120 1.00 38.28 115 ALA B CA 1
ATOM 2720 C C . ALA B 1 115 ? -64.147 36.634 -3.741 1.00 36.68 115 ALA B C 1
ATOM 2721 O O . ALA B 1 115 ? -64.496 35.472 -3.960 1.00 32.61 115 ALA B O 1
ATOM 2723 N N . GLU B 1 116 ? -62.978 36.963 -3.177 1.00 35.12 116 GLU B N 1
ATOM 2724 C CA . GLU B 1 116 ? -61.978 35.967 -2.833 1.00 38.24 116 GLU B CA 1
ATOM 2725 C C . GLU B 1 116 ? -62.595 34.896 -1.924 1.00 36.43 116 GLU B C 1
ATOM 2726 O O . GLU B 1 116 ? -62.375 33.697 -2.089 1.00 32.91 116 GLU B O 1
ATOM 2732 N N . SER B 1 117 ? -63.332 35.356 -0.920 1.00 32.02 117 SER B N 1
ATOM 2733 C CA . SER B 1 117 ? -63.743 34.502 0.170 1.00 31.17 117 SER B CA 1
ATOM 2734 C C . SER B 1 117 ? -64.979 33.731 -0.283 1.00 28.98 117 SER B C 1
ATOM 2735 O O . SER B 1 117 ? -65.125 32.580 0.026 1.00 22.90 117 SER B O 1
ATOM 2738 N N . LYS B 1 118 ? -65.826 34.359 -1.101 1.00 29.94 118 LYS B N 1
ATOM 2739 C CA . LYS B 1 118 ? -66.944 33.688 -1.723 1.00 28.96 118 LYS B CA 1
ATOM 2740 C C . LYS B 1 118 ? -66.446 32.527 -2.582 1.00 26.45 118 LYS B C 1
ATOM 2741 O O . LYS B 1 118 ? -67.123 31.503 -2.697 1.00 26.05 118 LYS B O 1
ATOM 2747 N N . VAL B 1 119 ? -65.343 32.753 -3.302 1.00 24.41 119 VAL B N 1
ATOM 2748 C CA . VAL B 1 119 ? -64.797 31.726 -4.170 1.00 26.01 119 VAL B CA 1
ATOM 2749 C C . VAL B 1 119 ? -64.225 30.604 -3.327 1.00 25.82 119 VAL B C 1
ATOM 2750 O O . VAL B 1 119 ? -64.415 29.425 -3.626 1.00 23.96 119 VAL B O 1
ATOM 2754 N N . PHE B 1 120 ? -63.469 30.998 -2.302 1.00 26.81 120 PHE B N 1
ATOM 2755 C CA . PHE B 1 120 ? -62.892 30.042 -1.382 1.00 27.64 120 PHE B CA 1
ATOM 2756 C C . PHE B 1 120 ? -63.971 29.108 -0.827 1.00 22.25 120 PHE B C 1
ATOM 2757 O O . PHE B 1 120 ? -63.781 27.898 -0.761 1.00 25.99 120 PHE B O 1
ATOM 2765 N N . TYR B 1 121 ? -65.074 29.668 -0.354 1.00 20.36 121 TYR B N 1
ATOM 2766 C CA . TYR B 1 121 ? -66.122 28.869 0.251 1.00 21.70 121 TYR B CA 1
ATOM 2767 C C . TYR B 1 121 ? -66.936 28.079 -0.775 1.00 22.50 121 TYR B C 1
ATOM 2768 O O . TYR B 1 121 ? -67.325 26.937 -0.509 1.00 22.14 121 TYR B O 1
ATOM 2777 N N . LEU B 1 122 ? -67.180 28.623 -1.968 1.00 25.88 122 LEU B N 1
ATOM 2778 C CA . LEU B 1 122 ? -67.875 27.808 -2.965 1.00 27.52 122 LEU B CA 1
ATOM 2779 C C . LEU B 1 122 ? -67.045 26.607 -3.404 1.00 25.40 122 LEU B C 1
ATOM 2780 O O . LEU B 1 122 ? -67.607 25.564 -3.738 1.00 26.56 122 LEU B O 1
ATOM 2785 N N . LYS B 1 123 ? -65.732 26.832 -3.568 1.00 25.76 123 LYS B N 1
ATOM 2786 C CA . LYS B 1 123 ? -64.781 25.757 -3.836 1.00 28.74 123 LYS B CA 1
ATOM 2787 C C . LYS B 1 123 ? -64.885 24.690 -2.747 1.00 23.32 123 LYS B C 1
ATOM 2788 O O . LYS B 1 123 ? -64.912 23.505 -3.035 1.00 23.82 123 LYS B O 1
ATOM 2794 N N . MET B 1 124 ? -64.940 25.124 -1.495 1.00 25.70 124 MET B N 1
ATOM 2795 C CA . MET B 1 124 ? -64.966 24.221 -0.356 1.00 27.23 124 MET B CA 1
ATOM 2796 C C . MET B 1 124 ? -66.256 23.374 -0.425 1.00 24.10 124 MET B C 1
ATOM 2797 O O . MET B 1 124 ? -66.258 22.169 -0.175 1.00 23.55 124 MET B O 1
ATOM 2802 N N . LYS B 1 125 ? -67.352 24.004 -0.838 1.00 25.72 125 LYS B N 1
ATOM 2803 C CA . LYS B 1 125 ? -68.650 23.351 -1.007 1.00 26.97 125 LYS B CA 1
ATOM 2804 C C . LYS B 1 125 ? -68.581 22.293 -2.093 1.00 26.64 125 LYS B C 1
ATOM 2805 O O . LYS B 1 125 ? -69.025 21.162 -1.893 1.00 25.81 125 LYS B O 1
ATOM 2811 N N . GLY B 1 126 ? -68.035 22.668 -3.258 1.00 28.05 126 GLY B N 1
ATOM 2812 C CA . GLY B 1 126 ? -67.719 21.682 -4.286 1.00 24.85 126 GLY B CA 1
ATOM 2813 C C . GLY B 1 126 ? -66.865 20.517 -3.747 1.00 25.25 126 GLY B C 1
ATOM 2814 O O . GLY B 1 126 ? -67.125 19.343 -4.053 1.00 23.45 126 GLY B O 1
ATOM 2815 N N . ASP B 1 127 ? -65.801 20.854 -2.997 1.00 22.21 127 ASP B N 1
ATOM 2816 C CA . ASP B 1 127 ? -64.967 19.845 -2.380 1.00 22.31 127 ASP B CA 1
ATOM 2817 C C . ASP B 1 127 ? -65.828 18.882 -1.544 1.00 21.33 127 ASP B C 1
ATOM 2818 O O . ASP B 1 127 ? -65.774 17.671 -1.730 1.00 21.08 127 ASP B O 1
ATOM 2823 N N . TYR B 1 128 ? -66.583 19.390 -0.572 1.00 22.74 128 TYR B N 1
ATOM 2824 C CA . TYR B 1 128 ? -67.206 18.479 0.389 1.00 22.82 128 TYR B CA 1
ATOM 2825 C C . TYR B 1 128 ? -68.357 17.724 -0.294 1.00 21.37 128 TYR B C 1
ATOM 2826 O O . TYR B 1 128 ? -68.619 16.574 0.007 1.00 21.92 128 TYR B O 1
ATOM 2835 N N . TYR B 1 129 ? -69.041 18.345 -1.237 1.00 24.07 129 TYR B N 1
ATOM 2836 C CA . TYR B 1 129 ? -70.003 17.624 -2.045 1.00 25.72 129 TYR B CA 1
ATOM 2837 C C . TYR B 1 129 ? -69.299 16.503 -2.797 1.00 26.84 129 TYR B C 1
ATOM 2838 O O . TYR B 1 129 ? -69.851 15.403 -2.868 1.00 29.41 129 TYR B O 1
ATOM 2847 N N . ARG B 1 130 ? -68.085 16.765 -3.304 1.00 26.36 130 ARG B N 1
ATOM 2848 C CA . ARG B 1 130 ? -67.325 15.757 -4.020 1.00 26.50 130 ARG B CA 1
ATOM 2849 C C . ARG B 1 130 ? -67.096 14.536 -3.146 1.00 28.57 130 ARG B C 1
ATOM 2850 O O . ARG B 1 130 ? -67.455 13.424 -3.535 1.00 27.07 130 ARG B O 1
ATOM 2858 N N . TYR B 1 131 ? -66.550 14.782 -1.952 1.00 29.83 131 TYR B N 1
ATOM 2859 C CA . TYR B 1 131 ? -66.261 13.735 -0.980 1.00 29.34 131 TYR B CA 1
ATOM 2860 C C . TYR B 1 131 ? -67.548 12.970 -0.633 1.00 31.54 131 TYR B C 1
ATOM 2861 O O . TYR B 1 131 ? -67.539 11.750 -0.603 1.00 30.46 131 TYR B O 1
ATOM 2870 N N . LEU B 1 132 ? -68.664 13.669 -0.390 1.00 34.92 132 LEU B N 1
ATOM 2871 C CA . LEU B 1 132 ? -69.962 13.025 -0.169 1.00 36.29 132 LEU B CA 1
ATOM 2872 C C . LEU B 1 132 ? -70.304 12.096 -1.334 1.00 43.43 132 LEU B C 1
ATOM 2873 O O . LEU B 1 132 ? -70.732 10.967 -1.123 1.00 48.54 132 LEU B O 1
ATOM 2878 N N . ALA B 1 133 ? -70.131 12.583 -2.567 1.00 41.92 133 ALA B N 1
ATOM 2879 C CA . ALA B 1 133 ? -70.549 11.850 -3.756 1.00 41.77 133 ALA B CA 1
ATOM 2880 C C . ALA B 1 133 ? -69.774 10.538 -3.900 1.00 43.50 133 ALA B C 1
ATOM 2881 O O . ALA B 1 133 ? -70.273 9.562 -4.486 1.00 37.02 133 ALA B O 1
ATOM 2883 N N . GLU B 1 134 ? -68.528 10.540 -3.410 1.00 37.96 134 GLU B N 1
ATOM 2884 C CA . GLU B 1 134 ? -67.636 9.402 -3.589 1.00 38.71 134 GLU B CA 1
ATOM 2885 C C . GLU B 1 134 ? -68.123 8.193 -2.765 1.00 32.91 134 GLU B C 1
ATOM 2886 O O . GLU B 1 134 ? -67.715 7.085 -3.023 1.00 25.04 134 GLU B O 1
ATOM 2892 N N . VAL B 1 135 ? -68.948 8.418 -1.734 1.00 38.79 135 VAL B N 1
ATOM 2893 C CA . VAL B 1 135 ? -69.502 7.342 -0.923 1.00 37.56 135 VAL B CA 1
ATOM 2894 C C . VAL B 1 135 ? -71.036 7.418 -0.879 1.00 36.39 135 VAL B C 1
ATOM 2895 O O . VAL B 1 135 ? -71.667 6.948 0.077 1.00 34.60 135 VAL B O 1
ATOM 2899 N N . ALA B 1 136 ? -71.630 8.008 -1.925 1.00 33.21 136 ALA B N 1
ATOM 2900 C CA . ALA B 1 136 ? -73.071 8.064 -2.091 1.00 36.20 136 ALA B CA 1
ATOM 2901 C C . ALA B 1 136 ? -73.596 6.910 -2.952 1.00 31.53 136 ALA B C 1
ATOM 2902 O O . ALA B 1 136 ? -72.875 6.344 -3.753 1.00 29.47 136 ALA B O 1
ATOM 2904 N N . ALA B 1 137 ? -74.904 6.668 -2.858 1.00 30.76 137 ALA B N 1
ATOM 2905 C CA . ALA B 1 137 ? -75.572 5.552 -3.509 1.00 35.27 137 ALA B CA 1
ATOM 2906 C C . ALA B 1 137 ? -76.486 6.027 -4.647 1.00 34.33 137 ALA B C 1
ATOM 2907 O O . ALA B 1 137 ? -77.202 7.017 -4.505 1.00 33.15 137 ALA B O 1
ATOM 2909 N N . GLY B 1 138 ? -76.429 5.298 -5.774 1.00 35.80 138 GLY B N 1
ATOM 2910 C CA . GLY B 1 138 ? -77.417 5.328 -6.840 1.00 33.74 138 GLY B CA 1
ATOM 2911 C C . GLY B 1 138 ? -77.907 6.740 -7.152 1.00 33.15 138 GLY B C 1
ATOM 2912 O O . GLY B 1 138 ? -77.109 7.611 -7.462 1.00 29.75 138 GLY B O 1
ATOM 2913 N N . ASP B 1 139 ? -79.224 6.963 -7.016 1.00 36.90 139 ASP B N 1
ATOM 2914 C CA . ASP B 1 139 ? -79.867 8.222 -7.393 1.00 34.94 139 ASP B CA 1
ATOM 2915 C C . ASP B 1 139 ? -79.423 9.392 -6.508 1.00 34.81 139 ASP B C 1
ATOM 2916 O O . ASP B 1 139 ? -79.466 10.545 -6.918 1.00 34.92 139 ASP B O 1
ATOM 2921 N N . ASP B 1 140 ? -78.968 9.086 -5.291 1.00 35.73 140 ASP B N 1
ATOM 2922 C CA . ASP B 1 140 ? -78.411 10.052 -4.366 1.00 33.51 140 ASP B CA 1
ATOM 2923 C C . ASP B 1 140 ? -77.165 10.699 -4.971 1.00 41.09 140 ASP B C 1
ATOM 2924 O O . ASP B 1 140 ? -77.018 11.922 -4.936 1.00 37.21 140 ASP B O 1
ATOM 2929 N N . LYS B 1 141 ? -76.258 9.840 -5.476 1.00 38.78 141 LYS B N 1
ATOM 2930 C CA . LYS B 1 141 ? -74.962 10.216 -6.025 1.00 38.94 141 LYS B CA 1
ATOM 2931 C C . LYS B 1 141 ? -75.116 11.213 -7.168 1.00 40.21 141 LYS B C 1
ATOM 2932 O O . LYS B 1 141 ? -74.493 12.272 -7.135 1.00 38.45 141 LYS B O 1
ATOM 2938 N N . LYS B 1 142 ? -75.983 10.884 -8.139 1.00 39.04 142 LYS B N 1
ATOM 2939 C CA . LYS B 1 142 ? -76.308 11.763 -9.253 1.00 37.97 142 LYS B CA 1
ATOM 2940 C C . LYS B 1 142 ? -76.613 13.184 -8.775 1.00 33.01 142 LYS B C 1
ATOM 2941 O O . LYS B 1 142 ? -76.077 14.166 -9.311 1.00 31.89 142 LYS B O 1
ATOM 2947 N N . GLY B 1 143 ? -77.509 13.315 -7.787 1.00 31.02 143 GLY B N 1
ATOM 2948 C CA . GLY B 1 143 ? -77.908 14.639 -7.333 1.00 30.72 143 GLY B CA 1
ATOM 2949 C C . GLY B 1 143 ? -76.702 15.361 -6.709 1.00 27.81 143 GLY B C 1
ATOM 2950 O O . GLY B 1 143 ? -76.457 16.531 -6.938 1.00 26.06 143 GLY B O 1
ATOM 2951 N N . ILE B 1 144 ? -75.903 14.625 -5.947 1.00 28.45 144 ILE B N 1
ATOM 2952 C CA . ILE B 1 144 ? -74.825 15.223 -5.177 1.00 27.14 144 ILE B CA 1
ATOM 2953 C C . ILE B 1 144 ? -73.686 15.641 -6.103 1.00 23.32 144 ILE B C 1
ATOM 2954 O O . ILE B 1 144 ? -73.078 16.684 -5.896 1.00 19.89 144 ILE B O 1
ATOM 2959 N N . VAL B 1 145 ? -73.397 14.836 -7.122 1.00 26.18 145 VAL B N 1
ATOM 2960 C CA . VAL B 1 145 ? -72.375 15.186 -8.100 1.00 29.70 145 VAL B CA 1
ATOM 2961 C C . VAL B 1 145 ? -72.748 16.508 -8.777 1.00 31.47 145 VAL B C 1
ATOM 2962 O O . VAL B 1 145 ? -71.869 17.320 -9.108 1.00 29.77 145 VAL B O 1
ATOM 2966 N N . ASP B 1 146 ? -74.064 16.701 -8.979 1.00 30.33 146 ASP B N 1
ATOM 2967 C CA . ASP B 1 146 ? -74.579 17.887 -9.653 1.00 31.78 146 ASP B CA 1
ATOM 2968 C C . ASP B 1 146 ? -74.371 19.111 -8.770 1.00 30.00 146 ASP B C 1
ATOM 2969 O O . ASP B 1 146 ? -73.899 20.155 -9.233 1.00 24.23 146 ASP B O 1
ATOM 2974 N N . GLN B 1 147 ? -74.723 18.965 -7.487 1.00 28.79 147 GLN B N 1
ATOM 2975 C CA . GLN B 1 147 ? -74.400 19.997 -6.506 1.00 30.31 147 GLN B CA 1
ATOM 2976 C C . GLN B 1 147 ? -72.887 20.268 -6.419 1.00 27.95 147 GLN B C 1
ATOM 2977 O O . GLN B 1 147 ? -72.486 21.406 -6.206 1.00 23.54 147 GLN B O 1
ATOM 2983 N N . SER B 1 148 ? -72.016 19.255 -6.541 1.00 26.17 148 SER B N 1
ATOM 2984 C CA . SER B 1 148 ? -70.588 19.532 -6.516 1.00 25.85 148 SER B CA 1
ATOM 2985 C C . SER B 1 148 ? -70.231 20.396 -7.719 1.00 26.75 148 SER B C 1
ATOM 2986 O O . SER B 1 148 ? -69.518 21.409 -7.599 1.00 27.29 148 SER B O 1
ATOM 2989 N N . GLN B 1 149 ? -70.802 20.021 -8.874 1.00 27.07 149 GLN B N 1
ATOM 2990 C CA . GLN B 1 149 ? -70.505 20.721 -10.118 1.00 26.14 149 GLN B CA 1
ATOM 2991 C C . GLN B 1 149 ? -70.996 22.167 -10.083 1.00 24.12 149 GLN B C 1
ATOM 2992 O O . GLN B 1 149 ? -70.305 23.036 -10.604 1.00 22.55 149 GLN B O 1
ATOM 2998 N N . GLN B 1 150 ? -72.182 22.417 -9.512 1.00 25.14 150 GLN B N 1
ATOM 2999 C CA . GLN B 1 150 ? -72.770 23.753 -9.484 1.00 27.90 150 GLN B CA 1
ATOM 3000 C C . GLN B 1 150 ? -71.883 24.658 -8.623 1.00 27.34 150 GLN B C 1
ATOM 3001 O O . GLN B 1 150 ? -71.615 25.803 -8.995 1.00 27.15 150 GLN B O 1
ATOM 3007 N N . ALA B 1 151 ? -71.403 24.149 -7.472 1.00 25.88 151 ALA B N 1
ATOM 3008 C CA . ALA B 1 151 ? -70.623 24.978 -6.565 1.00 21.90 151 ALA B CA 1
ATOM 3009 C C . ALA B 1 151 ? -69.277 25.359 -7.211 1.00 25.79 151 ALA B C 1
ATOM 3010 O O . ALA B 1 151 ? -68.882 26.521 -7.236 1.00 28.15 151 ALA B O 1
ATOM 3012 N N . TYR B 1 152 ? -68.546 24.395 -7.763 1.00 27.68 152 TYR B N 1
ATOM 3013 C CA . TYR B 1 152 ? -67.311 24.708 -8.467 1.00 24.75 152 TYR B CA 1
ATOM 3014 C C . TYR B 1 152 ? -67.591 25.677 -9.629 1.00 27.44 152 TYR B C 1
ATOM 3015 O O . TYR B 1 152 ? -66.812 26.586 -9.872 1.00 26.51 152 TYR B O 1
ATOM 3024 N N . GLN B 1 153 ? -68.675 25.472 -10.395 1.00 25.44 153 GLN B N 1
ATOM 3025 C CA . GLN B 1 153 ? -68.957 26.344 -11.541 1.00 27.73 153 GLN B CA 1
ATOM 3026 C C . GLN B 1 153 ? -69.237 27.783 -11.070 1.00 31.41 153 GLN B C 1
ATOM 3027 O O . GLN B 1 153 ? -68.699 28.755 -11.597 1.00 30.14 153 GLN B O 1
ATOM 3033 N N . GLU B 1 154 ? -70.079 27.953 -10.046 1.00 28.23 154 GLU B N 1
ATOM 3034 C CA . GLU B 1 154 ? -70.264 29.278 -9.474 1.00 28.46 154 GLU B CA 1
ATOM 3035 C C . GLU B 1 154 ? -68.900 29.854 -9.090 1.00 27.21 154 GLU B C 1
ATOM 3036 O O . GLU B 1 154 ? -68.584 30.994 -9.428 1.00 29.78 154 GLU B O 1
ATOM 3042 N N . ALA B 1 155 ? -68.081 29.066 -8.396 1.00 28.87 155 ALA B N 1
ATOM 3043 C CA . ALA B 1 155 ? -66.794 29.565 -7.938 1.00 33.48 155 ALA B CA 1
ATOM 3044 C C . ALA B 1 155 ? -65.932 29.978 -9.137 1.00 30.69 155 ALA B C 1
ATOM 3045 O O . ALA B 1 155 ? -65.247 30.990 -9.114 1.00 33.77 155 ALA B O 1
ATOM 3047 N N . PHE B 1 156 ? -65.979 29.176 -10.186 1.00 27.94 156 PHE B N 1
ATOM 3048 C CA . PHE B 1 156 ? -65.129 29.372 -11.349 1.00 33.64 156 PHE B CA 1
ATOM 3049 C C . PHE B 1 156 ? -65.511 30.693 -11.996 1.00 35.53 156 PHE B C 1
ATOM 3050 O O . PHE B 1 156 ? -64.642 31.501 -12.300 1.00 36.26 156 PHE B O 1
ATOM 3058 N N . GLU B 1 157 ? -66.823 30.917 -12.123 1.00 38.28 157 GLU B N 1
ATOM 3059 C CA . GLU B 1 157 ? -67.367 32.078 -12.806 1.00 38.49 157 GLU B CA 1
ATOM 3060 C C . GLU B 1 157 ? -67.082 33.362 -12.027 1.00 35.39 157 GLU B C 1
ATOM 3061 O O . GLU B 1 157 ? -66.739 34.387 -12.626 1.00 37.07 157 GLU B O 1
ATOM 3067 N N . ILE B 1 158 ? -67.186 33.327 -10.691 1.00 33.44 158 ILE B N 1
ATOM 3068 C CA . ILE B 1 158 ? -66.854 34.520 -9.924 1.00 32.01 158 ILE B CA 1
ATOM 3069 C C . ILE B 1 158 ? -65.356 34.791 -10.029 1.00 33.30 158 ILE B C 1
ATOM 3070 O O . ILE B 1 158 ? -64.967 35.948 -10.152 1.00 35.98 158 ILE B O 1
ATOM 3075 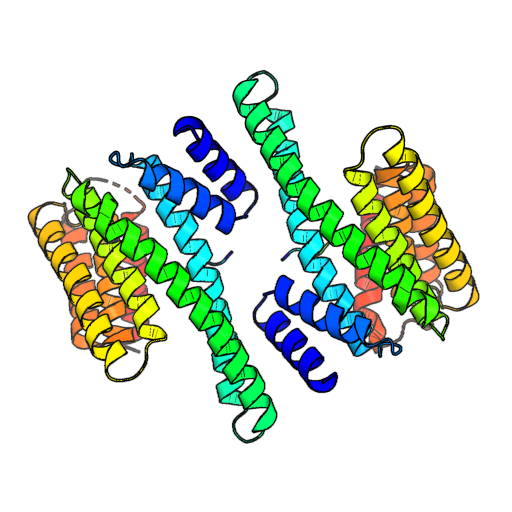N N . SER B 1 159 ? -64.523 33.738 -9.973 1.00 37.65 159 SER B N 1
ATOM 3076 C CA . SER B 1 159 ? -63.071 33.901 -9.972 1.00 39.95 159 SER B CA 1
ATOM 3077 C C . SER B 1 159 ? -62.582 34.456 -11.310 1.00 38.93 159 SER B C 1
ATOM 3078 O O . SER B 1 159 ? -61.633 35.238 -11.353 1.00 35.79 159 SER B O 1
ATOM 3081 N N . LYS B 1 160 ? -63.229 34.058 -12.402 1.00 38.77 160 LYS B N 1
ATOM 3082 C CA . LYS B 1 160 ? -62.835 34.544 -13.714 1.00 44.70 160 LYS B CA 1
ATOM 3083 C C . LYS B 1 160 ? -63.118 36.044 -13.821 1.00 46.53 160 LYS B C 1
ATOM 3084 O O . LYS B 1 160 ? -62.333 36.771 -14.415 1.00 42.83 160 LYS B O 1
ATOM 3090 N N . LYS B 1 161 ? -64.242 36.483 -13.236 1.00 45.72 161 LYS B N 1
ATOM 3091 C CA . LYS B 1 161 ? -64.707 37.851 -13.339 1.00 49.29 161 LYS B CA 1
ATOM 3092 C C . LYS B 1 161 ? -64.007 38.763 -12.322 1.00 48.67 161 LYS B C 1
ATOM 3093 O O . LYS B 1 161 ? -63.856 39.949 -12.606 1.00 47.54 161 LYS B O 1
ATOM 3099 N N . GLU B 1 162 ? -63.521 38.236 -11.181 1.00 44.99 162 GLU B N 1
ATOM 3100 C CA . GLU B 1 162 ? -63.190 39.097 -10.054 1.00 42.82 162 GLU B CA 1
ATOM 3101 C C . GLU B 1 162 ? -61.824 38.831 -9.410 1.00 43.45 162 GLU B C 1
ATOM 3102 O O . GLU B 1 162 ? -61.481 39.533 -8.462 1.00 49.23 162 GLU B O 1
ATOM 3108 N N . MET B 1 163 ? -61.057 37.824 -9.851 1.00 38.93 163 MET B N 1
ATOM 3109 C CA . MET B 1 163 ? -59.729 37.565 -9.293 1.00 43.51 163 MET B CA 1
ATOM 3110 C C . MET B 1 163 ? -58.704 37.496 -10.433 1.00 42.46 163 MET B C 1
ATOM 3111 O O . MET B 1 163 ? -59.077 37.199 -11.565 1.00 38.68 163 MET B O 1
ATOM 3116 N N . GLN B 1 164 ? -57.425 37.805 -10.167 1.00 42.09 164 GLN B N 1
ATOM 3117 C CA . GLN B 1 164 ? -56.452 37.754 -11.251 1.00 52.75 164 GLN B CA 1
ATOM 3118 C C . GLN B 1 164 ? -56.075 36.271 -11.414 1.00 50.88 164 GLN B C 1
ATOM 3119 O O . GLN B 1 164 ? -56.194 35.464 -10.481 1.00 44.48 164 GLN B O 1
ATOM 3125 N N . PRO B 1 165 ? -55.714 35.848 -12.646 1.00 47.62 165 PRO B N 1
ATOM 3126 C CA . PRO B 1 165 ? -55.450 34.434 -12.950 1.00 45.01 165 PRO B CA 1
ATOM 3127 C C . PRO B 1 165 ? -54.422 33.691 -12.106 1.00 41.97 165 PRO B C 1
ATOM 3128 O O . PRO B 1 165 ? -54.400 32.464 -12.155 1.00 43.80 165 PRO B O 1
ATOM 3132 N N . THR B 1 166 ? -53.588 34.454 -11.369 1.00 38.49 166 THR B N 1
ATOM 3133 C CA . THR B 1 166 ? -52.510 33.952 -10.525 1.00 37.88 166 THR B CA 1
ATOM 3134 C C . THR B 1 166 ? -52.999 33.646 -9.118 1.00 36.26 166 THR B C 1
ATOM 3135 O O . THR B 1 166 ? -52.316 32.927 -8.385 1.00 39.53 166 THR B O 1
ATOM 3139 N N . HIS B 1 167 ? -54.104 34.271 -8.687 1.00 35.11 167 HIS B N 1
ATOM 3140 C CA . HIS B 1 167 ? -54.509 34.133 -7.294 1.00 37.67 167 HIS B CA 1
ATOM 3141 C C . HIS B 1 167 ? -54.487 32.648 -6.898 1.00 35.07 167 HIS B C 1
ATOM 3142 O O . HIS B 1 167 ? -55.017 31.815 -7.619 1.00 36.95 167 HIS B O 1
ATOM 3149 N N . PRO B 1 168 ? -53.821 32.218 -5.794 1.00 36.83 168 PRO B N 1
ATOM 3150 C CA . PRO B 1 168 ? -53.811 30.798 -5.408 1.00 36.57 168 PRO B CA 1
ATOM 3151 C C . PRO B 1 168 ? -55.187 30.165 -5.177 1.00 36.94 168 PRO B C 1
ATOM 3152 O O . PRO B 1 168 ? -55.359 28.958 -5.335 1.00 36.16 168 PRO B O 1
ATOM 3156 N N . ILE B 1 169 ? -56.167 30.963 -4.745 1.00 38.01 169 ILE B N 1
ATOM 3157 C CA . ILE B 1 169 ? -57.505 30.428 -4.551 1.00 38.89 169 ILE B CA 1
ATOM 3158 C C . ILE B 1 169 ? -58.129 30.127 -5.921 1.00 37.98 169 ILE B C 1
ATOM 3159 O O . ILE B 1 169 ? -58.779 29.097 -6.090 1.00 36.07 169 ILE B O 1
ATOM 3164 N N . ARG B 1 170 ? -57.934 31.031 -6.889 1.00 35.70 170 ARG B N 1
ATOM 3165 C CA . ARG B 1 170 ? -58.429 30.826 -8.244 1.00 34.82 170 ARG B CA 1
ATOM 3166 C C . ARG B 1 170 ? -57.767 29.616 -8.893 1.00 34.53 170 ARG B C 1
ATOM 3167 O O . ARG B 1 170 ? -58.462 28.818 -9.512 1.00 33.08 170 ARG B O 1
ATOM 3175 N N . LEU B 1 171 ? -56.444 29.453 -8.718 1.00 37.55 171 LEU B N 1
ATOM 3176 C CA . LEU B 1 171 ? -55.704 28.307 -9.236 1.00 36.31 171 LEU B CA 1
ATOM 3177 C C . LEU B 1 171 ? -56.079 27.014 -8.506 1.00 36.76 171 LEU B C 1
ATOM 3178 O O . LEU B 1 171 ? -56.162 25.950 -9.122 1.00 33.85 171 LEU B O 1
ATOM 3183 N N . GLY B 1 172 ? -56.248 27.099 -7.179 1.00 34.24 172 GLY B N 1
ATOM 3184 C CA . GLY B 1 172 ? -56.639 25.950 -6.381 1.00 31.61 172 GLY B CA 1
ATOM 3185 C C . GLY B 1 172 ? -57.997 25.425 -6.830 1.00 27.90 172 GLY B C 1
ATOM 3186 O O . GLY B 1 172 ? -58.196 24.221 -6.944 1.00 30.31 172 GLY B O 1
ATOM 3187 N N . LEU B 1 173 ? -58.898 26.353 -7.150 1.00 29.28 173 LEU B N 1
ATOM 3188 C CA . LEU B 1 173 ? -60.194 26.003 -7.697 1.00 29.69 173 LEU B CA 1
ATOM 3189 C C . LEU B 1 173 ? -60.071 25.273 -9.032 1.00 33.81 173 LEU B C 1
ATOM 3190 O O . LEU B 1 173 ? -60.718 24.240 -9.225 1.00 27.67 173 LEU B O 1
ATOM 3195 N N . ALA B 1 174 ? -59.218 25.793 -9.935 1.00 30.85 174 ALA B N 1
ATOM 3196 C CA . ALA B 1 174 ? -59.016 25.132 -11.207 1.00 30.89 174 ALA B CA 1
ATOM 3197 C C . ALA B 1 174 ? -58.476 23.720 -10.991 1.00 27.09 174 ALA B C 1
ATOM 3198 O O . ALA B 1 174 ? -58.881 22.798 -11.675 1.00 29.80 174 ALA B O 1
ATOM 3200 N N . LEU B 1 175 ? -57.511 23.544 -10.090 1.00 27.37 175 LEU B N 1
ATOM 3201 C CA . LEU B 1 175 ? -56.982 22.220 -9.817 1.00 28.80 175 LEU B CA 1
ATOM 3202 C C . LEU B 1 175 ? -58.098 21.256 -9.387 1.00 31.31 175 LEU B C 1
ATOM 3203 O O . LEU B 1 175 ? -58.244 20.170 -9.952 1.00 26.55 175 LEU B O 1
ATOM 3208 N N . ASN B 1 176 ? -58.885 21.640 -8.352 1.00 29.51 176 ASN B N 1
ATOM 3209 C CA . ASN B 1 176 ? -59.879 20.724 -7.815 1.00 27.53 176 ASN B CA 1
ATOM 3210 C C . ASN B 1 176 ? -61.038 20.531 -8.792 1.00 26.98 176 ASN B C 1
ATOM 3211 O O . ASN B 1 176 ? -61.555 19.427 -8.886 1.00 29.96 176 ASN B O 1
ATOM 3216 N N . PHE B 1 177 ? -61.441 21.568 -9.536 1.00 26.62 177 PHE B N 1
ATOM 3217 C CA . PHE B 1 177 ? -62.539 21.410 -10.487 1.00 26.33 177 PHE B CA 1
ATOM 3218 C C . PHE B 1 177 ? -62.115 20.426 -11.578 1.00 28.76 177 PHE B C 1
ATOM 3219 O O . PHE B 1 177 ? -62.893 19.540 -11.938 1.00 27.13 177 PHE B O 1
ATOM 3227 N N . SER B 1 178 ? -60.887 20.569 -12.106 1.00 30.51 178 SER B N 1
ATOM 3228 C CA . SER B 1 178 ? -60.429 19.691 -13.179 1.00 30.89 178 SER B CA 1
ATOM 3229 C C . SER B 1 178 ? -60.270 18.260 -12.674 1.00 30.29 178 SER B C 1
ATOM 3230 O O . SER B 1 178 ? -60.616 17.327 -13.393 1.00 31.32 178 SER B O 1
ATOM 3233 N N . VAL B 1 179 ? -59.832 18.091 -11.421 1.00 31.30 179 VAL B N 1
ATOM 3234 C CA . VAL B 1 179 ? -59.836 16.788 -10.768 1.00 32.70 179 VAL B CA 1
ATOM 3235 C C . VAL B 1 179 ? -61.253 16.208 -10.704 1.00 34.56 179 VAL B C 1
ATOM 3236 O O . VAL B 1 179 ? -61.413 15.008 -10.923 1.00 33.56 179 VAL B O 1
ATOM 3240 N N . PHE B 1 180 ? -62.263 17.030 -10.354 1.00 31.38 180 PHE B N 1
ATOM 3241 C CA . PHE B 1 180 ? -63.648 16.575 -10.306 1.00 32.71 180 PHE B CA 1
ATOM 3242 C C . PHE B 1 180 ? -64.040 16.037 -11.687 1.00 32.52 180 PHE B C 1
ATOM 3243 O O . PHE B 1 180 ? -64.686 15.004 -11.809 1.00 31.87 180 PHE B O 1
ATOM 3251 N N . TYR B 1 181 ? -63.661 16.751 -12.741 1.00 29.95 181 TYR B N 1
ATOM 3252 C CA . TYR B 1 181 ? -64.016 16.327 -14.087 1.00 32.11 181 TYR B CA 1
ATOM 3253 C C . TYR B 1 181 ? -63.359 14.991 -14.420 1.00 32.22 181 TYR B C 1
ATOM 3254 O O . TYR B 1 181 ? -63.986 14.108 -15.000 1.00 31.83 181 TYR B O 1
ATOM 3263 N N . TYR B 1 182 ? -62.088 14.845 -14.063 1.00 35.73 182 TYR B N 1
ATOM 3264 C CA . TYR B 1 182 ? -61.379 13.620 -14.375 1.00 37.53 182 TYR B CA 1
ATOM 3265 C C . TYR B 1 182 ? -61.943 12.469 -13.544 1.00 38.10 182 TYR B C 1
ATOM 3266 O O . TYR B 1 182 ? -62.290 11.419 -14.071 1.00 36.49 182 TYR B O 1
ATOM 3275 N N . GLU B 1 183 ? -61.985 12.664 -12.226 1.00 35.86 183 GLU B N 1
ATOM 3276 C CA . GLU B 1 183 ? -62.171 11.559 -11.308 1.00 38.25 183 GLU B CA 1
ATOM 3277 C C . GLU B 1 183 ? -63.645 11.229 -11.094 1.00 37.91 183 GLU B C 1
ATOM 3278 O O . GLU B 1 183 ? -63.950 10.093 -10.718 1.00 36.91 183 GLU B O 1
ATOM 3284 N N . ILE B 1 184 ? -64.532 12.233 -11.216 1.00 34.55 184 ILE B N 1
ATOM 3285 C CA . ILE B 1 184 ? -65.911 12.061 -10.767 1.00 33.03 184 ILE B CA 1
ATOM 3286 C C . ILE B 1 184 ? -66.800 11.920 -11.993 1.00 33.86 184 ILE B C 1
ATOM 3287 O O . ILE B 1 184 ? -67.660 11.059 -11.976 1.00 34.29 184 ILE B O 1
ATOM 3292 N N . LEU B 1 185 ? -66.591 12.755 -13.020 1.00 34.29 185 LEU B N 1
ATOM 3293 C CA . LEU B 1 185 ? -67.463 12.783 -14.183 1.00 36.80 185 LEU B CA 1
ATOM 3294 C C . LEU B 1 185 ? -66.851 11.981 -15.343 1.00 41.56 185 LEU B C 1
ATOM 3295 O O . LEU B 1 185 ? -67.488 11.832 -16.385 1.00 43.50 185 LEU B O 1
ATOM 3300 N N . ASN B 1 186 ? -65.605 11.525 -15.180 1.00 42.82 186 ASN B N 1
ATOM 3301 C CA . ASN B 1 186 ? -64.917 10.704 -16.166 1.00 50.55 186 ASN B CA 1
ATOM 3302 C C . ASN B 1 186 ? -64.815 11.464 -17.490 1.00 52.88 186 ASN B C 1
ATOM 3303 O O . ASN B 1 186 ? -65.139 10.921 -18.545 1.00 50.80 186 ASN B O 1
ATOM 3308 N N . SER B 1 187 ? -64.379 12.730 -17.422 1.00 47.54 187 SER B N 1
ATOM 3309 C CA . SER B 1 187 ? -64.236 13.562 -18.607 1.00 48.61 187 SER B CA 1
ATOM 3310 C C . SER B 1 187 ? -62.803 14.082 -18.697 1.00 48.37 187 SER B C 1
ATOM 3311 O O . SER B 1 187 ? -62.540 15.220 -18.328 1.00 39.77 187 SER B O 1
ATOM 3314 N N . PRO B 1 188 ? -61.834 13.245 -19.140 1.00 48.66 188 PRO B N 1
ATOM 3315 C CA . PRO B 1 188 ? -60.453 13.685 -19.353 1.00 48.02 188 PRO B CA 1
ATOM 3316 C C . PRO B 1 188 ? -60.274 14.916 -20.244 1.00 45.59 188 PRO B C 1
ATOM 3317 O O . PRO B 1 188 ? -59.396 15.731 -19.995 1.00 39.60 188 PRO B O 1
ATOM 3321 N N . GLU B 1 189 ? -61.116 15.062 -21.269 1.00 45.66 189 GLU B N 1
ATOM 3322 C CA . GLU B 1 189 ? -60.982 16.164 -22.205 1.00 50.84 189 GLU B CA 1
ATOM 3323 C C . GLU B 1 189 ? -61.329 17.461 -21.476 1.00 49.87 189 GLU B C 1
ATOM 3324 O O . GLU B 1 189 ? -60.619 18.456 -21.592 1.00 39.84 189 GLU B O 1
ATOM 3330 N N . LYS B 1 190 ? -62.433 17.440 -20.716 1.00 44.37 190 LYS B N 1
ATOM 3331 C CA . LYS B 1 190 ? -62.859 18.622 -19.993 1.00 44.34 190 LYS B CA 1
ATOM 3332 C C . LYS B 1 190 ? -61.840 18.970 -18.906 1.00 36.99 190 LYS B C 1
ATOM 3333 O O . LYS B 1 190 ? -61.562 20.145 -18.724 1.00 39.73 190 LYS B O 1
ATOM 3339 N N . ALA B 1 191 ? -61.321 17.962 -18.188 1.00 33.24 191 ALA B N 1
ATOM 3340 C CA . ALA B 1 191 ? -60.345 18.161 -17.125 1.00 37.07 191 ALA B CA 1
ATOM 3341 C C . ALA B 1 191 ? -59.089 18.849 -17.647 1.00 38.83 191 ALA B C 1
ATOM 3342 O O . ALA B 1 191 ? -58.602 19.804 -17.058 1.00 35.64 191 ALA B O 1
ATOM 3344 N N . CYS B 1 192 ? -58.551 18.318 -18.746 1.00 46.39 192 CYS B N 1
ATOM 3345 C CA . CYS B 1 192 ? -57.291 18.777 -19.299 1.00 42.59 192 CYS B CA 1
ATOM 3346 C C . CYS B 1 192 ? -57.458 20.203 -19.802 1.00 37.81 192 CYS B C 1
ATOM 3347 O O . CYS B 1 192 ? -56.589 21.047 -19.602 1.00 37.65 192 CYS B O 1
ATOM 3350 N N . SER B 1 193 ? -58.595 20.463 -20.446 1.00 35.31 193 SER B N 1
ATOM 3351 C CA . SER B 1 193 ? -58.866 21.773 -21.007 1.00 37.55 193 SER B CA 1
ATOM 3352 C C . SER B 1 193 ? -58.884 22.835 -19.909 1.00 43.24 193 SER B C 1
ATOM 3353 O O . SER B 1 193 ? -58.337 23.929 -20.084 1.00 43.29 193 SER B O 1
ATOM 3356 N N . LEU B 1 194 ? -59.498 22.490 -18.764 1.00 39.25 194 LEU B N 1
ATOM 3357 C CA . LEU B 1 194 ? -59.714 23.453 -17.698 1.00 40.97 194 LEU B CA 1
ATOM 3358 C C . LEU B 1 194 ? -58.377 23.811 -17.053 1.00 34.11 194 LEU B C 1
ATOM 3359 O O . LEU B 1 194 ? -58.086 24.986 -16.845 1.00 36.07 194 LEU B O 1
ATOM 3364 N N . ALA B 1 195 ? -57.567 22.781 -16.801 1.00 32.11 195 ALA B N 1
ATOM 3365 C CA . ALA B 1 195 ? -56.223 22.915 -16.256 1.00 36.41 195 ALA B CA 1
ATOM 3366 C C . ALA B 1 195 ? -55.297 23.724 -17.173 1.00 37.67 195 ALA B C 1
ATOM 3367 O O . ALA B 1 195 ? -54.542 24.556 -16.683 1.00 35.54 195 ALA B O 1
ATOM 3369 N N . LYS B 1 196 ? -55.348 23.495 -18.498 1.00 38.22 196 LYS B N 1
ATOM 3370 C CA . LYS B 1 196 ? -54.484 24.223 -19.419 1.00 38.91 196 LYS B CA 1
ATOM 3371 C C . LYS B 1 196 ? -54.870 25.699 -19.472 1.00 39.24 196 LYS B C 1
ATOM 3372 O O . LYS B 1 196 ? -53.988 26.555 -19.454 1.00 38.97 196 LYS B O 1
ATOM 3378 N N . THR B 1 197 ? -56.185 25.984 -19.567 1.00 38.41 197 THR B N 1
ATOM 3379 C CA . THR B 1 197 ? -56.691 27.349 -19.646 1.00 33.96 197 THR B CA 1
ATOM 3380 C C . THR B 1 197 ? -56.236 28.168 -18.437 1.00 37.87 197 THR B C 1
ATOM 3381 O O . THR B 1 197 ? -55.932 29.352 -18.586 1.00 36.13 197 THR B O 1
ATOM 3385 N N . ALA B 1 198 ? -56.219 27.540 -17.253 1.00 36.40 198 ALA B N 1
ATOM 3386 C CA . ALA B 1 198 ? -55.917 28.221 -15.997 1.00 37.74 198 ALA B CA 1
ATOM 3387 C C . ALA B 1 198 ? -54.415 28.456 -15.882 1.00 37.55 198 ALA B C 1
ATOM 3388 O O . ALA B 1 198 ? -53.978 29.474 -15.361 1.00 42.14 198 ALA B O 1
ATOM 3390 N N . PHE B 1 199 ? -53.634 27.454 -16.295 1.00 36.84 199 PHE B N 1
ATOM 3391 C CA . PHE B 1 199 ? -52.186 27.589 -16.336 1.00 39.94 199 PHE B CA 1
ATOM 3392 C C . PHE B 1 199 ? -51.799 28.717 -17.296 1.00 36.61 199 PHE B C 1
ATOM 3393 O O . PHE B 1 199 ? -50.988 29.582 -16.981 1.00 39.99 199 PHE B O 1
ATOM 3401 N N . ASP B 1 200 ? -52.407 28.670 -18.473 1.00 34.95 200 ASP B N 1
ATOM 3402 C CA . ASP B 1 200 ? -52.238 29.639 -19.535 1.00 38.81 200 ASP B CA 1
ATOM 3403 C C . ASP B 1 200 ? -52.535 31.058 -19.061 1.00 43.66 200 ASP B C 1
ATOM 3404 O O . ASP B 1 200 ? -51.766 31.978 -19.335 1.00 43.63 200 ASP B O 1
ATOM 3409 N N . GLU B 1 201 ? -53.696 31.246 -18.425 1.00 40.81 201 GLU B N 1
ATOM 3410 C CA . GLU B 1 201 ? -54.115 32.568 -17.992 1.00 39.78 201 GLU B CA 1
ATOM 3411 C C . GLU B 1 201 ? -53.224 33.069 -16.860 1.00 35.36 201 GLU B C 1
ATOM 3412 O O . GLU B 1 201 ? -53.007 34.268 -16.749 1.00 36.03 201 GLU B O 1
ATOM 3418 N N . ALA B 1 202 ? -52.677 32.167 -16.046 1.00 37.47 202 ALA B N 1
ATOM 3419 C CA . ALA B 1 202 ? -51.785 32.573 -14.965 1.00 41.87 202 ALA B CA 1
ATOM 3420 C C . ALA B 1 202 ? -50.424 33.028 -15.500 1.00 48.18 202 ALA B C 1
ATOM 3421 O O . ALA B 1 202 ? -49.798 33.928 -14.926 1.00 46.01 202 ALA B O 1
ATOM 3423 N N . ILE B 1 203 ? -49.914 32.338 -16.528 1.00 47.35 203 ILE B N 1
ATOM 3424 C CA . ILE B 1 203 ? -48.552 32.587 -16.977 1.00 49.08 203 ILE B CA 1
ATOM 3425 C C . ILE B 1 203 ? -48.466 34.022 -17.501 1.00 49.94 203 ILE B C 1
ATOM 3426 O O . ILE B 1 203 ? -47.503 34.732 -17.245 1.00 46.39 203 ILE B O 1
ATOM 3431 N N . ALA B 1 204 ? -49.562 34.480 -18.113 1.00 61.15 204 ALA B N 1
ATOM 3432 C CA . ALA B 1 204 ? -49.692 35.828 -18.630 1.00 64.72 204 ALA B CA 1
ATOM 3433 C C . ALA B 1 204 ? -49.308 36.884 -17.589 1.00 69.84 204 ALA B C 1
ATOM 3434 O O . ALA B 1 204 ? -48.913 37.981 -17.977 1.00 73.65 204 ALA B O 1
ATO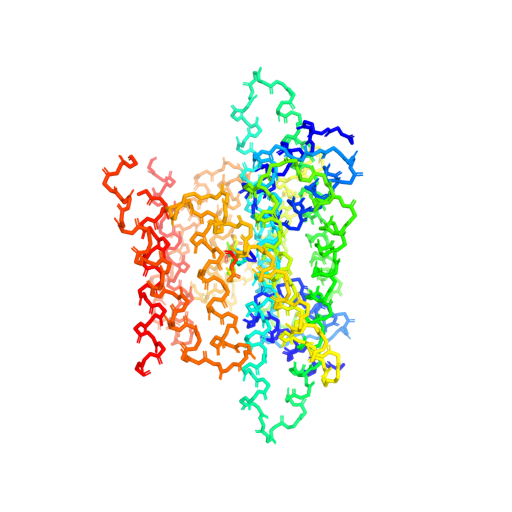M 3436 N N . GLU B 1 205 ? -49.416 36.565 -16.284 1.00 67.08 205 GLU B N 1
ATOM 3437 C CA . GLU B 1 205 ? -49.178 37.545 -15.230 1.00 65.40 205 GLU B CA 1
ATOM 3438 C C . GLU B 1 205 ? -48.305 36.983 -14.103 1.00 60.33 205 GLU B C 1
ATOM 3439 O O . GLU B 1 205 ? -48.303 37.520 -12.996 1.00 65.25 205 GLU B O 1
ATOM 3445 N N . LEU B 1 206 ? -47.501 35.956 -14.379 1.00 60.90 206 LEU B N 1
ATOM 3446 C CA . LEU B 1 206 ? -46.469 35.568 -13.425 1.00 71.42 206 LEU B CA 1
ATOM 3447 C C . LEU B 1 206 ? -45.359 36.623 -13.360 1.00 78.88 206 LEU B C 1
ATOM 3448 O O . LEU B 1 206 ? -44.633 36.674 -12.368 1.00 75.23 206 LEU B O 1
ATOM 3453 N N . ASP B 1 207 ? -45.240 37.467 -14.402 1.00 82.94 207 ASP B N 1
ATOM 3454 C CA . ASP B 1 207 ? -44.193 38.482 -14.485 1.00 74.50 207 ASP B CA 1
ATOM 3455 C C . ASP B 1 207 ? -44.243 39.430 -13.280 1.00 84.96 207 ASP B C 1
ATOM 3456 O O . ASP B 1 207 ? -43.214 39.984 -12.906 1.00 87.85 207 ASP B O 1
ATOM 3461 N N . THR B 1 208 ? -45.419 39.597 -12.651 1.00 90.61 208 THR B N 1
ATOM 3462 C CA . THR B 1 208 ? -45.628 40.664 -11.679 1.00 89.94 208 THR B CA 1
ATOM 3463 C C . THR B 1 208 ? -45.164 40.239 -10.285 1.00 91.77 208 THR B C 1
ATOM 3464 O O . THR B 1 208 ? -44.195 40.779 -9.755 1.00 98.13 208 THR B O 1
ATOM 3468 N N . LEU B 1 209 ? -45.859 39.249 -9.717 1.00 91.02 209 LEU B N 1
ATOM 3469 C CA . LEU B 1 209 ? -45.989 39.081 -8.276 1.00 86.93 209 LEU B CA 1
ATOM 3470 C C . LEU B 1 209 ? -44.723 39.588 -7.552 1.00 79.15 209 LEU B C 1
ATOM 3471 O O . LEU B 1 209 ? -43.920 38.750 -7.085 1.00 69.85 209 LEU B O 1
ATOM 3476 N N . LYS B 1 215 ? -44.402 31.823 -6.102 1.00 82.47 215 LYS B N 1
ATOM 3477 C CA . LYS B 1 215 ? -44.925 31.769 -4.711 1.00 81.20 215 LYS B CA 1
ATOM 3478 C C . LYS B 1 215 ? -45.690 30.455 -4.530 1.00 78.01 215 LYS B C 1
ATOM 3479 O O . LYS B 1 215 ? -45.176 29.379 -4.848 1.00 62.74 215 LYS B O 1
ATOM 3485 N N . ASP B 1 216 ? -46.921 30.551 -4.012 1.00 78.17 216 ASP B N 1
ATOM 3486 C CA . ASP B 1 216 ? -47.791 29.401 -3.814 1.00 75.15 216 ASP B CA 1
ATOM 3487 C C . ASP B 1 216 ? -48.581 29.150 -5.108 1.00 58.41 216 ASP B C 1
ATOM 3488 O O . ASP B 1 216 ? -49.116 28.069 -5.328 1.00 59.59 216 ASP B O 1
ATOM 3493 N N . SER B 1 217 ? -48.645 30.167 -5.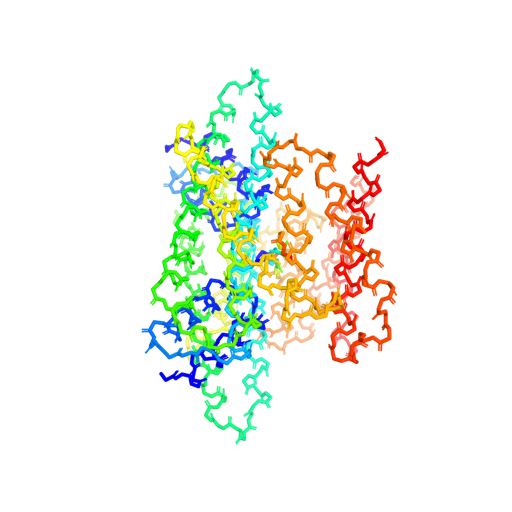970 1.00 52.09 217 SER B N 1
ATOM 3494 C CA . SER B 1 217 ? -49.191 30.038 -7.313 1.00 57.13 217 SER B CA 1
ATOM 3495 C C . SER B 1 217 ? -48.399 29.005 -8.122 1.00 58.67 217 SER B C 1
ATOM 3496 O O . SER B 1 217 ? -48.985 28.087 -8.701 1.00 51.62 217 SER B O 1
ATOM 3499 N N . THR B 1 218 ? -47.065 29.166 -8.146 1.00 55.48 218 THR B N 1
ATOM 3500 C CA . THR B 1 218 ? -46.170 28.250 -8.838 1.00 57.63 218 THR B CA 1
ATOM 3501 C C . THR B 1 218 ? -46.429 26.816 -8.371 1.00 56.63 218 THR B C 1
ATOM 3502 O O . THR B 1 218 ? -46.493 25.892 -9.190 1.00 51.53 218 THR B O 1
ATOM 3506 N N . LEU B 1 219 ? -46.575 26.624 -7.053 1.00 49.08 219 LEU B N 1
ATOM 3507 C CA . LEU B 1 219 ? -46.785 25.284 -6.529 1.00 50.55 219 LEU B CA 1
ATOM 3508 C C . LEU B 1 219 ? -48.088 24.709 -7.093 1.00 46.38 219 LEU B C 1
ATOM 3509 O O . LEU B 1 219 ? -48.169 23.508 -7.338 1.00 44.83 219 LEU B O 1
ATOM 3514 N N . ILE B 1 220 ? -49.121 25.545 -7.295 1.00 44.47 220 ILE B N 1
ATOM 3515 C CA . ILE B 1 220 ? -50.387 25.013 -7.793 1.00 45.97 220 ILE B CA 1
ATOM 3516 C C . ILE B 1 220 ? -50.286 24.787 -9.303 1.00 42.01 220 ILE B C 1
ATOM 3517 O O . ILE B 1 220 ? -50.748 23.767 -9.803 1.00 43.25 220 ILE B O 1
ATOM 3522 N N . MET B 1 221 ? -49.712 25.761 -10.025 1.00 42.20 221 MET B N 1
ATOM 3523 C CA . MET B 1 221 ? -49.349 25.589 -11.431 1.00 43.33 221 MET B CA 1
ATOM 3524 C C . MET B 1 221 ? -48.601 24.269 -11.656 1.00 39.90 221 MET B C 1
ATOM 3525 O O . MET B 1 221 ? -48.884 23.535 -12.610 1.00 37.94 221 MET B O 1
ATOM 3530 N N . GLN B 1 222 ? -47.699 23.910 -10.744 1.00 38.61 222 GLN B N 1
ATOM 3531 C CA . GLN B 1 222 ? -46.965 22.653 -10.884 1.00 45.58 222 GLN B CA 1
ATOM 3532 C C . GLN B 1 222 ? -47.902 21.458 -10.726 1.00 40.64 222 GLN B C 1
ATOM 3533 O O . GLN B 1 222 ? -47.795 20.491 -11.484 1.00 40.91 222 GLN B O 1
ATOM 3539 N N . LEU B 1 223 ? -48.813 21.526 -9.743 1.00 43.59 223 LEU B N 1
ATOM 3540 C CA . LEU B 1 223 ? -49.806 20.475 -9.538 1.00 41.86 223 LEU B CA 1
ATOM 3541 C C . LEU B 1 223 ? -50.692 20.334 -10.774 1.00 37.13 223 LEU B C 1
ATOM 3542 O O . LEU B 1 223 ? -51.010 19.220 -11.203 1.00 38.90 223 LEU B O 1
ATOM 3547 N N . LEU B 1 224 ? -51.061 21.459 -11.398 1.00 39.03 224 LEU B N 1
ATOM 3548 C CA . LEU B 1 224 ? -51.833 21.366 -12.632 1.00 38.03 224 LEU B CA 1
ATOM 3549 C C . LEU B 1 224 ? -51.059 20.540 -13.659 1.00 40.67 224 LEU B C 1
ATOM 3550 O O . LEU B 1 224 ? -51.612 19.625 -14.278 1.00 36.64 224 LEU B O 1
ATOM 3555 N N . ARG B 1 225 ? -49.767 20.855 -13.841 1.00 39.73 225 ARG B N 1
ATOM 3556 C CA . ARG B 1 225 ? -48.982 20.166 -14.848 1.00 38.91 225 ARG B CA 1
ATOM 3557 C C . ARG B 1 225 ? -48.917 18.672 -14.531 1.00 35.96 225 ARG B C 1
ATOM 3558 O O . ARG B 1 225 ? -49.135 17.831 -15.410 1.00 34.05 225 ARG B O 1
ATOM 3566 N N . ASP B 1 226 ? -48.601 18.359 -13.267 1.00 36.02 226 ASP B N 1
ATOM 3567 C CA . ASP B 1 226 ? -48.537 16.988 -12.768 1.00 42.25 226 ASP B CA 1
ATOM 3568 C C . ASP B 1 226 ? -49.800 16.179 -13.077 1.00 44.50 226 ASP B C 1
ATOM 3569 O O . ASP B 1 226 ? -49.712 15.030 -13.502 1.00 46.70 226 ASP B O 1
ATOM 3574 N N . ASN B 1 227 ? -50.982 16.763 -12.841 1.00 48.98 227 ASN B N 1
ATOM 3575 C CA . ASN B 1 227 ? -52.227 16.060 -13.118 1.00 47.42 227 ASN B CA 1
ATOM 3576 C C . ASN B 1 227 ? -52.316 15.765 -14.613 1.00 43.94 227 ASN B C 1
ATOM 3577 O O . ASN B 1 227 ? -52.682 14.668 -15.022 1.00 40.78 227 ASN B O 1
ATOM 3582 N N . LEU B 1 228 ? -51.952 16.756 -15.430 1.00 44.73 228 LEU B N 1
ATOM 3583 C CA . LEU B 1 228 ? -52.031 16.645 -16.882 1.00 44.81 228 LEU B CA 1
ATOM 3584 C C . LEU B 1 228 ? -51.184 15.467 -17.364 1.00 45.32 228 LEU B C 1
ATOM 3585 O O . LEU B 1 228 ? -51.619 14.716 -18.229 1.00 44.96 228 LEU B O 1
ATOM 3590 N N . THR B 1 229 ? -49.963 15.346 -16.820 1.00 47.47 229 THR B N 1
ATOM 3591 C CA . THR B 1 229 ? -49.041 14.269 -17.159 1.00 51.98 229 THR B CA 1
ATOM 3592 C C . THR B 1 229 ? -49.690 12.932 -16.804 1.00 55.61 229 THR B C 1
ATOM 3593 O O . THR B 1 229 ? -49.664 11.997 -17.591 1.00 60.41 229 THR B O 1
ATOM 3597 N N . LEU B 1 230 ? -50.270 12.846 -15.603 1.00 64.27 230 LEU B N 1
ATOM 3598 C CA . LEU B 1 230 ? -50.920 11.624 -15.152 1.00 65.27 230 LEU B CA 1
ATOM 3599 C C . LEU B 1 230 ? -52.057 11.235 -16.098 1.00 63.87 230 LEU B C 1
ATOM 3600 O O . LEU B 1 230 ? -52.158 10.073 -16.480 1.00 66.62 230 LEU B O 1
ATOM 3605 N N . TRP B 1 231 ? -52.912 12.199 -16.468 1.00 59.68 231 TRP B N 1
ATOM 3606 C CA . TRP B 1 231 ? -54.165 11.885 -17.141 1.00 59.92 231 TRP B CA 1
ATOM 3607 C C . TRP B 1 231 ? -53.950 11.444 -18.584 1.00 63.16 231 TRP B C 1
ATOM 3608 O O . TRP B 1 231 ? -54.681 10.590 -19.082 1.00 55.82 231 TRP B O 1
ATOM 3619 N N . THR B 1 232 ? -52.988 12.076 -19.267 1.00 70.41 232 THR B N 1
ATOM 3620 C CA . THR B 1 232 ? -52.725 11.774 -20.665 1.00 74.50 232 THR B CA 1
ATOM 3621 C C . THR B 1 232 ? -52.201 10.340 -20.771 1.00 69.58 232 THR B C 1
ATOM 3622 O O . THR B 1 232 ? -52.763 9.527 -21.505 1.00 65.83 232 THR B O 1
ATOM 3626 N N . SER B 1 233 ? -51.167 10.021 -19.986 1.00 66.60 233 SER B N 1
ATOM 3627 C CA . SER B 1 233 ? -50.564 8.698 -20.011 1.00 74.46 233 SER B CA 1
ATOM 3628 C C . SER B 1 233 ? -51.609 7.619 -19.672 1.00 82.36 233 SER B C 1
ATOM 3629 O O . SER B 1 233 ? -51.967 7.497 -18.478 1.00 83.64 233 SER B O 1
ATOM 3632 N N . LEU C 2 18 ? -51.600 6.413 17.148 1.00 98.40 -3 LEU E N 1
ATOM 3633 C CA . LEU C 2 18 ? -50.971 7.111 15.994 1.00 91.27 -3 LEU E CA 1
ATOM 3634 C C . LEU C 2 18 ? -49.563 7.558 16.395 1.00 89.04 -3 LEU E C 1
ATOM 3635 O O . LEU C 2 18 ? -49.072 8.561 15.875 1.00 84.85 -3 LEU E O 1
ATOM 3640 N N . LYS C 2 19 ? -48.925 6.824 17.324 1.00 84.11 -2 LYS E N 1
ATOM 3641 C CA . LYS C 2 19 ? -47.621 7.200 17.852 1.00 84.13 -2 LYS E CA 1
ATOM 3642 C C . LYS C 2 19 ? -47.043 6.042 18.670 1.00 81.58 -2 LYS E C 1
ATOM 3643 O O . LYS C 2 19 ? -47.590 5.683 19.707 1.00 85.18 -2 LYS E O 1
ATOM 3649 N N . ASN C 2 20 ? -45.946 5.445 18.181 1.00 87.30 -1 ASN E N 1
ATOM 3650 C CA . ASN C 2 20 ? -45.175 4.459 18.932 1.00 85.67 -1 ASN E CA 1
ATOM 3651 C C . ASN C 2 20 ? -44.660 5.095 20.224 1.00 75.88 -1 ASN E C 1
ATOM 3652 O O . ASN C 2 20 ? -44.125 6.196 20.207 1.00 80.12 -1 ASN E O 1
ATOM 3657 N N . ILE C 2 21 ? -44.830 4.389 21.344 1.00 71.99 0 ILE E N 1
ATOM 3658 C CA . ILE C 2 21 ? -44.682 4.996 22.657 1.00 69.98 0 ILE E CA 1
ATOM 3659 C C . ILE C 2 21 ? -43.816 4.082 23.518 1.00 82.02 0 ILE E C 1
ATOM 3660 O O . ILE C 2 21 ? -43.758 2.882 23.255 1.00 98.07 0 ILE E O 1
ATOM 3665 N N . ARG C 2 22 ? -43.170 4.660 24.547 1.00 84.78 1 ARG E N 1
ATOM 3666 C CA . ARG C 2 22 ? -42.141 3.985 25.337 1.00 82.51 1 ARG E CA 1
ATOM 3667 C C . ARG C 2 22 ? -42.738 2.577 25.441 1.00 82.60 1 ARG E C 1
ATOM 3668 O O . ARG C 2 22 ? -43.869 2.416 25.896 1.00 74.19 1 ARG E O 1
ATOM 3676 N N . HIS C 2 23 ? -41.929 1.580 25.033 1.00 78.99 2 HIS E N 1
ATOM 3677 C CA . HIS C 2 23 ? -42.286 0.167 24.980 1.00 81.84 2 HIS E CA 1
ATOM 3678 C C . HIS C 2 23 ? -41.010 -0.614 24.614 1.00 84.72 2 HIS E C 1
ATOM 3679 O O . HIS C 2 23 ? -40.902 -1.866 24.774 1.00 68.00 2 HIS E O 1
ATOM 3686 N N . LEU D 2 18 ? -55.178 12.090 10.760 1.00 73.49 5 LEU F N 1
ATOM 3687 C CA . LEU D 2 18 ? -54.311 13.288 10.598 1.00 77.69 5 LEU F CA 1
ATOM 3688 C C . LEU D 2 18 ? -53.962 13.560 9.128 1.00 79.52 5 LEU F C 1
ATOM 3689 O O . LEU D 2 18 ? -52.965 14.226 8.863 1.00 88.93 5 LEU F O 1
ATOM 3694 N N . LYS D 2 19 ? -54.780 13.095 8.172 1.00 77.44 6 LYS F N 1
ATOM 3695 C CA . LYS D 2 19 ? -54.381 13.049 6.769 1.00 79.52 6 LYS F CA 1
ATOM 3696 C C . LYS D 2 19 ? -55.032 14.205 6.008 1.00 86.38 6 LYS F C 1
ATOM 3697 O O . LYS D 2 19 ? -56.102 14.665 6.393 1.00 96.71 6 LYS F O 1
ATOM 3703 N N . ASN D 2 20 ? -54.387 14.665 4.925 1.00 86.76 7 ASN F N 1
ATOM 3704 C CA . ASN D 2 20 ? -54.905 15.761 4.111 1.00 85.12 7 ASN F CA 1
ATOM 3705 C C . ASN D 2 20 ? -55.276 15.216 2.733 1.00 83.33 7 ASN F C 1
ATOM 3706 O O . ASN D 2 20 ? -54.764 14.178 2.307 1.00 90.17 7 ASN F O 1
ATOM 3711 N N . ILE D 2 21 ? -56.173 15.930 2.042 1.00 74.71 8 ILE F N 1
ATOM 3712 C CA . ILE D 2 21 ? -56.891 15.361 0.911 1.00 74.67 8 ILE F CA 1
ATOM 3713 C C . ILE D 2 21 ? -56.936 16.366 -0.242 1.00 78.95 8 ILE F C 1
ATOM 3714 O O . ILE D 2 21 ? -56.232 17.374 -0.197 1.00 96.88 8 ILE F O 1
ATOM 3719 N N . ARG D 2 22 ? -57.713 16.040 -1.295 1.00 72.90 9 ARG F N 1
ATOM 3720 C CA . ARG D 2 22 ? -57.866 16.882 -2.478 1.00 72.54 9 ARG F CA 1
ATOM 3721 C C . ARG D 2 22 ? -58.714 18.118 -2.164 1.00 79.09 9 ARG F C 1
ATOM 3722 O O . ARG D 2 22 ? -59.929 18.095 -2.346 1.00 65.35 9 ARG F O 1
ATOM 3730 N N . HIS D 2 23 ? -58.046 19.201 -1.723 1.00 84.23 10 HIS F N 1
ATOM 3731 C CA . HIS D 2 23 ? -58.692 20.375 -1.151 1.00 85.31 10 HIS F CA 1
ATOM 3732 C C . HIS D 2 23 ? -57.708 21.554 -1.156 1.00 85.51 10 HIS F C 1
ATOM 3733 O O . HIS D 2 23 ? -57.434 22.130 -2.237 1.00 81.65 10 HIS F O 1
#

Secondary structure (DSSP, 8-state):
-HHHHHHHHHHHHHTT-HHHHHHHHHHHHHT-SPPPHHHHHHHHHHHHHHHHHHHHHHHHHHHHHHHTTT-HHHHHHHHHHHHHHHHHHHHHHHHHHHHIIIIIHHH--SHHHHHHHHHHHHHHHHHHHHT--HHHHHHHHHHHHHHHHHHHHHHHHHS-TT-HHHHHHHHHHHHHHHHTT--HHHHHHHHHHHHHHHHHTGGG--TTTHHHHHHHHHHHHHHHHHHT-/--HHHHHHHHHHHHHTT-HHHHHHHHHHHHHT-SPPPHHHHHHHHHHHHHHHHHHHHHHHHHHHHHHHTTT-HHHHHHHHHHHHHHHHHHHHHHHHHHHHIIIIIHHH--SHHHHHHHHHHHHHHHHHHHHT--HHHHHHHHHHHHHHHHHHHHHHHHHS-TT-HHHHHHHHHHHHHHHHTS--HHHHHHHHHHHHHHHHTTTTT--HHHHHHHHHHHHHHHHH-/------/------

Solvent-accessible surface area: 22475 Å² total; per-residue (Å²): 99,72,113,82,35,14,48,59,0,74,8,0,51,104,4,85,33,30,83,18,0,5,57,6,0,64,44,1,1,77,95,31,56,82,16,55,93,89,17,16,64,16,1,13,46,0,9,54,13,8,0,0,14,43,13,17,5,64,98,51,0,15,43,42,18,120,165,24,124,68,42,98,149,105,14,64,33,0,74,86,12,43,69,96,0,12,88,47,7,81,82,15,0,77,47,1,17,57,6,0,132,135,30,6,48,87,47,8,80,128,29,53,14,78,0,32,6,9,21,5,37,0,0,0,33,0,2,13,0,48,12,16,78,55,120,89,80,148,42,25,19,91,85,0,53,81,0,0,67,73,0,41,99,42,0,120,166,102,18,92,12,4,46,28,21,35,1,2,0,3,10,0,3,0,6,0,15,73,76,35,66,125,35,59,156,96,0,15,59,14,0,113,64,16,31,63,74,0,82,82,67,88,131,47,24,50,172,168,18,118,168,85,0,40,100,20,14,90,75,0,142,80,31,27,87,126,27,96,122,124,76,67,120,62,15,12,46,65,0,69,9,0,51,103,5,75,32,31,82,27,0,5,56,7,0,58,42,1,2,84,86,29,60,83,12,53,91,90,14,12,75,19,1,13,50,0,9,61,11,9,0,0,21,40,12,21,6,59,117,52,0,11,40,43,16,130,166,24,122,66,33,85,126,89,10,59,47,0,62,94,6,42,68,92,0,13,86,46,2,83,79,12,0,79,45,2,17,57,7,0,130,142,37,8,30,87,48,16,86,128,31,57,10,60,0,29,7,3,18,2,39,0,0,0,38,0,0,16,0,48,12,20,76,63,141,91,81,159,39,26,19,90,73,0,52,71,0,0,61,64,0,46,103,37,1,102,170,104,18,112,15,7,52,48,25,25,1,10,0,4,24,3,2,0,10,0,11,72,60,28,64,116,32,64,156,109,0,19,58,19,0,108,59,14,67,89,54,0,91,69,43,54,124,97,124,182,68,3,55,102,22,8,95,73,0,120,59,30,24,84,122,20,103,119,81,81,119,12,96,46,70,80,98,23,104,39

GO terms:
  GO:0005829 cytosol (C, IDA)
  GO:0042149 cellular response to glucose starvation (P, IDA)
  GO:0045824 negative regulation of innate immune response (P, IDA)
  GO:1904262 negative regulation of TORC1 signaling (P, IDA)
  GO:1900181 negative regulation of protein localization to nucleus (P, IDA)
  GO:0140311 protein sequestering activity (F, IDA)
  GO:0044325 transmembrane transporter binding (F, IPI)
  GO:0019903 protein phosphatase binding (F, IPI)
  GO:0031625 ubiquitin protein ligase binding (F, IPI)
  GO:0050815 phosphoserine residue binding (F, IDA)
  GO:0070372 regulation of ERK1 and ERK2 cascade (P, IDA)
  GO:0042470 melanosome (C, EXP)
  GO:0005737 cytoplasm (C, EXP)
  GO:0006468 protein phosphorylation (P, IMP)
  GO:0007165 signal transduction (P, IMP)
  GO:0005515 protein binding (F, IPI)
  GO:0005737 cytoplasm (C, TAS)
  GO:0043066 negative regulation of apoptotic process (P, TAS)
  GO:0007165 signal transduction (P, TAS)
  GO:0005634 nucleus (C, IDA)

Sequence (466 aa):
DKNELVQKAKLAEQAERYDDMAACMKSVTEQGAELSNEERNLLSVAYKNVVGARRSSWRVVSSIEQKTEGAEKKQQMAREYREKIETELRDICNDVLSLLEKFLIPNASQAESKVFYLKMKGDYYRYLAEVAAGDDKKGIVDQSQQAYQEAFEISKKEMQPTHPIRLGLALNFSVFYYEILNSPEKACSLAKTAFDEAIAELDTLSEESYKDSTLIMQLLRDNLTLWTSMDKNELVQKAKLAEQAERYDDMAACMKSVTEQGAELSNEERNLLSVAYKNVVGARRSSWRVVSSIEQKTEGAEKKQQMAREYREKIETELRDICNDVLSLLEKFLIPNASQAESKVFYLKMKGDYYRYLAEVAAGDDKKGIVDQSQQAYQEAFEISKKEMQPTHPIRLGLALNFSVFYYEILNSPEKACSLAKTAFDEAIAELDTLKDSTLIMQLLRDNLTLWTSLKNIRHLKNIRH

Organism: Homo sapiens (NCBI:txid9606)

InterPro domains:
  IPR000308 14-3-3 protein [PIRSF000868] (2-238)
  IPR000308 14-3-3 protein [PR00305] (35-64)
  IPR000308 14-3-3 protein [PR00305] (82-106)
  IPR000308 14-3-3 protein [PR00305] (113-135)
  IPR000308 14-3-3 protein [PR00305] (148-174)
  IPR000308 14-3-3 protein [PR00305] (175-201)
  IPR000308 14-3-3 protein [PR00305] (202-231)
  IPR000308 14-3-3 protein [PTHR18860] (4-233)
  IPR023409 14-3-3 protein, conserved site [PS00796] (41-51)
  IPR023409 14-3-3 protein, conserved site [PS00797] (211-230)
  IPR023410 14-3-3 domain [PF00244] (9-229)
  IPR023410 14-3-3 domain [SM00101] (3-242)
  IPR036815 14-3-3 domain superfamily [G3DSA:1.20.190.20] (1-241)
  IPR036815 14-3-3 domain superfamily [SSF48445] (1-231)

Radius of gyration: 26.54 Å; Cα contacts (8 Å, |Δi|>4): 612; chains: 4; bounding box: 57×60×69 Å

B-factor: mean 39.56, std 15.29, range [8.16, 109.87]

Nearest PDB structures (foldseek):
  8we2-assembly1_B  TM=9.940E-01  e=1.655E-25  Homo sapiens
  4n7g-assembly1_A-2  TM=9.902E-01  e=8.161E-25  Homo sapiens
  6fn9-assembly1_A  TM=9.949E-01  e=8.940E-25  Homo sapiens
  7q16-assembly1_A-2  TM=9.944E-01  e=1.287E-24  Homo sapiens
  6gn8-assembly1_B  TM=9.868E-01  e=3.353E-24  Homo sapiens

Foldseek 3Di:
DLVVLCVQLVVCVVVVNLVSNQVSLLVNLVVFAADDPSSVVSNLVSLCSVLVVLVVVLVVLVVVLVVCVVVPVSNVVSVVVSVVSLVSLLVSLVSLLCSLVRHQCVNDDDLLSNLLSLLVNLVSLLSNLVSDDDPVNVVSLVSSLVSLVVSQVSCVPHHQLLALSNLVSLQVNLVSCCVPVVDLPSSLVSLVVSLVRCVVVVVPNDPVCVVSSVVSSVSSVVSNVVSVD/DDLVVLLVQLVVCVVVVVLVSNQVSLLVNQVVFAADDPSSVVSNVVSLCSVLVVLVVVLVVLVVVLVVCVVVPVVSVVSVVVSVVSLVSLLVSLVSLLVSLVRHHCVNDPDLLSNLLSLLVNLVSLLSNLVSDDDPRNVVSLVSSLVSLVVSQVSCVVHPQLQPLSNLVSLLVNLVSCCPPVVHPVSSLVSLVVSLVRNVVPPVPDPVSVVSNVSSVVVNVVSVD/DDDDDD/DDDDDD